Protein AF-A0A1L0AWX5-F1 (afdb_monomer)

Structure (mmCIF, N/CA/C/O backbone):
data_AF-A0A1L0AWX5-F1
#
_entry.id   AF-A0A1L0AWX5-F1
#
loop_
_atom_site.group_PDB
_atom_site.id
_atom_site.type_symbol
_atom_site.label_atom_id
_atom_site.label_alt_id
_atom_site.label_comp_id
_atom_site.label_asym_id
_atom_site.label_entity_id
_atom_site.label_seq_id
_atom_site.pdbx_PDB_ins_code
_atom_site.Cartn_x
_atom_site.Cartn_y
_atom_site.Cartn_z
_atom_site.occupancy
_atom_site.B_iso_or_equiv
_atom_site.auth_seq_id
_atom_site.auth_comp_id
_atom_site.auth_asym_id
_atom_site.auth_atom_id
_atom_site.pdbx_PDB_model_num
ATOM 1 N N . MET A 1 1 ? -12.679 -21.059 -11.452 1.00 43.88 1 MET A N 1
ATOM 2 C CA . MET A 1 1 ? -12.043 -19.770 -11.112 1.00 43.88 1 MET A CA 1
ATOM 3 C C . MET A 1 1 ? -13.124 -18.842 -10.599 1.00 43.88 1 MET A C 1
ATOM 5 O O . MET A 1 1 ? -13.963 -18.429 -11.390 1.00 43.88 1 MET A O 1
ATOM 9 N N . ASN A 1 2 ? -13.139 -18.564 -9.296 1.00 42.00 2 ASN A N 1
ATOM 10 C CA . ASN A 1 2 ? -13.973 -17.489 -8.761 1.00 42.00 2 ASN A CA 1
ATOM 11 C C . ASN A 1 2 ? -13.274 -16.169 -9.102 1.00 42.00 2 ASN A C 1
ATOM 13 O O . ASN A 1 2 ? -12.109 -15.984 -8.757 1.00 42.00 2 ASN A O 1
ATOM 17 N N . THR A 1 3 ? -13.960 -15.293 -9.829 1.00 47.78 3 THR A N 1
ATOM 18 C CA . THR A 1 3 ? -13.429 -14.011 -10.313 1.00 47.78 3 THR A CA 1
ATOM 19 C C . THR A 1 3 ? -14.408 -12.910 -9.949 1.00 47.78 3 THR A C 1
ATOM 21 O O . THR A 1 3 ? -15.608 -13.098 -10.163 1.00 47.78 3 THR A O 1
ATOM 24 N N . TYR A 1 4 ? -13.918 -11.758 -9.502 1.00 46.75 4 TYR A N 1
ATOM 25 C CA . TYR A 1 4 ? -14.745 -10.558 -9.346 1.00 46.75 4 TYR A CA 1
ATOM 26 C C . TYR A 1 4 ? -14.343 -9.531 -10.391 1.00 46.75 4 TYR A C 1
ATOM 28 O O . TYR A 1 4 ? -13.156 -9.304 -10.615 1.00 46.75 4 TYR A O 1
ATOM 36 N N . SER A 1 5 ? -15.332 -8.915 -11.036 1.00 44.66 5 SER A N 1
ATOM 37 C CA . SER A 1 5 ? -15.089 -7.841 -11.999 1.00 44.66 5 SER A CA 1
ATOM 38 C C . SER A 1 5 ? -15.959 -6.650 -11.692 1.00 44.66 5 SER A C 1
ATOM 40 O O . SER A 1 5 ? -17.133 -6.801 -11.361 1.00 44.66 5 SER A O 1
ATOM 42 N N . ILE A 1 6 ? -15.382 -5.479 -11.899 1.00 50.72 6 ILE A N 1
ATOM 43 C CA . ILE A 1 6 ? -16.038 -4.194 -11.751 1.00 50.72 6 ILE A CA 1
ATOM 44 C C . ILE A 1 6 ? -15.953 -3.531 -13.110 1.00 50.72 6 ILE A C 1
ATOM 46 O O . ILE A 1 6 ? -14.864 -3.407 -13.675 1.00 50.72 6 ILE A O 1
ATOM 50 N N . CYS A 1 7 ? -17.100 -3.128 -13.640 1.00 44.22 7 CYS A N 1
ATOM 51 C CA . CYS A 1 7 ? -17.126 -2.206 -14.760 1.00 44.22 7 CYS A CA 1
ATOM 52 C C . CYS A 1 7 ? -17.173 -0.798 -14.176 1.00 44.22 7 CYS A C 1
ATOM 54 O O . CYS A 1 7 ? -18.130 -0.444 -13.484 1.00 44.22 7 CYS A O 1
ATOM 56 N N . LEU A 1 8 ? -16.126 -0.012 -14.407 1.00 43.31 8 LEU A N 1
ATOM 57 C CA . LEU A 1 8 ? -16.153 1.403 -14.083 1.00 43.31 8 LEU A CA 1
ATOM 58 C C . LEU A 1 8 ? -16.848 2.120 -15.236 1.00 43.31 8 LEU A C 1
ATOM 60 O O . LEU A 1 8 ? -16.263 2.341 -16.296 1.00 43.31 8 LEU A O 1
ATOM 64 N N . GLN A 1 9 ? -18.115 2.483 -15.028 1.00 35.03 9 GLN A N 1
ATOM 65 C CA . GLN A 1 9 ? -18.815 3.414 -15.908 1.00 35.03 9 GLN A CA 1
ATOM 66 C C . GLN A 1 9 ? -18.307 4.830 -15.633 1.00 35.03 9 GLN A C 1
ATOM 68 O O . GLN A 1 9 ? -18.915 5.572 -14.866 1.00 35.03 9 GLN A O 1
ATOM 73 N N . ARG A 1 10 ? -17.177 5.212 -16.234 1.00 38.53 10 ARG A N 1
ATOM 74 C CA . ARG A 1 10 ? -16.740 6.613 -16.289 1.00 38.53 10 ARG A CA 1
ATOM 75 C C . ARG A 1 10 ? -16.010 6.948 -17.582 1.00 38.53 10 ARG A C 1
ATOM 77 O O . ARG A 1 10 ? -15.536 6.080 -18.300 1.00 38.53 10 ARG A O 1
ATOM 84 N N . GLN A 1 11 ? -16.013 8.247 -17.864 1.00 36.38 11 GLN A N 1
ATOM 85 C CA . GLN A 1 11 ? -15.977 8.843 -19.192 1.00 36.38 11 GLN A CA 1
ATOM 86 C C . GLN A 1 11 ? -14.630 8.805 -19.921 1.00 36.38 11 GLN A C 1
ATOM 88 O O . GLN A 1 11 ? -14.614 9.247 -21.056 1.00 36.38 11 GLN A O 1
ATOM 93 N N . PHE A 1 12 ? -13.514 8.316 -19.378 1.00 38.81 12 PHE A N 1
ATOM 94 C CA . PHE A 1 12 ? -12.236 8.472 -20.086 1.00 38.81 12 PHE A CA 1
ATOM 95 C C . PHE A 1 12 ? -11.232 7.353 -19.787 1.00 38.81 12 PHE A C 1
ATOM 97 O O . PHE A 1 12 ? -10.841 7.121 -18.648 1.00 38.81 12 PHE A O 1
ATOM 104 N N . VAL A 1 13 ? -10.766 6.701 -20.856 1.00 39.00 13 VAL A N 1
ATOM 105 C CA . VAL A 1 13 ? -9.489 5.976 -20.918 1.00 39.00 13 VAL A CA 1
ATOM 106 C C . VAL A 1 13 ? -8.803 6.484 -22.186 1.00 39.00 13 VAL A C 1
ATOM 108 O O . VAL A 1 13 ? -9.372 6.292 -23.271 1.00 39.00 13 VAL A O 1
ATOM 111 N N . PRO A 1 14 ? -7.656 7.179 -22.102 1.00 40.09 14 PRO A N 1
ATOM 112 C CA . PRO A 1 14 ? -7.007 7.720 -23.287 1.00 40.09 14 PRO A CA 1
ATOM 113 C C . PRO A 1 14 ? -6.691 6.597 -24.279 1.00 40.09 14 PRO A C 1
ATOM 115 O O . PRO A 1 14 ? -6.246 5.513 -23.915 1.00 40.09 14 PRO A O 1
ATOM 118 N N . VAL A 1 15 ? -6.985 6.856 -25.552 1.00 36.53 15 VAL A N 1
ATOM 119 C CA . VAL A 1 15 ? -6.613 5.978 -26.674 1.00 36.53 15 VAL A CA 1
ATOM 120 C C . VAL A 1 15 ? -5.131 6.151 -27.024 1.00 36.53 15 VAL A C 1
ATOM 122 O O . VAL A 1 15 ? -4.561 5.272 -27.655 1.00 36.53 15 VAL A O 1
ATOM 125 N N . ASP A 1 16 ? -4.532 7.255 -26.566 1.00 36.91 16 ASP A N 1
ATOM 126 C CA . ASP A 1 16 ? -3.221 7.745 -27.000 1.00 36.91 16 ASP A CA 1
ATOM 127 C C . ASP A 1 16 ? -2.126 7.586 -25.933 1.00 36.91 16 ASP A C 1
ATOM 129 O O . ASP A 1 16 ? -1.028 8.109 -26.098 1.00 36.91 16 ASP A O 1
ATOM 133 N N . GLN A 1 17 ? -2.398 6.886 -24.824 1.00 40.56 17 GLN A N 1
ATOM 134 C CA . GLN A 1 17 ? -1.305 6.438 -23.965 1.00 40.56 17 GLN A CA 1
ATOM 135 C C . GLN A 1 17 ? -0.722 5.161 -24.556 1.00 40.56 17 GLN A C 1
ATOM 137 O O . GLN A 1 17 ? -1.269 4.070 -24.392 1.00 40.56 17 GLN A O 1
ATOM 142 N N . ASP A 1 18 ? 0.414 5.315 -25.229 1.00 40.25 18 ASP A N 1
ATOM 143 C CA . ASP A 1 18 ? 1.378 4.234 -25.371 1.00 40.25 18 ASP A CA 1
ATOM 144 C C . ASP A 1 18 ? 1.584 3.568 -23.994 1.00 40.25 18 ASP A C 1
ATOM 146 O O . ASP A 1 18 ? 1.668 4.248 -22.969 1.00 40.25 18 ASP A O 1
ATOM 150 N N . ILE A 1 19 ? 1.686 2.234 -23.963 1.00 46.09 19 ILE A N 1
ATOM 151 C CA . ILE A 1 19 ? 1.802 1.326 -22.787 1.00 46.09 19 ILE A CA 1
ATOM 152 C C . ILE A 1 19 ? 3.054 1.586 -21.924 1.00 46.09 19 ILE A C 1
ATOM 154 O O . ILE A 1 19 ? 3.481 0.777 -21.091 1.00 46.09 19 ILE A O 1
ATOM 158 N N . HIS A 1 20 ? 3.707 2.724 -22.111 1.00 49.34 20 HIS A N 1
ATOM 159 C CA . HIS A 1 20 ? 4.899 3.098 -21.385 1.00 49.34 20 HIS A CA 1
ATOM 160 C C . HIS A 1 20 ? 4.671 3.170 -19.872 1.00 49.34 20 HIS A C 1
ATOM 162 O O . HIS A 1 20 ? 5.665 3.140 -19.155 1.00 49.34 20 HIS A O 1
ATOM 168 N N . THR A 1 21 ? 3.431 3.145 -19.354 1.00 63.75 21 THR A N 1
ATOM 169 C CA . THR A 1 21 ? 3.099 3.244 -17.917 1.00 63.75 21 THR A CA 1
ATOM 170 C C . THR A 1 21 ? 2.115 2.140 -17.467 1.00 63.75 21 THR A C 1
ATOM 172 O O . THR A 1 21 ? 1.176 1.806 -18.181 1.00 63.75 21 THR A O 1
ATOM 175 N N . ASN A 1 22 ? 2.339 1.507 -16.301 1.00 77.06 22 ASN A N 1
ATOM 176 C CA . ASN A 1 22 ? 1.359 0.590 -15.691 1.00 77.06 22 ASN A CA 1
ATOM 177 C C . ASN A 1 22 ? 0.318 1.452 -14.987 1.00 77.06 22 ASN A C 1
ATOM 179 O O . ASN A 1 22 ? 0.643 2.090 -13.987 1.00 77.06 22 ASN A O 1
ATOM 183 N N . ASN A 1 23 ? -0.910 1.470 -15.498 1.00 76.75 23 ASN A N 1
ATOM 184 C CA . ASN A 1 23 ? -1.937 2.399 -15.025 1.00 76.75 23 ASN A CA 1
ATOM 185 C C . ASN A 1 23 ? -2.748 1.860 -13.837 1.00 76.75 23 ASN A C 1
ATOM 187 O O . ASN A 1 23 ? -3.760 2.455 -13.476 1.00 76.75 23 ASN A O 1
ATOM 191 N N . LEU A 1 24 ? -2.329 0.743 -13.235 1.00 85.06 24 LEU A N 1
ATOM 192 C CA . LEU A 1 24 ? -3.006 0.098 -12.115 1.00 85.06 24 LEU A CA 1
ATOM 193 C C . LEU A 1 24 ? -2.039 -0.112 -10.947 1.00 85.06 24 LEU A C 1
ATOM 195 O O . LEU A 1 24 ? -0.987 -0.724 -11.121 1.00 85.06 24 LEU A O 1
ATOM 199 N N . VAL A 1 25 ? -2.428 0.339 -9.754 1.00 85.56 25 VAL A N 1
ATOM 200 C CA . VAL A 1 25 ? -1.695 0.094 -8.505 1.00 85.56 25 VAL A CA 1
ATOM 201 C C . VAL A 1 25 ? -2.674 -0.321 -7.410 1.00 85.56 25 VAL A C 1
ATOM 203 O O . VAL A 1 25 ? -3.664 0.357 -7.160 1.00 85.56 25 VAL A O 1
ATOM 206 N N . LEU A 1 26 ? -2.396 -1.430 -6.735 1.00 84.69 26 LEU A N 1
ATOM 207 C CA . LEU A 1 26 ? -3.154 -1.949 -5.600 1.00 84.69 26 LEU A CA 1
ATOM 208 C C . LEU A 1 26 ? -2.426 -1.617 -4.293 1.00 84.69 26 LEU A C 1
ATOM 210 O O . LEU A 1 26 ? -1.386 -2.196 -4.006 1.00 84.69 26 LEU A O 1
ATOM 214 N N . LEU A 1 27 ? -2.958 -0.716 -3.480 1.00 83.31 27 LEU A N 1
ATOM 215 C CA . LEU A 1 27 ? -2.366 -0.333 -2.197 1.00 83.31 27 LEU A CA 1
ATOM 216 C C . LEU A 1 27 ? -2.553 -1.407 -1.118 1.00 83.31 27 LEU A C 1
ATOM 218 O O . LEU A 1 27 ? -3.411 -2.287 -1.223 1.00 83.31 27 LEU A O 1
ATOM 222 N N . ASN A 1 28 ? -1.758 -1.306 -0.050 1.00 78.75 28 ASN A N 1
ATOM 223 C CA . ASN A 1 28 ? -1.741 -2.294 1.035 1.00 78.75 28 ASN A CA 1
ATOM 224 C C . ASN A 1 28 ? -3.054 -2.297 1.837 1.00 78.75 28 ASN A C 1
ATOM 226 O O . ASN A 1 28 ? -3.432 -3.319 2.395 1.00 78.75 28 ASN A O 1
ATOM 230 N N . ASP A 1 29 ? -3.799 -1.189 1.835 1.00 73.00 29 ASP A N 1
ATOM 231 C CA . ASP A 1 29 ? -5.123 -1.086 2.462 1.00 73.00 29 ASP A CA 1
ATOM 232 C C . ASP A 1 29 ? -6.267 -1.637 1.588 1.00 73.00 29 ASP A C 1
ATOM 234 O O . ASP A 1 29 ? -7.442 -1.540 1.950 1.00 73.00 29 ASP A O 1
ATOM 238 N N . GLY A 1 30 ? -5.936 -2.204 0.425 1.00 74.44 30 GLY A N 1
ATOM 239 C CA . GLY A 1 30 ? -6.892 -2.727 -0.543 1.00 74.44 30 GLY A CA 1
ATOM 240 C C . GLY A 1 30 ? -7.504 -1.665 -1.460 1.00 74.44 30 GLY A C 1
ATOM 241 O O . GLY A 1 30 ? -8.445 -1.957 -2.202 1.00 74.44 30 GLY A O 1
ATOM 242 N N . THR A 1 31 ? -6.994 -0.436 -1.441 1.00 76.56 31 THR A N 1
ATOM 243 C CA . THR A 1 31 ? -7.394 0.605 -2.387 1.00 76.56 31 THR A CA 1
ATOM 244 C C . THR A 1 31 ? -6.761 0.354 -3.757 1.00 76.56 31 THR A C 1
ATOM 246 O O . THR A 1 31 ? -5.550 0.199 -3.871 1.00 76.56 31 THR A O 1
ATOM 249 N N . ILE A 1 32 ? -7.564 0.342 -4.821 1.00 76.56 32 ILE A N 1
ATOM 250 C CA . ILE A 1 32 ? -7.085 0.271 -6.204 1.00 76.56 32 ILE A CA 1
ATOM 251 C C . ILE A 1 32 ? -7.020 1.685 -6.775 1.00 76.56 32 ILE A C 1
ATOM 253 O O . ILE A 1 32 ? -8.036 2.375 -6.865 1.00 76.56 32 ILE A O 1
ATOM 257 N N . LEU A 1 33 ? -5.824 2.090 -7.186 1.00 76.69 33 LEU A N 1
ATOM 258 C CA . LEU A 1 33 ? -5.559 3.301 -7.945 1.00 76.69 33 LEU A CA 1
ATOM 259 C C . LEU A 1 33 ? -5.526 2.963 -9.432 1.00 76.69 33 LEU A C 1
ATOM 261 O O . LEU A 1 33 ? -4.736 2.122 -9.868 1.00 76.69 33 LEU A O 1
ATOM 265 N N . VAL A 1 34 ? -6.352 3.653 -10.210 1.00 72.75 34 VAL A N 1
ATOM 266 C CA . VAL A 1 34 ? -6.283 3.638 -11.666 1.00 72.75 34 VAL A CA 1
ATOM 267 C C . VAL A 1 34 ? -5.918 5.020 -12.162 1.00 72.75 34 VAL A C 1
ATOM 269 O O . VAL A 1 34 ? -6.635 5.994 -11.923 1.00 72.75 34 VAL A O 1
ATOM 272 N N . TYR A 1 35 ? -4.815 5.094 -12.893 1.00 68.31 35 TYR A N 1
ATOM 273 C CA . TYR A 1 35 ? -4.440 6.312 -13.581 1.00 68.31 35 TYR A CA 1
ATOM 274 C C . TYR A 1 35 ? -5.353 6.532 -14.797 1.00 68.31 35 TYR A C 1
ATOM 276 O O . TYR A 1 35 ? -5.394 5.710 -15.715 1.00 68.31 35 TYR A O 1
ATOM 284 N N . THR A 1 36 ? -6.104 7.634 -14.777 1.00 61.38 36 THR A N 1
ATOM 285 C CA . THR A 1 36 ? -6.983 8.080 -15.865 1.00 61.38 36 THR A CA 1
ATOM 286 C C . THR A 1 36 ? -6.625 9.517 -16.253 1.00 61.38 36 THR A C 1
ATOM 288 O O . THR A 1 36 ? -6.210 10.301 -15.406 1.00 61.38 36 THR A O 1
ATOM 291 N N . GLU A 1 37 ? -6.743 9.878 -17.532 1.00 54.50 37 GLU A N 1
ATOM 292 C CA . GLU A 1 37 ? -6.607 11.276 -17.965 1.00 54.50 37 GLU A CA 1
ATOM 293 C C . GLU A 1 37 ? -7.991 11.890 -18.176 1.00 54.50 37 GLU A C 1
ATOM 295 O O . GLU A 1 37 ? -8.790 11.333 -18.929 1.00 54.50 37 GLU A O 1
ATOM 300 N N . ASP A 1 38 ? -8.245 13.045 -17.555 1.00 45.56 38 ASP A N 1
ATOM 301 C CA . ASP A 1 38 ? -9.380 13.912 -17.881 1.00 45.56 38 ASP A CA 1
ATOM 302 C C . ASP A 1 38 ? -8.883 15.176 -18.611 1.00 45.56 38 ASP A C 1
ATOM 304 O O . ASP A 1 38 ? -7.901 15.821 -18.205 1.00 45.56 38 ASP A O 1
ATOM 308 N N . ASP A 1 39 ? -9.571 15.521 -19.699 1.00 38.41 39 ASP A N 1
ATOM 309 C CA . ASP A 1 39 ? -9.318 16.702 -20.533 1.00 38.41 39 ASP A CA 1
ATOM 310 C C . ASP A 1 39 ? -9.919 17.982 -19.917 1.00 38.41 39 ASP A C 1
ATOM 312 O O . ASP A 1 39 ? -9.724 19.073 -20.459 1.00 38.41 39 ASP A O 1
ATOM 316 N N . SER A 1 40 ? -10.640 17.891 -18.790 1.00 39.16 40 SER A N 1
ATOM 317 C CA . SER A 1 40 ? -11.190 19.075 -18.128 1.00 39.16 40 SER A CA 1
ATOM 318 C C . SER A 1 40 ? -10.081 20.071 -17.739 1.00 39.16 40 SER A C 1
ATOM 320 O O . SER A 1 40 ? -9.051 19.742 -17.136 1.00 39.16 40 SER A O 1
ATOM 322 N N . THR A 1 41 ? -10.276 21.329 -18.143 1.00 35.53 41 THR A N 1
ATOM 323 C CA . THR A 1 41 ? -9.294 22.425 -18.056 1.00 35.53 41 THR A CA 1
ATOM 324 C C . THR A 1 41 ? -9.138 22.994 -16.643 1.00 35.53 41 THR A C 1
ATOM 326 O O . THR A 1 41 ? -8.416 23.969 -16.453 1.00 35.53 41 THR A O 1
ATOM 329 N N . THR A 1 42 ? -9.835 22.432 -15.654 1.00 33.12 42 THR A N 1
ATOM 330 C CA . THR A 1 42 ? -10.004 23.036 -14.324 1.00 33.12 42 THR A CA 1
ATOM 331 C C . THR A 1 42 ? -9.604 22.137 -13.157 1.00 33.12 42 THR A C 1
ATOM 333 O O . THR A 1 42 ? -9.486 22.652 -12.047 1.00 33.12 42 THR A O 1
ATOM 336 N N . LEU A 1 43 ? -9.349 20.839 -13.368 1.00 33.94 43 LEU A N 1
ATOM 337 C CA . LEU A 1 43 ? -8.944 19.920 -12.299 1.00 33.94 43 LEU A CA 1
ATOM 338 C C . LEU A 1 43 ? -7.560 19.293 -12.575 1.00 33.94 43 LEU A C 1
ATOM 340 O O . LEU A 1 43 ? -7.321 18.749 -13.663 1.00 33.94 43 LEU A O 1
ATOM 344 N N . PRO A 1 44 ? -6.612 19.383 -11.621 1.00 34.75 44 PRO A N 1
ATOM 345 C CA . PRO A 1 44 ? -5.339 18.686 -11.704 1.00 34.75 44 PRO A CA 1
ATOM 346 C C . PRO A 1 44 ? -5.538 17.210 -11.320 1.00 34.75 44 PRO A C 1
ATOM 348 O O . PRO A 1 44 ? -5.819 16.910 -10.168 1.00 34.75 44 PRO A O 1
ATOM 351 N N . ASN A 1 45 ? -5.325 16.309 -12.283 1.00 45.31 45 ASN A N 1
ATOM 352 C CA . ASN A 1 45 ? -5.196 14.851 -12.126 1.00 45.31 45 ASN A CA 1
ATOM 353 C C . ASN A 1 45 ? -6.396 14.089 -11.543 1.00 45.31 45 ASN A C 1
ATOM 355 O O . ASN A 1 45 ? -6.554 13.992 -10.330 1.00 45.31 45 ASN A O 1
ATOM 359 N N . ASP A 1 46 ? -7.136 13.397 -12.410 1.00 48.59 46 ASP A N 1
ATOM 360 C CA . ASP A 1 46 ? -8.185 12.468 -11.993 1.00 48.59 46 ASP A CA 1
ATOM 361 C C . ASP A 1 46 ? -7.630 11.044 -11.872 1.00 48.59 46 ASP A C 1
ATOM 363 O O . ASP A 1 46 ? -7.567 10.279 -12.833 1.00 48.59 46 ASP A O 1
ATOM 367 N N . LEU A 1 47 ? -7.205 10.670 -10.664 1.00 48.09 47 LEU A N 1
ATOM 368 C CA . LEU A 1 47 ? -6.994 9.269 -10.302 1.00 48.09 47 LEU A CA 1
ATOM 369 C C . LEU A 1 47 ? -8.346 8.647 -9.953 1.00 48.09 47 LEU A C 1
ATOM 371 O O . LEU A 1 47 ? -8.985 9.016 -8.964 1.00 48.09 47 LEU A O 1
ATOM 375 N N . THR A 1 48 ? -8.781 7.675 -10.755 1.00 49.28 48 THR A N 1
ATOM 376 C CA . THR A 1 48 ? -9.990 6.917 -10.441 1.00 49.28 48 THR A CA 1
ATOM 377 C C . THR A 1 48 ? -9.649 5.865 -9.402 1.00 49.28 48 THR A C 1
ATOM 379 O O . THR A 1 48 ? -8.778 5.021 -9.605 1.00 49.28 48 THR A O 1
ATOM 382 N N . ILE A 1 49 ? -10.348 5.916 -8.273 1.00 51.34 49 ILE A N 1
ATOM 383 C CA . ILE A 1 49 ? -10.072 5.042 -7.141 1.00 51.34 49 ILE A CA 1
ATOM 384 C C . ILE A 1 49 ? -11.271 4.166 -6.859 1.00 51.34 49 ILE A C 1
ATOM 386 O O . ILE A 1 49 ? -12.419 4.621 -6.822 1.00 51.34 49 ILE A O 1
ATOM 390 N N . VAL A 1 50 ? -10.964 2.894 -6.646 1.00 50.31 50 VAL A N 1
ATOM 391 C CA . VAL A 1 50 ? -11.924 1.858 -6.311 1.00 50.31 50 VAL A CA 1
ATOM 392 C C . VAL A 1 50 ? -11.407 1.163 -5.065 1.00 50.31 50 VAL A C 1
ATOM 394 O O . VAL A 1 50 ? -10.364 0.518 -5.098 1.00 50.31 50 VAL A O 1
ATOM 397 N N . ASN A 1 51 ? -12.102 1.302 -3.940 1.00 47.94 51 ASN A N 1
ATOM 398 C CA . ASN A 1 51 ? -11.738 0.539 -2.752 1.00 47.94 51 ASN A CA 1
ATOM 399 C C . ASN A 1 51 ? -12.245 -0.897 -2.908 1.00 47.94 51 ASN A C 1
ATOM 401 O O . ASN A 1 51 ? -13.427 -1.078 -3.181 1.00 47.94 51 ASN A O 1
ATOM 405 N N . MET A 1 52 ? -11.411 -1.920 -2.701 1.00 51.59 52 MET A N 1
ATOM 406 C CA . MET A 1 52 ? -11.891 -3.299 -2.807 1.00 51.59 52 MET A CA 1
ATOM 407 C C . MET A 1 52 ? -12.986 -3.649 -1.796 1.00 51.59 52 MET A C 1
ATOM 409 O O . MET A 1 52 ? -13.805 -4.512 -2.084 1.00 51.59 52 MET A O 1
ATOM 413 N N . THR A 1 53 ? -13.071 -2.959 -0.655 1.00 43.38 53 THR A N 1
ATOM 414 C CA . THR A 1 53 ? -14.156 -3.175 0.317 1.00 43.38 53 THR A CA 1
ATOM 415 C C . THR A 1 53 ? -15.469 -2.497 -0.072 1.00 43.38 53 THR A C 1
ATOM 417 O O . THR A 1 53 ? -16.518 -2.885 0.432 1.00 43.38 53 THR A O 1
ATOM 420 N N . SER A 1 54 ? -15.454 -1.512 -0.981 1.00 42.84 54 SER A N 1
ATOM 421 C CA . SER A 1 54 ? -16.688 -0.947 -1.551 1.00 42.84 54 SER A CA 1
ATOM 422 C C . SER A 1 54 ? -17.283 -1.839 -2.644 1.00 42.84 54 SER A C 1
ATOM 424 O O . SER A 1 54 ? -18.446 -1.686 -3.029 1.00 42.84 54 SER A O 1
ATOM 426 N N . LEU A 1 55 ? -16.496 -2.810 -3.109 1.00 46.62 55 LEU A N 1
ATOM 427 C CA . LEU A 1 55 ? -16.924 -3.883 -3.987 1.00 46.62 55 LEU A CA 1
ATOM 428 C C . LEU A 1 55 ? -17.597 -4.943 -3.129 1.00 46.62 55 LEU A C 1
ATOM 430 O O . LEU A 1 55 ? -16.945 -5.818 -2.568 1.00 46.62 55 LEU A O 1
ATOM 434 N N . SER A 1 56 ? -18.913 -4.845 -2.981 1.00 43.69 56 SER A N 1
ATOM 435 C CA . SER A 1 56 ? -19.654 -5.864 -2.243 1.00 43.69 56 SER A CA 1
ATOM 436 C C . SER A 1 56 ? -19.440 -7.230 -2.918 1.00 43.69 56 SER A C 1
ATOM 438 O O . SER A 1 56 ? -19.772 -7.432 -4.089 1.00 43.69 56 SER A O 1
ATOM 440 N N . ILE A 1 57 ? -18.804 -8.142 -2.179 1.00 46.00 57 ILE A N 1
ATOM 441 C CA . ILE A 1 57 ? -18.584 -9.542 -2.570 1.00 46.00 57 ILE A CA 1
ATOM 442 C C . ILE A 1 57 ? -19.911 -10.309 -2.436 1.00 46.00 57 ILE A C 1
ATOM 444 O O . ILE A 1 57 ? -20.193 -11.192 -3.243 1.00 46.00 57 ILE A O 1
ATOM 448 N N . ASP A 1 58 ? -20.770 -9.895 -1.497 1.00 42.75 58 ASP A N 1
ATOM 449 C CA . ASP A 1 58 ? -22.161 -10.331 -1.379 1.00 42.75 58 ASP A CA 1
ATOM 450 C C . ASP A 1 58 ? -23.112 -9.166 -1.714 1.00 42.75 58 ASP A C 1
ATOM 452 O O . ASP A 1 58 ? -23.090 -8.138 -1.024 1.00 42.75 58 ASP A O 1
ATOM 456 N N . PRO A 1 59 ? -23.957 -9.267 -2.758 1.00 35.38 59 PRO A N 1
ATOM 457 C CA . PRO A 1 59 ? -24.927 -8.231 -3.092 1.00 35.38 59 PRO A CA 1
ATOM 458 C C . PRO A 1 59 ? -25.944 -7.928 -1.976 1.00 35.38 59 PRO A C 1
ATOM 460 O O . PRO A 1 59 ? -26.564 -6.863 -2.059 1.00 35.38 59 PRO A O 1
ATOM 463 N N . ASN A 1 60 ? -26.083 -8.795 -0.966 1.00 39.56 60 ASN A N 1
ATOM 464 C CA . ASN A 1 60 ? -26.970 -8.627 0.188 1.00 39.56 60 ASN A CA 1
ATOM 465 C C . ASN A 1 60 ? -26.332 -7.868 1.368 1.00 39.56 60 ASN A C 1
ATOM 467 O O . ASN A 1 60 ? -27.062 -7.390 2.238 1.00 39.56 60 ASN A O 1
ATOM 471 N N . GLU A 1 61 ? -25.006 -7.685 1.397 1.00 50.78 61 GLU A N 1
ATOM 472 C CA . GLU A 1 61 ? -24.338 -6.841 2.398 1.00 50.78 61 GLU A CA 1
ATOM 473 C C . GLU A 1 61 ? -24.554 -5.351 2.061 1.00 50.78 61 GLU A C 1
ATOM 475 O O . GLU A 1 61 ? -23.728 -4.671 1.442 1.00 50.78 61 GLU A O 1
ATOM 480 N N . ASN A 1 62 ? -25.718 -4.826 2.453 1.00 42.03 62 ASN A N 1
ATOM 481 C CA . ASN A 1 62 ? -26.109 -3.430 2.225 1.00 42.03 62 ASN A CA 1
ATOM 482 C C . ASN A 1 62 ? -25.205 -2.411 2.947 1.00 42.03 62 ASN A C 1
ATOM 484 O O . ASN A 1 62 ? -25.122 -1.256 2.518 1.00 42.03 62 ASN A O 1
ATOM 488 N N . GLU A 1 63 ? -24.513 -2.819 4.014 1.00 46.31 63 GLU A N 1
ATOM 489 C CA . GLU A 1 63 ? -23.697 -1.925 4.844 1.00 46.31 63 GLU A CA 1
ATOM 490 C C . GLU A 1 63 ? -22.392 -1.497 4.151 1.00 46.31 63 GLU A C 1
ATOM 492 O O . GLU A 1 63 ? -22.024 -0.322 4.216 1.00 46.31 63 GLU A O 1
ATOM 497 N N . PHE A 1 64 ? -21.751 -2.373 3.367 1.00 41.06 64 PHE A N 1
ATOM 498 C CA . PHE A 1 64 ? -20.512 -2.038 2.648 1.00 41.06 64 PHE A CA 1
ATOM 499 C C . PHE A 1 64 ? -20.745 -1.207 1.373 1.00 41.06 64 PHE A C 1
ATOM 501 O O . PHE A 1 64 ? -19.950 -0.318 1.057 1.00 41.06 64 PHE A O 1
ATOM 508 N N . LYS A 1 65 ? -21.879 -1.405 0.680 1.00 35.34 65 LYS A N 1
ATOM 509 C CA . LYS A 1 65 ? -22.234 -0.673 -0.558 1.00 35.34 65 LYS A CA 1
ATOM 510 C C . LYS A 1 65 ? -22.445 0.831 -0.367 1.00 35.34 65 LYS A C 1
ATOM 512 O O . LYS A 1 65 ? -22.321 1.583 -1.332 1.00 35.34 65 LYS A O 1
ATOM 517 N N . ASN A 1 66 ? -22.822 1.277 0.832 1.00 36.66 66 ASN A N 1
ATOM 518 C CA . ASN A 1 66 ? -23.192 2.675 1.086 1.00 36.66 66 ASN A CA 1
ATOM 519 C C . ASN A 1 66 ? -22.088 3.492 1.775 1.00 36.66 66 ASN A C 1
ATOM 521 O O . ASN A 1 66 ? -22.147 4.719 1.755 1.00 36.66 66 ASN A O 1
ATOM 525 N N . LEU A 1 67 ? -21.067 2.843 2.341 1.00 39.62 67 LEU A N 1
ATOM 526 C CA . LEU A 1 67 ? -20.004 3.509 3.102 1.00 39.62 67 LEU A CA 1
ATOM 527 C C . LEU A 1 67 ? -18.921 4.178 2.238 1.00 39.62 67 LEU A C 1
ATOM 529 O O . LEU A 1 67 ? -18.205 5.042 2.739 1.00 39.62 67 LEU A O 1
ATOM 533 N N . TYR A 1 68 ? -18.825 3.826 0.952 1.00 41.00 68 TYR A N 1
ATOM 534 C CA . TYR A 1 68 ? -17.695 4.206 0.091 1.00 41.00 68 TYR A CA 1
ATOM 535 C C . TYR A 1 68 ? -18.102 4.573 -1.350 1.00 41.00 68 TYR A C 1
ATOM 537 O O . TYR A 1 68 ? -17.329 4.384 -2.287 1.00 41.00 68 TYR A O 1
ATOM 545 N N . LYS A 1 69 ? -19.319 5.103 -1.543 1.00 34.84 69 LYS A N 1
ATOM 546 C CA . LYS A 1 69 ? -19.814 5.567 -2.859 1.00 34.84 69 LYS A CA 1
ATOM 547 C C . LYS A 1 69 ? -19.138 6.838 -3.385 1.00 34.84 69 LYS A C 1
ATOM 549 O O . LYS A 1 69 ? -19.329 7.182 -4.549 1.00 34.84 69 LYS A O 1
ATOM 554 N N . ASP A 1 70 ? -18.307 7.489 -2.583 1.00 38.34 70 ASP A N 1
ATOM 555 C CA . ASP A 1 70 ? -17.594 8.698 -2.985 1.00 38.34 70 ASP A CA 1
ATOM 556 C C . ASP A 1 70 ? -16.288 8.312 -3.702 1.00 38.34 70 ASP A C 1
ATOM 558 O O . ASP A 1 70 ? -15.200 8.298 -3.136 1.00 38.34 70 ASP A O 1
ATOM 562 N N . SER A 1 71 ? -16.422 7.909 -4.966 1.00 43.50 71 SER A N 1
ATOM 563 C CA . SER A 1 71 ? -15.310 7.584 -5.862 1.00 43.50 71 SER A CA 1
ATOM 564 C C . SER A 1 71 ? -14.764 8.862 -6.492 1.00 43.50 71 SER A C 1
ATOM 566 O O . SER A 1 71 ? -15.301 9.316 -7.503 1.00 43.50 71 SER A O 1
ATOM 568 N N . LEU A 1 72 ? -13.739 9.437 -5.861 1.00 42.25 72 LEU A N 1
ATOM 569 C CA . LEU A 1 72 ? -12.662 10.284 -6.407 1.00 42.25 72 LEU A CA 1
ATOM 570 C C . LEU A 1 72 ? -11.778 10.650 -5.211 1.00 42.25 72 LEU A C 1
ATOM 572 O O . LEU A 1 72 ? -12.315 11.210 -4.253 1.00 42.25 72 LEU A O 1
ATOM 576 N N . MET A 1 73 ? -10.471 10.325 -5.231 1.00 42.47 73 MET A N 1
ATOM 577 C CA . MET A 1 73 ? -9.584 11.037 -4.310 1.00 42.47 73 MET A CA 1
ATOM 578 C C . MET A 1 73 ? -9.180 12.368 -4.904 1.00 42.47 73 MET A C 1
ATOM 580 O O . MET A 1 73 ? -8.686 12.393 -6.027 1.00 42.47 73 MET A O 1
ATOM 584 N N . ASN A 1 74 ? -9.288 13.438 -4.120 1.00 46.22 74 ASN A N 1
ATOM 585 C CA . ASN A 1 74 ? -8.603 14.670 -4.464 1.00 46.22 74 ASN A CA 1
ATOM 586 C C . ASN A 1 74 ? -7.224 14.641 -3.798 1.00 46.22 74 ASN A C 1
ATOM 588 O O . ASN A 1 74 ? -7.073 14.498 -2.581 1.00 46.22 74 ASN A O 1
ATOM 592 N N . PHE A 1 75 ? -6.172 14.824 -4.587 1.00 50.47 75 PHE A N 1
ATOM 593 C CA . PHE A 1 75 ? -4.974 15.422 -4.013 1.00 50.47 75 PHE A CA 1
ATOM 594 C C . PHE A 1 75 ? -5.417 16.785 -3.493 1.00 50.47 75 PHE A C 1
ATOM 596 O O . PHE A 1 75 ? -6.092 17.513 -4.225 1.00 50.47 75 PHE A O 1
ATOM 603 N N . LYS A 1 76 ? -5.121 17.127 -2.228 1.00 49.94 76 LYS A N 1
ATOM 604 C CA . LYS A 1 76 ? -5.355 18.502 -1.751 1.00 49.94 76 LYS A CA 1
ATOM 605 C C . LYS A 1 76 ? -4.848 19.446 -2.840 1.00 49.94 76 LYS A C 1
ATOM 607 O O . LYS A 1 76 ? -3.761 19.201 -3.354 1.00 49.94 76 LYS A O 1
ATOM 612 N N . SER A 1 77 ? -5.645 20.445 -3.221 1.00 45.50 77 SER A N 1
ATOM 613 C CA . SER A 1 77 ? -5.282 21.420 -4.248 1.00 45.50 77 SER A CA 1
ATOM 614 C C . SER A 1 77 ? -4.007 22.132 -3.805 1.00 45.50 77 SER A C 1
ATOM 616 O O . SER A 1 77 ? -4.046 23.096 -3.042 1.00 45.50 77 SER A O 1
ATOM 618 N N . GLN A 1 78 ? -2.871 21.577 -4.199 1.00 55.59 78 GLN A N 1
ATOM 619 C CA . GLN A 1 78 ? -1.575 22.166 -3.960 1.00 55.59 78 GLN A CA 1
ATOM 620 C C . GLN A 1 78 ? -1.409 23.334 -4.911 1.00 55.59 78 GLN A C 1
ATOM 622 O O . GLN A 1 78 ? -2.023 23.386 -5.983 1.00 55.59 78 GLN A O 1
ATOM 627 N N . THR A 1 79 ? -0.551 24.268 -4.533 1.00 54.53 79 THR A N 1
ATOM 628 C CA . THR A 1 79 ? -0.116 25.274 -5.493 1.00 54.53 79 THR A CA 1
ATOM 629 C C . THR A 1 79 ? 0.648 24.567 -6.618 1.00 54.53 79 THR A C 1
ATOM 631 O O . THR A 1 79 ? 1.389 23.612 -6.380 1.00 54.53 79 THR A O 1
ATOM 634 N N . TYR A 1 80 ? 0.482 25.015 -7.865 1.00 58.91 80 TYR A N 1
ATOM 635 C CA . TYR A 1 80 ? 1.191 24.446 -9.024 1.00 58.91 80 TYR A CA 1
ATOM 636 C C . TYR A 1 80 ? 2.718 24.367 -8.800 1.00 58.91 80 TYR A C 1
ATOM 638 O O . TYR A 1 80 ? 3.369 23.420 -9.234 1.00 58.91 80 TYR A O 1
ATOM 646 N N . LEU A 1 81 ? 3.268 25.316 -8.035 1.00 58.44 81 LEU A N 1
ATOM 647 C CA . LEU A 1 81 ? 4.675 25.381 -7.632 1.00 58.44 81 LEU A CA 1
ATOM 648 C C . LEU A 1 81 ? 5.120 24.229 -6.718 1.00 58.44 81 LEU A C 1
ATOM 650 O O . LEU A 1 81 ? 6.250 23.765 -6.838 1.00 58.44 81 LEU A O 1
ATOM 654 N N . GLU A 1 82 ? 4.253 23.738 -5.830 1.00 66.62 82 GLU A N 1
ATOM 655 C CA . GLU A 1 82 ? 4.570 22.589 -4.968 1.00 66.62 82 GLU A CA 1
ATOM 656 C C . GLU A 1 82 ? 4.666 21.288 -5.779 1.00 66.62 82 GLU A C 1
ATOM 658 O O . GLU A 1 82 ? 5.481 20.417 -5.473 1.00 66.62 82 GLU A O 1
ATOM 663 N N . GLN A 1 83 ? 3.870 21.167 -6.844 1.00 71.38 83 GLN A N 1
ATOM 664 C CA . GLN A 1 83 ? 3.842 19.987 -7.716 1.00 71.38 83 GLN A CA 1
ATOM 665 C C . GLN A 1 83 ? 4.905 20.031 -8.815 1.00 71.38 83 GLN A C 1
ATOM 667 O O . GLN A 1 83 ? 5.425 18.991 -9.220 1.00 71.38 83 GLN A O 1
ATOM 672 N N . ASN A 1 84 ? 5.231 21.228 -9.296 1.00 77.12 84 ASN A N 1
ATOM 673 C CA . ASN A 1 84 ? 6.257 21.450 -10.296 1.00 77.12 84 ASN A CA 1
ATOM 674 C C . ASN A 1 84 ? 7.276 22.469 -9.782 1.00 77.12 84 ASN A C 1
ATOM 676 O O . ASN A 1 84 ? 7.167 23.671 -10.042 1.00 77.12 84 ASN A O 1
ATOM 680 N N . LYS A 1 85 ? 8.327 21.968 -9.119 1.00 79.25 85 LYS A N 1
ATOM 681 C CA . LYS A 1 85 ? 9.422 22.801 -8.591 1.00 79.25 85 LYS A CA 1
ATOM 682 C C . LYS A 1 85 ? 10.197 23.545 -9.684 1.00 79.25 85 LYS A C 1
ATOM 684 O O . LYS A 1 85 ? 10.972 24.448 -9.387 1.00 79.25 85 LYS A O 1
ATOM 689 N N . PHE A 1 86 ? 9.983 23.178 -10.948 1.00 76.88 86 PHE A N 1
ATOM 690 C CA . PHE A 1 86 ? 10.629 23.785 -12.104 1.00 76.88 86 PHE A CA 1
ATOM 691 C C . PHE A 1 86 ? 9.749 24.782 -12.858 1.00 76.88 86 PHE A C 1
ATOM 693 O O . PHE A 1 86 ? 10.181 25.320 -13.875 1.00 76.88 86 PHE A O 1
ATOM 700 N N . ALA A 1 87 ? 8.528 25.046 -12.385 1.00 74.56 87 ALA A N 1
ATOM 701 C CA . ALA A 1 87 ? 7.641 26.038 -12.987 1.00 74.56 87 ALA A CA 1
ATOM 702 C C . ALA A 1 87 ? 8.285 27.435 -13.068 1.00 74.56 87 ALA A C 1
ATOM 704 O O . ALA A 1 87 ? 8.028 28.170 -14.011 1.00 74.56 87 ALA A O 1
ATOM 705 N N . ILE A 1 88 ? 9.162 27.775 -12.118 1.00 70.38 88 ILE A N 1
ATOM 706 C CA . ILE A 1 88 ? 9.903 29.046 -12.081 1.00 70.38 88 ILE A CA 1
ATOM 707 C C . ILE A 1 88 ? 11.037 29.145 -13.116 1.00 70.38 88 ILE A C 1
ATOM 709 O O . ILE A 1 88 ? 11.612 30.215 -13.279 1.00 70.38 88 ILE A O 1
ATOM 713 N N . TYR A 1 89 ? 11.370 28.049 -13.807 1.00 67.94 89 TYR A N 1
ATOM 714 C CA . TYR A 1 89 ? 12.513 27.961 -14.726 1.00 67.94 89 TYR A CA 1
ATOM 715 C C . TYR A 1 89 ? 12.104 27.717 -16.187 1.00 67.94 89 TYR A C 1
ATOM 717 O O . TYR A 1 89 ? 12.957 27.392 -17.016 1.00 67.94 89 TYR A O 1
ATOM 725 N N . THR A 1 90 ? 10.813 27.843 -16.517 1.00 63.69 90 THR A N 1
ATOM 726 C CA . THR A 1 90 ? 10.263 27.524 -17.848 1.00 63.69 90 THR A CA 1
ATOM 727 C C . THR A 1 90 ? 10.982 28.235 -18.991 1.00 63.69 90 THR A C 1
ATOM 729 O O . THR A 1 90 ? 11.318 27.587 -19.980 1.00 63.69 90 THR A O 1
ATOM 732 N N . ASP A 1 91 ? 11.286 29.522 -18.836 1.00 56.84 91 ASP A N 1
ATOM 733 C CA . ASP A 1 91 ? 11.875 30.333 -19.911 1.00 56.84 91 ASP A CA 1
ATOM 734 C C . ASP A 1 91 ? 13.365 30.023 -20.128 1.00 56.84 91 ASP A C 1
ATOM 736 O O . ASP A 1 91 ? 13.885 30.137 -21.237 1.00 56.84 91 ASP A O 1
ATOM 740 N N . ILE A 1 92 ? 14.055 29.575 -19.076 1.00 57.03 92 ILE A N 1
ATOM 741 C CA . ILE A 1 92 ? 15.500 29.308 -19.088 1.00 57.03 92 ILE A CA 1
ATOM 742 C C . ILE A 1 92 ? 15.784 27.898 -19.627 1.00 57.03 92 ILE A C 1
ATOM 744 O O . ILE A 1 92 ? 16.755 27.685 -20.352 1.00 57.03 92 ILE A O 1
ATOM 748 N N . LEU A 1 93 ? 14.909 26.930 -19.344 1.00 53.66 93 LEU A N 1
ATOM 749 C CA . LEU A 1 93 ? 15.090 25.534 -19.758 1.00 53.66 93 LEU A CA 1
ATOM 750 C C . LEU A 1 93 ? 14.717 25.271 -21.226 1.00 53.66 93 LEU A C 1
ATOM 752 O O . LEU A 1 93 ? 15.313 24.384 -21.841 1.00 53.66 93 LEU A O 1
ATOM 756 N N . GLN A 1 94 ? 13.824 26.071 -21.827 1.00 51.38 94 GLN A N 1
ATOM 757 C CA . GLN A 1 94 ? 13.524 25.987 -23.267 1.00 51.38 94 GLN A CA 1
ATOM 758 C C . GLN A 1 94 ? 14.768 26.206 -24.151 1.00 51.38 94 GLN A C 1
ATOM 760 O O . GLN A 1 94 ? 14.852 25.636 -25.240 1.00 51.38 94 GLN A O 1
ATOM 765 N N . PHE A 1 95 ? 15.755 26.977 -23.681 1.00 46.47 95 PHE A N 1
ATOM 766 C CA . PHE A 1 95 ? 16.965 27.314 -24.439 1.00 46.47 95 PHE A CA 1
ATOM 767 C C . PHE A 1 95 ? 18.083 26.254 -24.373 1.00 46.47 95 PHE A C 1
ATOM 769 O O . PHE A 1 95 ? 18.951 26.234 -25.247 1.00 46.47 95 PHE A O 1
ATOM 776 N N . HIS A 1 96 ? 18.071 25.338 -23.396 1.00 52.38 96 HIS A N 1
ATOM 777 C CA . HIS A 1 96 ? 19.212 24.456 -23.100 1.00 52.38 96 HIS A CA 1
ATOM 778 C C . HIS A 1 96 ? 18.939 22.953 -23.325 1.00 52.38 96 HIS A C 1
ATOM 780 O O . HIS A 1 96 ? 19.084 22.129 -22.429 1.00 52.38 96 HIS A O 1
ATOM 786 N N . LYS A 1 97 ? 18.643 22.577 -24.580 1.00 51.91 97 LYS A N 1
ATOM 787 C CA . LYS A 1 97 ? 18.591 21.188 -25.111 1.00 51.91 97 LYS A CA 1
ATOM 788 C C . LYS A 1 97 ? 17.416 20.280 -24.687 1.00 51.91 97 LYS A C 1
ATOM 790 O O . LYS A 1 97 ? 17.400 19.124 -25.108 1.00 51.91 97 LYS A O 1
ATOM 795 N N . GLN A 1 98 ? 16.400 20.754 -23.957 1.00 58.34 98 GLN A N 1
ATOM 796 C CA . GLN A 1 98 ? 15.164 19.981 -23.715 1.00 58.34 98 GLN A CA 1
ATOM 797 C C . GLN A 1 98 ? 13.901 20.724 -24.181 1.00 58.34 98 GLN A C 1
ATOM 799 O O . GLN A 1 98 ? 13.198 21.318 -23.366 1.00 58.34 98 GLN A O 1
ATOM 804 N N . PRO A 1 99 ? 13.546 20.649 -25.478 1.00 53.06 99 PRO A N 1
ATOM 805 C CA . PRO A 1 99 ? 12.419 21.406 -26.035 1.00 53.06 99 PRO A CA 1
ATOM 806 C C . PRO A 1 99 ? 11.048 20.994 -25.470 1.00 53.06 99 PRO A C 1
ATOM 808 O O . PRO A 1 99 ? 10.080 21.731 -25.621 1.00 53.06 99 PRO A O 1
ATOM 811 N N . MET A 1 100 ? 10.955 19.832 -24.810 1.00 59.53 100 MET A N 1
ATOM 812 C CA . MET A 1 100 ? 9.707 19.300 -24.244 1.00 59.53 100 MET A CA 1
ATOM 813 C C . MET A 1 100 ? 9.582 19.491 -22.724 1.00 59.53 100 MET A C 1
ATOM 815 O O . MET A 1 100 ? 8.558 19.111 -22.147 1.00 59.53 100 MET A O 1
ATOM 819 N N . PHE A 1 101 ? 10.588 20.069 -22.060 1.00 63.56 101 PHE A N 1
ATOM 820 C CA . PHE A 1 101 ? 10.545 20.313 -20.621 1.00 63.56 101 PHE A CA 1
ATOM 821 C C . PHE A 1 101 ? 9.467 21.353 -20.281 1.00 63.56 101 PHE A C 1
ATOM 823 O O . PHE A 1 101 ? 9.448 22.431 -20.867 1.00 63.56 101 PHE A O 1
ATOM 830 N N . ASN A 1 102 ? 8.541 21.024 -19.371 1.00 66.06 102 ASN A N 1
ATOM 831 C CA . ASN A 1 102 ? 7.354 21.848 -19.085 1.00 66.06 102 ASN A CA 1
ATOM 832 C C . ASN A 1 102 ? 6.521 22.223 -20.332 1.00 66.06 102 ASN A C 1
ATOM 834 O O . ASN A 1 102 ? 5.769 23.192 -20.304 1.00 66.06 102 ASN A O 1
ATOM 838 N N . SER A 1 103 ? 6.591 21.428 -21.409 1.00 62.19 103 SER A N 1
ATOM 839 C CA . SER A 1 103 ? 5.747 21.602 -22.608 1.00 62.19 103 SER A CA 1
ATOM 840 C C . SER A 1 103 ? 4.249 21.524 -22.305 1.00 62.19 103 SER A C 1
ATOM 842 O O . SER A 1 103 ? 3.425 22.056 -23.045 1.00 62.19 103 SER A O 1
ATOM 844 N N . THR A 1 104 ? 3.895 20.877 -21.194 1.00 63.34 104 THR A N 1
ATOM 845 C CA . THR A 1 104 ? 2.544 20.856 -20.645 1.00 63.34 104 THR A CA 1
ATOM 846 C C . THR A 1 104 ? 2.562 21.458 -19.244 1.00 63.34 104 THR A C 1
ATOM 848 O O . THR A 1 104 ? 3.301 21.011 -18.366 1.00 63.34 104 THR A O 1
ATOM 851 N N . PHE A 1 105 ? 1.725 22.478 -19.035 1.00 59.44 105 PHE A N 1
ATOM 852 C CA . PHE A 1 105 ? 1.528 23.106 -17.724 1.00 59.44 105 PHE A CA 1
ATOM 853 C C . PHE A 1 105 ? 0.694 22.235 -16.773 1.00 59.44 105 PHE A C 1
ATOM 855 O O . PHE A 1 105 ? 0.641 22.503 -15.580 1.00 59.44 105 PHE A O 1
ATOM 862 N N . LYS A 1 106 ? 0.021 21.189 -17.273 1.00 67.62 106 LYS A N 1
ATOM 863 C CA . LYS A 1 106 ? -0.704 20.229 -16.432 1.00 67.62 106 LYS A CA 1
ATOM 864 C C . LYS A 1 106 ? 0.273 19.139 -15.987 1.00 67.62 106 LYS A C 1
ATOM 866 O O . LYS A 1 106 ? 0.710 18.334 -16.812 1.00 67.62 106 LYS A O 1
ATOM 871 N N . THR A 1 107 ? 0.598 19.116 -14.695 1.00 68.38 107 THR A N 1
ATOM 872 C CA . THR A 1 107 ? 1.337 18.011 -14.071 1.00 68.38 107 THR A CA 1
ATOM 873 C C . THR A 1 107 ? 0.520 16.738 -14.220 1.00 68.38 107 THR A C 1
ATOM 875 O O . THR A 1 107 ? -0.613 16.720 -13.763 1.00 68.38 107 THR A O 1
ATOM 878 N N . LYS A 1 108 ? 1.083 15.695 -14.827 1.00 73.75 108 LYS A N 1
ATOM 879 C CA . LYS A 1 108 ? 0.502 14.361 -15.050 1.00 73.75 108 LYS A CA 1
ATOM 880 C C . LYS A 1 108 ? 1.389 13.300 -14.409 1.00 73.75 108 LYS A C 1
ATOM 882 O O . LYS A 1 108 ? 2.602 13.491 -14.363 1.00 73.75 108 LYS A O 1
ATOM 887 N N . PHE A 1 109 ? 0.826 12.176 -13.967 1.00 78.44 109 PHE A N 1
ATOM 888 C CA . PHE A 1 109 ? 1.615 11.070 -13.414 1.00 78.44 109 PHE A CA 1
ATOM 889 C C . PHE A 1 109 ? 2.071 10.100 -14.504 1.00 78.44 109 PHE A C 1
ATOM 891 O O . PHE A 1 109 ? 1.292 9.687 -15.352 1.00 78.44 109 PHE A O 1
ATOM 898 N N . THR A 1 110 ? 3.348 9.736 -14.479 1.00 77.81 110 THR A N 1
ATOM 899 C CA . THR A 1 110 ? 3.975 8.806 -15.429 1.00 77.81 110 THR A CA 1
ATOM 900 C C . THR A 1 110 ? 4.342 7.480 -14.767 1.00 77.81 110 THR A C 1
ATOM 902 O O . THR A 1 110 ? 4.332 6.437 -15.409 1.00 77.81 110 THR A O 1
ATOM 905 N N . LYS A 1 111 ? 4.618 7.465 -13.462 1.00 85.31 111 LYS A N 1
ATOM 906 C CA . LYS A 1 111 ? 4.813 6.225 -12.699 1.00 85.31 111 LYS A CA 1
ATOM 907 C C . LYS A 1 111 ? 4.278 6.413 -11.292 1.00 85.31 111 LYS A C 1
ATOM 909 O O . LYS A 1 111 ? 4.560 7.424 -10.656 1.00 85.31 111 LYS A O 1
ATOM 914 N N . ILE A 1 112 ? 3.535 5.429 -10.802 1.00 86.19 112 ILE A N 1
ATOM 915 C CA . ILE A 1 112 ? 3.075 5.375 -9.416 1.00 86.19 112 ILE A CA 1
ATOM 916 C C . ILE A 1 112 ? 3.715 4.150 -8.776 1.00 86.19 112 ILE A C 1
ATOM 918 O O . ILE A 1 112 ? 3.620 3.042 -9.302 1.00 86.19 112 ILE A O 1
ATOM 922 N N . LEU A 1 113 ? 4.385 4.361 -7.651 1.00 88.00 113 LEU A N 1
ATOM 923 C CA . LEU A 1 113 ? 5.102 3.334 -6.915 1.00 88.00 113 LEU A CA 1
ATOM 924 C C . LEU A 1 113 ? 4.582 3.307 -5.475 1.00 88.00 113 LEU A C 1
ATOM 926 O O . LEU A 1 113 ? 4.653 4.308 -4.763 1.00 88.00 113 LEU A O 1
ATOM 930 N N . LYS A 1 114 ? 4.050 2.160 -5.048 1.00 86.31 114 LYS A N 1
ATOM 931 C CA . LYS A 1 114 ? 3.636 1.927 -3.658 1.00 86.31 114 LYS A CA 1
ATOM 932 C C . LYS A 1 114 ? 4.805 1.368 -2.850 1.00 86.31 114 LYS A C 1
ATOM 934 O O . LYS A 1 114 ? 5.547 0.527 -3.359 1.00 86.31 114 LYS A O 1
ATOM 939 N N . ASN A 1 115 ? 4.931 1.775 -1.592 1.00 83.62 115 ASN A N 1
ATOM 940 C CA . ASN A 1 115 ? 5.805 1.080 -0.651 1.00 83.62 115 ASN A CA 1
ATOM 941 C C . ASN A 1 115 ? 5.113 -0.215 -0.195 1.00 83.62 115 ASN A C 1
ATOM 943 O O . ASN A 1 115 ? 4.024 -0.183 0.380 1.00 83.62 115 ASN A O 1
ATOM 947 N N . LYS A 1 116 ? 5.709 -1.372 -0.496 1.00 74.69 116 LYS A N 1
ATOM 948 C CA . LYS A 1 116 ? 5.042 -2.669 -0.290 1.00 74.69 116 LYS A CA 1
ATOM 949 C C . LYS A 1 116 ? 5.091 -3.169 1.154 1.00 74.69 116 LYS A C 1
ATOM 951 O O . LYS A 1 116 ? 4.214 -3.933 1.549 1.00 74.69 116 LYS A O 1
ATOM 956 N N . ASN A 1 117 ? 6.091 -2.770 1.941 1.00 67.69 117 ASN A N 1
ATOM 957 C CA . ASN A 1 117 ? 6.428 -3.513 3.162 1.00 67.69 117 ASN A CA 1
ATOM 958 C C . ASN A 1 117 ? 6.327 -2.712 4.457 1.00 67.69 117 ASN A C 1
ATOM 960 O O . ASN A 1 117 ? 6.100 -3.330 5.490 1.00 67.69 117 ASN A O 1
ATOM 964 N N . LYS A 1 118 ? 6.527 -1.386 4.446 1.00 65.69 118 LYS A N 1
ATOM 965 C CA . LYS A 1 118 ? 6.797 -0.663 5.706 1.00 65.69 118 LYS A CA 1
ATOM 966 C C . LYS A 1 118 ? 5.968 0.577 5.949 1.00 65.69 118 LYS A C 1
ATOM 968 O O . LYS A 1 118 ? 5.742 0.921 7.102 1.00 65.69 118 LYS A O 1
ATOM 973 N N . GLN A 1 119 ? 5.593 1.292 4.897 1.00 74.75 119 GLN A N 1
ATOM 974 C CA . GLN A 1 119 ? 5.033 2.632 5.036 1.00 74.75 119 GLN A CA 1
ATOM 975 C C . GLN A 1 119 ? 3.827 2.794 4.130 1.00 74.75 119 GLN A C 1
ATOM 977 O O . GLN A 1 119 ? 3.844 2.354 2.983 1.00 74.75 119 GLN A O 1
ATOM 982 N N . SER A 1 120 ? 2.804 3.488 4.616 1.00 78.81 120 SER A N 1
ATOM 983 C CA . SER A 1 120 ? 1.625 3.798 3.813 1.00 78.81 120 SER A CA 1
ATOM 984 C C . SER A 1 120 ? 1.825 5.035 2.946 1.00 78.81 120 SER A C 1
ATOM 986 O O . SER A 1 120 ? 1.108 6.035 3.045 1.00 78.81 120 SER A O 1
ATOM 988 N N . ILE A 1 121 ? 2.843 4.940 2.093 1.00 84.50 121 ILE A N 1
ATOM 989 C CA . ILE A 1 121 ? 3.276 5.989 1.182 1.00 84.50 121 ILE A CA 1
ATOM 990 C C . ILE A 1 121 ? 3.206 5.530 -0.271 1.00 84.50 121 ILE A C 1
ATOM 992 O O . ILE A 1 121 ? 3.434 4.362 -0.605 1.00 84.50 121 ILE A O 1
ATOM 996 N N . VAL A 1 122 ? 2.918 6.490 -1.140 1.00 86.94 122 VAL A N 1
ATOM 997 C CA . VAL A 1 122 ? 2.950 6.346 -2.591 1.00 86.94 122 VAL A CA 1
ATOM 998 C C . VAL A 1 122 ? 3.820 7.458 -3.159 1.00 86.94 122 VAL A C 1
ATOM 1000 O O . VAL A 1 122 ? 3.670 8.627 -2.798 1.00 86.94 122 VAL A O 1
ATOM 1003 N N . CYS A 1 123 ? 4.729 7.085 -4.050 1.00 90.31 123 CYS A N 1
ATOM 1004 C CA . CYS A 1 123 ? 5.542 8.010 -4.822 1.00 90.31 123 CYS A CA 1
ATOM 1005 C C . CYS A 1 123 ? 4.967 8.106 -6.238 1.00 90.31 123 CYS A C 1
ATOM 1007 O O . CYS A 1 123 ? 4.695 7.084 -6.872 1.00 90.31 123 CYS A O 1
ATOM 1009 N N . CYS A 1 124 ? 4.805 9.326 -6.743 1.00 88.19 124 CYS A N 1
ATOM 1010 C CA . CYS A 1 124 ? 4.282 9.621 -8.072 1.00 88.19 124 CYS A CA 1
ATOM 1011 C C . CYS A 1 124 ? 5.329 10.399 -8.875 1.00 88.19 124 CYS A C 1
ATOM 1013 O O . CYS A 1 124 ? 5.624 11.550 -8.554 1.00 88.19 124 CYS A O 1
ATOM 1015 N N . LEU A 1 125 ? 5.870 9.788 -9.926 1.00 88.62 125 LEU A N 1
ATOM 1016 C CA . LEU A 1 125 ? 6.704 10.458 -10.916 1.00 88.62 125 LEU A CA 1
ATOM 1017 C C . LEU A 1 125 ? 5.801 11.248 -11.859 1.00 88.62 125 LEU A C 1
ATOM 1019 O O . LEU A 1 125 ? 4.757 10.740 -12.276 1.00 88.62 125 LEU A O 1
ATOM 1023 N N . THR A 1 126 ? 6.197 12.471 -12.199 1.00 85.81 126 THR A N 1
ATOM 1024 C CA . THR A 1 126 ? 5.422 13.349 -13.076 1.00 85.81 126 THR A CA 1
ATOM 1025 C C . THR A 1 126 ? 6.040 13.499 -14.466 1.00 85.81 126 THR A C 1
ATOM 1027 O O . THR A 1 126 ? 7.240 13.310 -14.661 1.00 85.81 126 THR A O 1
ATOM 1030 N N . ASN A 1 127 ? 5.234 13.912 -15.445 1.00 80.12 127 ASN A N 1
ATOM 1031 C CA . ASN A 1 127 ? 5.688 14.349 -16.776 1.00 80.12 127 ASN A CA 1
ATOM 1032 C C . ASN A 1 127 ? 6.632 15.567 -16.733 1.00 80.12 127 ASN A C 1
ATOM 1034 O O . ASN A 1 127 ? 7.325 15.838 -17.709 1.00 80.12 127 ASN A O 1
ATOM 1038 N N . ASN A 1 128 ? 6.665 16.296 -15.614 1.00 81.06 128 ASN A N 1
ATOM 1039 C CA . ASN A 1 128 ? 7.602 17.389 -15.360 1.00 81.06 128 ASN A CA 1
ATOM 1040 C C . ASN A 1 128 ? 8.846 16.923 -14.578 1.00 81.06 128 ASN A C 1
ATOM 1042 O O . ASN A 1 128 ? 9.544 17.761 -14.012 1.00 81.06 128 ASN A O 1
ATOM 1046 N N . TYR A 1 129 ? 9.120 15.615 -14.497 1.00 86.69 129 TYR A N 1
ATOM 1047 C CA . TYR A 1 129 ? 10.310 15.041 -13.846 1.00 86.69 129 TYR A CA 1
ATOM 1048 C C . TYR A 1 129 ? 10.410 15.331 -12.336 1.00 86.69 129 TYR A C 1
ATOM 1050 O O . TYR A 1 129 ? 11.502 15.407 -11.769 1.00 86.69 129 TYR A O 1
ATOM 1058 N N . ASN A 1 130 ? 9.261 15.521 -11.679 1.00 87.62 130 ASN A N 1
ATOM 1059 C CA . ASN A 1 130 ? 9.163 15.631 -10.223 1.00 87.62 130 ASN A CA 1
ATOM 1060 C C . ASN A 1 130 ? 8.765 14.270 -9.639 1.00 87.62 130 ASN A C 1
ATOM 1062 O O . ASN A 1 130 ? 8.071 13.497 -10.296 1.00 87.62 130 ASN A O 1
ATOM 1066 N N . ILE A 1 131 ? 9.146 14.005 -8.389 1.00 91.25 131 ILE A N 1
ATOM 1067 C CA . ILE A 1 131 ? 8.637 12.863 -7.620 1.00 91.25 131 ILE A CA 1
ATOM 1068 C C . ILE A 1 131 ? 7.855 13.420 -6.440 1.00 91.25 131 ILE A C 1
ATOM 1070 O O . ILE A 1 131 ? 8.425 14.045 -5.549 1.00 91.25 131 ILE A O 1
ATOM 1074 N N . LEU A 1 132 ? 6.546 13.204 -6.440 1.00 89.56 132 LEU A N 1
ATOM 1075 C CA . LEU A 1 132 ? 5.647 13.646 -5.382 1.00 89.56 132 LEU A CA 1
ATOM 1076 C C . LEU A 1 132 ? 5.370 12.482 -4.433 1.00 89.56 132 LEU A C 1
ATOM 1078 O O . LEU A 1 132 ? 5.064 11.377 -4.873 1.00 89.56 132 LEU A O 1
ATOM 1082 N N . VAL A 1 133 ? 5.485 12.726 -3.134 1.00 89.12 133 VAL A N 1
ATOM 1083 C CA . VAL A 1 133 ? 5.322 11.721 -2.084 1.00 89.12 133 VAL A CA 1
ATOM 1084 C C . VAL A 1 133 ? 4.042 12.010 -1.319 1.00 89.12 133 VAL A C 1
ATOM 1086 O O . VAL A 1 133 ? 3.837 13.121 -0.822 1.00 89.12 133 VAL A O 1
ATOM 1089 N N . TYR A 1 134 ? 3.194 10.995 -1.203 1.00 85.00 134 TYR A N 1
ATOM 1090 C CA . TYR A 1 134 ? 1.898 11.076 -0.545 1.00 85.00 134 TYR A CA 1
ATOM 1091 C C . TYR A 1 134 ? 1.750 9.988 0.517 1.00 85.00 134 TYR A C 1
ATOM 1093 O O . TYR A 1 134 ? 2.189 8.861 0.307 1.00 85.00 134 TYR A O 1
ATOM 1101 N N . SER A 1 135 ? 1.077 10.305 1.622 1.00 82.44 135 SER A N 1
ATOM 1102 C CA . SER A 1 135 ? 0.529 9.332 2.569 1.00 82.44 135 SER A CA 1
ATOM 1103 C C . SER A 1 135 ? -0.936 9.068 2.243 1.00 82.44 135 SER A C 1
ATOM 1105 O O . SER A 1 135 ? -1.738 10.003 2.165 1.00 82.44 135 SER A O 1
ATOM 1107 N N . TYR A 1 136 ? -1.306 7.797 2.088 1.00 74.31 136 TYR A N 1
ATOM 1108 C CA . TYR A 1 136 ? -2.695 7.406 1.819 1.00 74.31 136 TYR A CA 1
ATOM 1109 C C . TYR A 1 136 ? -3.504 7.074 3.083 1.00 74.31 136 TYR A C 1
ATOM 1111 O O . TYR A 1 136 ? -4.690 6.772 2.982 1.00 74.31 136 TYR A O 1
ATOM 1119 N N . LEU A 1 137 ? -2.904 7.171 4.277 1.00 69.38 137 LEU A N 1
ATOM 1120 C CA . LEU A 1 137 ? -3.614 7.014 5.558 1.00 69.38 137 LEU A CA 1
ATOM 1121 C C . LEU A 1 137 ? -3.943 8.323 6.254 1.00 69.38 137 LEU A C 1
ATOM 1123 O O . LEU A 1 137 ? -4.935 8.395 6.973 1.00 69.38 137 LEU A O 1
ATOM 1127 N N . GLU A 1 138 ? -3.063 9.314 6.122 1.00 58.44 138 GLU A N 1
ATOM 1128 C CA . GLU A 1 138 ? -3.163 10.580 6.859 1.00 58.44 138 GLU A CA 1
ATOM 1129 C C . GLU A 1 138 ? -4.104 11.576 6.178 1.00 58.44 138 GLU A C 1
ATOM 1131 O O . GLU A 1 138 ? -4.328 12.684 6.664 1.00 58.44 138 GLU A O 1
ATOM 1136 N N . GLY A 1 139 ? -4.670 11.192 5.037 1.00 49.19 139 GLY A N 1
ATOM 1137 C CA . GLY A 1 139 ? -5.689 11.978 4.377 1.00 49.19 139 GLY A CA 1
ATOM 1138 C C . GLY A 1 139 ? -7.081 11.759 4.971 1.00 49.19 139 GLY A C 1
ATOM 1139 O O . GLY A 1 139 ? -7.474 10.659 5.356 1.00 49.19 139 GLY A O 1
ATOM 1140 N N . ASN A 1 140 ? -7.860 12.838 5.019 1.00 48.88 140 ASN A N 1
ATOM 1141 C CA . ASN A 1 140 ? -9.289 12.772 5.324 1.00 48.88 140 ASN A CA 1
ATOM 1142 C C . ASN A 1 140 ? -10.037 12.103 4.164 1.00 48.88 140 ASN A C 1
ATOM 1144 O O . ASN A 1 140 ? -9.581 12.226 3.033 1.00 48.88 140 ASN A O 1
ATOM 1148 N N . LYS A 1 141 ? -11.180 11.452 4.444 1.00 50.50 141 LYS A N 1
ATOM 1149 C CA . LYS A 1 141 ? -12.120 10.826 3.482 1.00 50.50 141 LYS A CA 1
ATOM 1150 C C . LYS A 1 141 ? -11.795 11.103 2.008 1.00 50.50 141 LYS A C 1
ATOM 1152 O O . LYS A 1 141 ? -12.048 12.201 1.519 1.00 50.50 141 LYS A O 1
ATOM 1157 N N . ASN A 1 142 ? -11.292 10.077 1.327 1.00 52.34 142 ASN A N 1
ATOM 1158 C CA . ASN A 1 142 ? -10.932 10.125 -0.084 1.00 52.34 142 ASN A CA 1
ATOM 1159 C C . ASN A 1 142 ? -9.919 11.225 -0.428 1.00 52.34 142 ASN A C 1
ATOM 1161 O O . ASN A 1 142 ? -10.059 11.855 -1.452 1.00 52.34 142 ASN A O 1
ATOM 1165 N N . ASN A 1 143 ? -8.880 11.467 0.358 1.00 58.34 143 ASN A N 1
ATOM 1166 C CA . ASN A 1 143 ? -7.755 12.297 -0.073 1.00 58.34 143 ASN A CA 1
ATOM 1167 C C . ASN A 1 143 ? -6.458 11.618 0.366 1.00 58.34 143 ASN A C 1
ATOM 1169 O O . ASN A 1 143 ? -6.449 10.928 1.382 1.00 58.34 143 ASN A O 1
ATOM 1173 N N . MET A 1 144 ? -5.363 11.837 -0.360 1.00 71.44 144 MET A N 1
ATOM 1174 C CA . MET A 1 144 ? -4.020 11.536 0.146 1.00 71.44 144 MET A CA 1
ATOM 1175 C C . MET A 1 144 ? -3.393 12.809 0.706 1.00 71.44 144 MET A C 1
ATOM 1177 O O . MET A 1 144 ? -3.577 13.903 0.163 1.00 71.44 144 MET A O 1
ATOM 1181 N N . MET A 1 145 ? -2.642 12.681 1.795 1.00 78.31 145 MET A N 1
ATOM 1182 C CA . MET A 1 145 ? -1.871 13.790 2.338 1.00 78.31 145 MET A CA 1
ATOM 1183 C C . MET A 1 145 ? -0.555 13.899 1.576 1.00 78.31 145 MET A C 1
ATOM 1185 O O . MET A 1 145 ? 0.239 12.964 1.567 1.00 78.31 145 MET A O 1
ATOM 1189 N N . PHE A 1 146 ? -0.312 15.042 0.943 1.00 82.38 146 PHE A N 1
ATOM 1190 C CA . PHE A 1 146 ? 1.009 15.341 0.404 1.00 82.38 146 PHE A CA 1
ATOM 1191 C C . PHE A 1 146 ? 2.025 15.470 1.534 1.00 82.38 146 PHE A C 1
ATOM 1193 O O . PHE A 1 146 ? 1.763 16.158 2.522 1.00 82.38 146 PHE A O 1
ATOM 1200 N N . LEU A 1 147 ? 3.174 14.829 1.354 1.00 84.12 147 LEU A N 1
ATOM 1201 C CA . LEU A 1 147 ? 4.289 14.880 2.288 1.00 84.12 147 LEU A CA 1
ATOM 1202 C C . LEU A 1 147 ? 5.427 15.743 1.741 1.00 84.12 147 LEU A C 1
ATOM 1204 O O . LEU A 1 147 ? 5.931 16.615 2.442 1.00 84.12 147 LEU A O 1
ATOM 1208 N N . GLN A 1 148 ? 5.841 15.502 0.494 1.00 89.38 148 GLN A N 1
ATOM 1209 C CA . GLN A 1 148 ? 7.055 16.105 -0.058 1.00 89.38 148 GLN A CA 1
ATOM 1210 C C . GLN A 1 148 ? 7.065 16.072 -1.591 1.00 89.38 148 GLN A C 1
ATOM 1212 O O . GLN A 1 148 ? 6.604 15.110 -2.201 1.00 89.38 148 GLN A O 1
ATOM 1217 N N . ASN A 1 149 ? 7.662 17.087 -2.218 1.00 89.38 149 ASN A N 1
ATOM 1218 C CA . ASN A 1 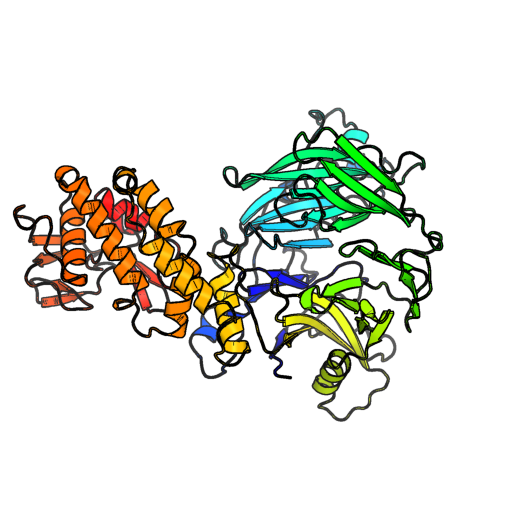149 ? 8.194 16.986 -3.577 1.00 89.38 149 ASN A CA 1
ATOM 1219 C C . ASN A 1 149 ? 9.686 16.697 -3.435 1.00 89.38 149 ASN A C 1
ATOM 1221 O O . ASN A 1 149 ? 10.419 17.516 -2.878 1.00 89.38 149 ASN A O 1
ATOM 1225 N N . LEU A 1 150 ? 10.109 15.502 -3.842 1.00 89.50 150 LEU A N 1
ATOM 1226 C CA . LEU A 1 150 ? 11.457 15.018 -3.606 1.00 89.50 150 LEU A CA 1
ATOM 1227 C C . LEU A 1 150 ? 12.463 16.008 -4.196 1.00 89.50 150 LEU A C 1
ATOM 1229 O O . LEU A 1 150 ? 12.418 16.372 -5.378 1.00 89.50 150 LEU A O 1
ATOM 1233 N N . SER A 1 151 ? 13.376 16.468 -3.353 1.00 81.81 151 SER A N 1
ATOM 1234 C CA . SER A 1 151 ? 14.377 17.441 -3.751 1.00 81.81 151 SER A CA 1
ATOM 1235 C C . SER A 1 151 ? 15.660 17.206 -2.987 1.00 81.81 151 SER A C 1
ATOM 1237 O O . SER A 1 151 ? 15.660 17.151 -1.759 1.00 81.81 151 SER A O 1
ATOM 1239 N N . TYR A 1 152 ? 16.754 17.159 -3.727 1.00 79.88 152 TYR A N 1
ATOM 1240 C CA . TYR A 1 152 ? 18.090 17.290 -3.188 1.00 79.88 152 TYR A CA 1
ATOM 1241 C C . TYR A 1 152 ? 18.870 18.240 -4.092 1.00 79.88 152 TYR A C 1
ATOM 1243 O O . TYR A 1 152 ? 18.759 18.163 -5.316 1.00 79.88 152 TYR A O 1
ATOM 1251 N N . GLN A 1 153 ? 19.618 19.153 -3.479 1.00 68.81 153 GLN A N 1
ATOM 1252 C CA . GLN A 1 153 ? 20.469 20.118 -4.164 1.00 68.81 153 GLN A CA 1
ATOM 1253 C C . GLN A 1 153 ? 21.894 19.939 -3.644 1.00 68.81 153 GLN A C 1
ATOM 1255 O O . GLN A 1 153 ? 22.103 19.988 -2.431 1.00 68.81 153 GLN A O 1
ATOM 1260 N N . ARG A 1 154 ? 22.873 19.752 -4.540 1.00 66.94 154 ARG A N 1
ATOM 1261 C CA . ARG A 1 154 ? 24.291 19.689 -4.145 1.00 66.94 154 ARG A CA 1
ATOM 1262 C C . ARG A 1 154 ? 24.792 21.059 -3.682 1.00 66.94 154 ARG A C 1
ATOM 1264 O O . ARG A 1 154 ? 25.647 21.133 -2.801 1.00 66.94 154 ARG A O 1
ATOM 1271 N N . LYS A 1 155 ? 24.227 22.142 -4.233 1.00 64.50 155 LYS A N 1
ATOM 1272 C CA . LYS A 1 155 ? 24.501 23.540 -3.863 1.00 64.50 155 LYS A CA 1
ATOM 1273 C C . LYS A 1 155 ? 23.222 24.380 -3.853 1.00 64.50 155 LYS A C 1
ATOM 1275 O O . LYS A 1 155 ? 22.288 24.109 -4.600 1.00 64.50 155 LYS A O 1
ATOM 1280 N N . LYS A 1 156 ? 23.190 25.439 -3.033 1.00 57.09 156 LYS A N 1
ATOM 1281 C CA . LYS A 1 156 ? 22.102 26.432 -3.070 1.00 57.09 156 LYS A CA 1
ATOM 1282 C C . LYS A 1 156 ? 22.146 27.190 -4.399 1.00 57.09 156 LYS A C 1
ATOM 1284 O O . LYS A 1 156 ? 23.142 27.846 -4.691 1.00 57.09 156 LYS A O 1
ATOM 1289 N N . ILE A 1 157 ? 21.060 27.125 -5.163 1.00 57.00 157 ILE A N 1
ATOM 1290 C CA . ILE A 1 157 ? 20.893 27.874 -6.414 1.00 57.00 157 ILE A CA 1
ATOM 1291 C C . ILE A 1 157 ? 20.303 29.250 -6.075 1.00 57.00 157 ILE A C 1
ATOM 1293 O O . ILE A 1 157 ? 19.262 29.335 -5.422 1.00 57.00 157 ILE A O 1
ATOM 1297 N N . HIS A 1 158 ? 20.956 30.330 -6.508 1.00 55.41 158 HIS A N 1
ATOM 1298 C CA . HIS A 1 158 ? 20.361 31.668 -6.491 1.00 55.41 158 HIS A CA 1
ATOM 1299 C C . HIS A 1 158 ? 19.578 31.879 -7.791 1.00 55.41 158 HIS A C 1
ATOM 1301 O O . HIS A 1 158 ? 20.092 31.596 -8.869 1.00 55.41 158 HIS A O 1
ATOM 1307 N N . ALA A 1 159 ? 18.348 32.391 -7.695 1.00 55.94 159 ALA A N 1
ATOM 1308 C CA . ALA A 1 159 ? 17.435 32.547 -8.835 1.00 55.94 159 ALA A CA 1
ATOM 1309 C C . ALA A 1 159 ? 17.999 33.409 -9.986 1.00 55.94 159 ALA A C 1
ATOM 1311 O O . ALA A 1 159 ? 17.548 33.289 -11.119 1.00 55.94 159 ALA A O 1
ATOM 1312 N N . GLU A 1 160 ? 18.996 34.248 -9.703 1.00 56.47 160 GLU A N 1
ATOM 1313 C CA . GLU A 1 160 ? 19.624 35.158 -10.666 1.00 56.47 160 GLU A CA 1
ATOM 1314 C C . GLU A 1 160 ? 20.790 34.522 -11.448 1.00 56.47 160 GLU A C 1
ATOM 1316 O O . GLU A 1 160 ? 21.259 35.113 -12.416 1.00 56.47 160 GLU A O 1
ATOM 1321 N N . ASN A 1 161 ? 21.264 33.326 -11.063 1.00 60.81 161 ASN A N 1
ATOM 1322 C CA . ASN A 1 161 ? 22.382 32.645 -11.724 1.00 60.81 161 ASN A CA 1
ATOM 1323 C C . ASN A 1 161 ? 22.169 31.122 -11.699 1.00 60.81 161 ASN A C 1
ATOM 1325 O O . ASN A 1 161 ? 22.601 30.417 -10.783 1.00 60.81 161 ASN A O 1
ATOM 1329 N N . ILE A 1 162 ? 21.421 30.627 -12.685 1.00 63.56 162 ILE A N 1
ATOM 1330 C CA . ILE A 1 162 ? 21.008 29.226 -12.758 1.00 63.56 162 ILE A CA 1
ATOM 1331 C C . ILE A 1 162 ? 22.137 28.366 -13.318 1.00 63.56 162 ILE A C 1
ATOM 1333 O O . ILE A 1 162 ? 22.506 28.489 -14.485 1.00 63.56 162 ILE A O 1
ATOM 1337 N N . ASP A 1 163 ? 22.628 27.442 -12.497 1.00 68.56 163 ASP A N 1
ATOM 1338 C CA . ASP A 1 163 ? 23.500 26.360 -12.940 1.00 68.56 163 ASP A CA 1
ATOM 1339 C C . ASP A 1 163 ? 22.643 25.225 -13.538 1.00 68.56 163 ASP A C 1
ATOM 1341 O O . ASP A 1 163 ? 21.867 24.560 -12.844 1.00 68.56 163 ASP A O 1
ATOM 1345 N N . ILE A 1 164 ? 22.740 25.041 -14.857 1.00 68.38 164 ILE A N 1
ATOM 1346 C CA . ILE A 1 164 ? 21.972 24.041 -15.618 1.00 68.38 164 ILE A CA 1
ATOM 1347 C C . ILE A 1 164 ? 22.382 22.615 -15.235 1.00 68.38 164 ILE A C 1
ATOM 1349 O O . ILE A 1 164 ? 21.540 21.711 -15.259 1.00 68.38 164 ILE A O 1
ATOM 1353 N N . ASP A 1 165 ? 23.641 22.404 -14.851 1.00 69.56 165 ASP A N 1
ATOM 1354 C CA . ASP A 1 165 ? 24.132 21.085 -14.451 1.00 69.56 165 ASP A CA 1
ATOM 1355 C C . ASP A 1 165 ? 23.537 20.683 -13.090 1.00 69.56 165 ASP A C 1
ATOM 1357 O O . ASP A 1 165 ? 23.153 19.526 -12.884 1.00 69.56 165 ASP A O 1
ATOM 1361 N N . GLU A 1 166 ? 23.356 21.655 -12.190 1.00 72.62 166 GLU A N 1
ATOM 1362 C CA . GLU A 1 166 ? 22.653 21.46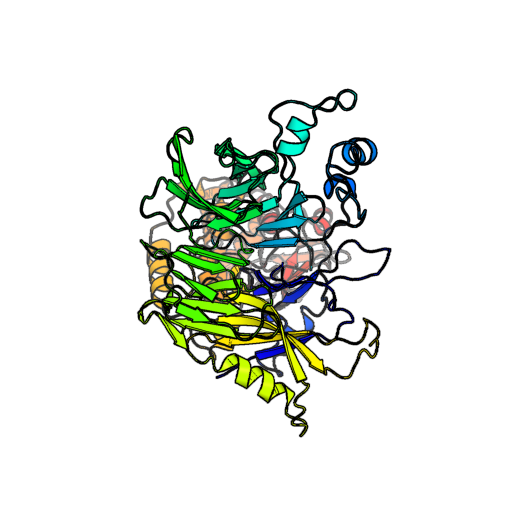9 -10.912 1.00 72.62 166 GLU A CA 1
ATOM 1363 C C . GLU A 1 166 ? 21.145 21.244 -11.108 1.00 72.62 166 GLU A C 1
ATOM 1365 O O . GLU A 1 166 ? 20.553 20.388 -10.447 1.00 72.62 166 GLU A O 1
ATOM 1370 N N . LEU A 1 167 ? 20.504 21.948 -12.051 1.00 74.31 167 LEU A N 1
ATOM 1371 C CA . LEU A 1 167 ? 19.108 21.662 -12.404 1.00 74.31 167 LEU A CA 1
ATOM 1372 C C . LEU A 1 167 ? 18.946 20.251 -12.976 1.00 74.31 167 LEU A C 1
ATOM 1374 O O . LEU A 1 167 ? 18.016 19.544 -12.588 1.00 74.31 167 LEU A O 1
ATOM 1378 N N . SER A 1 168 ? 19.862 19.824 -13.848 1.00 76.19 168 SER A N 1
ATOM 1379 C CA . SER A 1 168 ? 19.858 18.485 -14.449 1.00 76.19 168 SER A CA 1
ATOM 1380 C C . SER A 1 168 ? 19.959 17.385 -13.389 1.00 76.19 168 SER A C 1
ATOM 1382 O O . SER A 1 168 ? 19.280 16.361 -13.485 1.00 76.19 168 SER A O 1
ATOM 1384 N N . PHE A 1 169 ? 20.702 17.632 -12.309 1.00 79.56 169 PHE A N 1
ATOM 1385 C CA . PHE A 1 169 ? 20.787 16.714 -11.174 1.00 79.56 169 PHE A CA 1
ATOM 1386 C C . PHE A 1 169 ? 19.436 16.476 -10.474 1.00 79.56 169 PHE A C 1
ATOM 1388 O O . PHE A 1 169 ? 19.189 15.394 -9.937 1.00 79.56 169 PHE A O 1
ATOM 1395 N N . ALA A 1 170 ? 18.549 17.474 -10.486 1.00 81.38 170 ALA A N 1
ATOM 1396 C CA . ALA A 1 170 ? 17.243 17.424 -9.834 1.00 81.38 170 ALA A CA 1
ATOM 1397 C C . ALA A 1 170 ? 16.112 16.881 -10.731 1.00 81.38 170 ALA A C 1
ATOM 1399 O O . ALA A 1 170 ? 14.993 16.716 -10.228 1.00 81.38 170 ALA A O 1
ATOM 1400 N N . LEU A 1 171 ? 16.385 16.635 -12.021 1.00 85.94 171 LEU A N 1
ATOM 1401 C CA . LEU A 1 171 ? 15.454 16.062 -13.000 1.00 85.94 171 LEU A CA 1
ATOM 1402 C C . LEU A 1 171 ? 15.433 14.540 -12.896 1.00 85.94 171 LEU A C 1
ATOM 1404 O O . LEU A 1 171 ? 16.432 13.891 -13.208 1.00 85.94 171 LEU A O 1
ATOM 1408 N N . TYR A 1 172 ? 14.293 13.971 -12.510 1.00 90.62 172 TYR A N 1
ATOM 1409 C CA . TYR A 1 172 ? 14.163 12.536 -12.256 1.00 90.62 172 TYR A CA 1
ATOM 1410 C C . TYR A 1 172 ? 13.425 11.809 -13.382 1.00 90.62 172 TYR A C 1
ATOM 1412 O O . TYR A 1 172 ? 12.353 12.245 -13.793 1.00 90.62 172 TYR A O 1
ATOM 1420 N N . TYR A 1 173 ? 13.987 10.696 -13.862 1.00 90.00 173 TYR A N 1
ATOM 1421 C CA . TYR A 1 173 ? 13.456 9.918 -14.995 1.00 90.00 173 TYR A CA 1
ATOM 1422 C C . TYR A 1 173 ? 12.810 8.599 -14.593 1.00 90.00 173 TYR A C 1
ATOM 1424 O O . TYR A 1 173 ? 11.873 8.161 -15.253 1.00 90.00 173 TYR A O 1
ATOM 1432 N N . ASP A 1 174 ? 13.295 7.972 -13.525 1.00 93.75 174 ASP A N 1
ATOM 1433 C CA . ASP A 1 174 ? 12.647 6.804 -12.943 1.00 93.75 174 ASP A CA 1
ATOM 1434 C C . ASP A 1 174 ? 12.947 6.705 -11.445 1.00 93.75 174 ASP A C 1
ATOM 1436 O O . ASP A 1 174 ? 13.881 7.327 -10.933 1.00 93.75 174 ASP A O 1
ATOM 1440 N N . MET A 1 175 ? 12.141 5.914 -10.746 1.00 94.94 175 MET A N 1
ATOM 1441 C CA . MET A 1 175 ? 12.269 5.647 -9.319 1.00 94.94 175 MET A CA 1
ATOM 1442 C C . MET A 1 175 ? 11.888 4.205 -8.999 1.00 94.94 175 MET A C 1
ATOM 1444 O O . MET A 1 175 ? 10.951 3.675 -9.591 1.00 94.94 175 MET A O 1
ATOM 1448 N N . GLU A 1 176 ? 12.561 3.579 -8.041 1.00 94.88 176 GLU A N 1
ATOM 1449 C CA . GLU A 1 176 ? 12.265 2.208 -7.623 1.00 94.88 176 GLU A CA 1
ATOM 1450 C C . GLU A 1 176 ? 12.628 2.003 -6.145 1.00 94.88 176 GLU A C 1
ATOM 1452 O O . GLU A 1 176 ? 13.671 2.468 -5.686 1.00 94.88 176 GLU A O 1
ATOM 1457 N N . PHE A 1 177 ? 11.767 1.318 -5.391 1.00 93.25 177 PHE A N 1
ATOM 1458 C CA . PHE A 1 177 ? 12.053 0.944 -4.005 1.00 93.25 177 PHE A CA 1
ATOM 1459 C C . PHE A 1 177 ? 13.039 -0.214 -3.982 1.00 93.25 177 PHE A C 1
ATOM 1461 O O . PHE A 1 177 ? 12.987 -1.084 -4.846 1.00 93.25 177 PHE A O 1
ATOM 1468 N N . ASP A 1 178 ? 13.903 -0.259 -2.976 1.00 91.81 178 ASP A N 1
ATOM 1469 C CA . ASP A 1 178 ? 14.688 -1.453 -2.699 1.00 91.81 178 ASP A CA 1
ATOM 1470 C C . ASP A 1 178 ? 13.792 -2.627 -2.249 1.00 91.81 178 ASP A C 1
ATOM 1472 O O . ASP A 1 178 ? 12.594 -2.479 -1.989 1.00 91.81 178 ASP A O 1
ATOM 1476 N N . TYR A 1 179 ? 14.381 -3.816 -2.113 1.00 86.31 179 TYR A N 1
ATOM 1477 C CA . TYR A 1 179 ? 13.629 -5.036 -1.828 1.00 86.31 179 TYR A CA 1
ATOM 1478 C C . TYR A 1 179 ? 12.962 -4.983 -0.444 1.00 86.31 179 TYR A C 1
ATOM 1480 O O . TYR A 1 179 ? 11.873 -5.526 -0.242 1.00 86.31 179 TYR A O 1
ATOM 1488 N N . THR A 1 180 ? 13.577 -4.274 0.508 1.00 83.81 180 THR A N 1
ATOM 1489 C CA . THR A 1 180 ? 13.022 -4.064 1.851 1.00 83.81 180 THR A CA 1
ATOM 1490 C C . THR A 1 180 ? 11.986 -2.936 1.902 1.00 83.81 180 THR A C 1
ATOM 1492 O O . THR A 1 180 ? 11.226 -2.862 2.870 1.00 83.81 180 THR A O 1
ATOM 1495 N N . ASN A 1 181 ? 11.886 -2.123 0.842 1.00 83.94 181 ASN A N 1
ATOM 1496 C CA . ASN A 1 181 ? 11.110 -0.884 0.751 1.00 83.94 181 ASN A CA 1
ATOM 1497 C C . ASN A 1 181 ? 11.464 0.151 1.843 1.00 83.94 181 ASN A C 1
ATOM 1499 O O . ASN A 1 181 ? 10.611 0.936 2.265 1.00 83.94 181 ASN A O 1
ATOM 1503 N N . GLU A 1 182 ? 12.705 0.158 2.325 1.00 85.81 182 GLU A N 1
ATOM 1504 C CA . GLU A 1 182 ? 13.238 1.216 3.194 1.00 85.81 182 GLU A CA 1
ATOM 1505 C C . GLU A 1 182 ? 13.833 2.381 2.400 1.00 85.81 182 GLU A C 1
ATOM 1507 O O . GLU A 1 182 ? 13.763 3.538 2.832 1.00 85.81 182 GLU A O 1
ATOM 1512 N N . TYR A 1 183 ? 14.421 2.065 1.248 1.00 92.31 183 TYR A N 1
ATOM 1513 C CA . TYR A 1 183 ? 15.195 2.974 0.425 1.00 92.31 183 TYR A CA 1
ATOM 1514 C C . TYR A 1 183 ? 14.527 3.166 -0.934 1.00 92.31 183 TYR A C 1
ATOM 1516 O O . TYR A 1 183 ? 14.016 2.226 -1.540 1.00 92.31 183 TYR A O 1
ATOM 1524 N N . LEU A 1 184 ? 14.556 4.398 -1.431 1.00 95.31 184 LEU A N 1
ATOM 1525 C CA . LEU A 1 184 ? 14.088 4.769 -2.759 1.00 95.31 184 LEU A CA 1
ATOM 1526 C C . LEU A 1 184 ? 15.295 5.143 -3.620 1.00 95.31 184 LEU A C 1
ATOM 1528 O O . LEU A 1 184 ? 16.004 6.101 -3.309 1.00 95.31 184 LEU A O 1
ATOM 1532 N N . ALA A 1 185 ? 15.513 4.399 -4.700 1.00 96.06 185 ALA A N 1
ATOM 1533 C CA . ALA A 1 185 ? 16.474 4.748 -5.734 1.00 96.06 185 ALA A CA 1
ATOM 1534 C C . ALA A 1 185 ? 15.812 5.643 -6.784 1.00 96.06 185 ALA A C 1
ATOM 1536 O O . ALA A 1 185 ? 14.686 5.378 -7.208 1.00 96.06 185 ALA A O 1
ATOM 1537 N N . VAL A 1 186 ? 16.511 6.690 -7.219 1.00 95.88 186 VAL A N 1
ATOM 1538 C CA . VAL A 1 186 ? 16.022 7.671 -8.193 1.00 95.88 186 VAL A CA 1
ATOM 1539 C C . VAL A 1 186 ? 17.081 7.919 -9.256 1.00 95.88 186 VAL A C 1
ATOM 1541 O O . VAL A 1 186 ? 18.207 8.291 -8.939 1.00 95.88 186 VAL A O 1
ATOM 1544 N N . ALA A 1 187 ? 16.711 7.743 -10.520 1.00 94.38 187 ALA A N 1
ATOM 1545 C CA . ALA A 1 187 ? 17.562 8.029 -11.667 1.00 94.38 187 ALA A CA 1
ATOM 1546 C C . ALA A 1 187 ? 17.426 9.494 -12.091 1.00 94.38 187 ALA A C 1
ATOM 1548 O O . ALA A 1 187 ? 16.303 9.978 -12.271 1.00 94.38 187 ALA A O 1
ATOM 1549 N N . ASN A 1 188 ? 18.550 10.187 -12.288 1.00 89.81 188 ASN A N 1
ATOM 1550 C CA . ASN A 1 188 ? 18.563 11.581 -12.738 1.00 89.81 188 ASN A CA 1
ATOM 1551 C C . ASN A 1 188 ? 19.033 11.749 -14.200 1.00 89.81 188 ASN A C 1
ATOM 1553 O O . ASN A 1 188 ? 19.464 10.799 -14.859 1.00 89.81 188 ASN A O 1
ATOM 1557 N N . ARG A 1 189 ? 18.978 12.988 -14.713 1.00 84.88 189 ARG A N 1
ATOM 1558 C CA . ARG A 1 189 ? 19.454 13.332 -16.069 1.00 84.88 189 ARG A CA 1
ATOM 1559 C C . ARG A 1 189 ? 20.956 13.133 -16.266 1.00 84.88 189 ARG A C 1
ATOM 1561 O O . ARG A 1 189 ? 21.387 12.940 -17.397 1.00 84.88 189 ARG A O 1
ATOM 1568 N N . ASN A 1 190 ? 21.743 13.203 -15.200 1.00 84.06 190 ASN A N 1
ATOM 1569 C CA . ASN A 1 190 ? 23.199 13.099 -15.279 1.00 84.06 190 ASN A CA 1
ATOM 1570 C C . ASN A 1 190 ? 23.672 11.641 -15.416 1.00 84.06 190 ASN A C 1
ATOM 1572 O O . ASN A 1 190 ? 24.863 11.393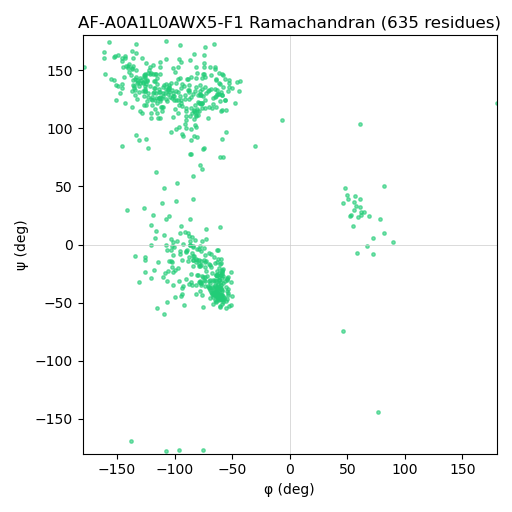 -15.590 1.00 84.06 190 ASN A O 1
ATOM 1576 N N . GLY A 1 191 ? 22.742 10.680 -15.374 1.00 87.31 191 GLY A N 1
ATOM 1577 C CA . GLY A 1 191 ? 23.068 9.260 -15.390 1.00 87.31 191 GLY A CA 1
ATOM 1578 C C . GLY A 1 191 ? 23.549 8.749 -14.034 1.00 87.31 191 GLY A C 1
ATOM 1579 O O . GLY A 1 191 ? 24.222 7.722 -13.992 1.00 87.31 191 GLY A O 1
ATOM 1580 N N . ASP A 1 192 ? 23.201 9.447 -12.953 1.00 90.38 192 ASP A N 1
ATOM 1581 C CA . ASP A 1 192 ? 23.440 9.021 -11.578 1.00 90.38 192 ASP A CA 1
ATOM 1582 C C . ASP A 1 192 ? 22.198 8.308 -11.024 1.00 90.38 192 ASP A C 1
ATOM 1584 O O . ASP A 1 192 ? 21.063 8.535 -11.467 1.00 90.38 192 ASP A O 1
ATOM 1588 N N . VAL A 1 193 ? 22.411 7.477 -10.003 1.00 94.06 193 VAL A N 1
ATOM 1589 C CA . VAL A 1 193 ? 21.330 6.912 -9.187 1.00 94.06 193 VAL A CA 1
ATOM 1590 C C . VAL A 1 193 ? 21.471 7.397 -7.752 1.00 94.06 193 VAL A C 1
ATOM 1592 O O . VAL A 1 193 ? 22.453 7.109 -7.072 1.00 94.06 193 VAL A O 1
ATOM 1595 N N . LEU A 1 194 ? 20.473 8.145 -7.294 1.00 93.94 194 LEU A N 1
ATOM 1596 C CA . LEU A 1 194 ? 20.394 8.738 -5.963 1.00 93.94 194 LEU A CA 1
ATOM 1597 C C . LEU A 1 194 ? 19.625 7.809 -5.028 1.00 93.94 194 LEU A C 1
ATOM 1599 O O . LEU A 1 194 ? 18.585 7.283 -5.414 1.00 93.94 194 LEU A O 1
ATOM 1603 N N . ILE A 1 195 ? 20.099 7.644 -3.796 1.00 94.88 195 ILE A N 1
ATOM 1604 C CA . ILE A 1 195 ? 19.466 6.806 -2.777 1.00 94.88 195 ILE A CA 1
ATOM 1605 C C . ILE A 1 195 ? 18.896 7.691 -1.672 1.00 94.88 195 ILE A C 1
ATOM 1607 O O . ILE A 1 195 ? 19.613 8.482 -1.055 1.00 94.88 195 ILE A O 1
ATOM 1611 N N . PHE A 1 196 ? 17.608 7.514 -1.395 1.00 94.38 196 PHE A N 1
ATOM 1612 C CA . PHE A 1 196 ? 16.892 8.188 -0.320 1.00 94.38 196 PHE A CA 1
ATOM 1613 C C . PHE A 1 196 ? 16.375 7.177 0.702 1.00 94.38 196 PHE A C 1
ATOM 1615 O O . PHE A 1 196 ? 15.973 6.080 0.325 1.00 94.38 196 PHE A O 1
ATOM 1622 N N . LYS A 1 197 ? 16.322 7.550 1.981 1.00 92.88 197 LYS A N 1
ATOM 1623 C CA . LYS A 1 197 ? 15.705 6.758 3.055 1.00 92.88 197 LYS A CA 1
ATOM 1624 C C . LYS A 1 197 ? 14.499 7.495 3.614 1.00 92.88 197 LYS A C 1
ATOM 1626 O O . LYS A 1 197 ? 14.554 8.706 3.816 1.00 92.88 197 LYS A O 1
ATOM 1631 N N . TYR A 1 198 ? 13.410 6.780 3.875 1.00 88.50 198 TYR A N 1
ATOM 1632 C CA . TYR A 1 198 ? 12.246 7.387 4.515 1.00 88.50 198 TYR A CA 1
ATOM 1633 C C . TYR A 1 198 ? 12.466 7.549 6.026 1.00 88.50 198 TYR A C 1
ATOM 1635 O O . TYR A 1 198 ? 12.687 6.571 6.742 1.00 88.50 198 TYR A O 1
ATOM 1643 N N . SER A 1 199 ? 12.368 8.781 6.522 1.00 86.75 199 SER A N 1
ATOM 1644 C CA . SER A 1 199 ? 12.414 9.099 7.949 1.00 86.75 199 SER A CA 1
ATOM 1645 C C . SER A 1 199 ? 11.004 9.065 8.529 1.00 86.75 199 SER A C 1
ATOM 1647 O O . SER A 1 199 ? 10.209 9.971 8.290 1.00 86.75 199 SER A O 1
ATOM 1649 N N . ILE A 1 200 ? 10.682 8.040 9.328 1.00 79.06 200 ILE A N 1
ATOM 1650 C CA . ILE A 1 200 ? 9.355 7.892 9.962 1.00 79.06 200 ILE A CA 1
ATOM 1651 C C . ILE A 1 200 ? 9.033 9.100 10.851 1.00 79.06 200 ILE A C 1
ATOM 1653 O O . ILE A 1 200 ? 7.910 9.599 10.847 1.00 79.06 200 ILE A O 1
ATOM 1657 N N . LYS A 1 201 ? 10.037 9.601 11.583 1.00 79.12 201 LYS A N 1
ATOM 1658 C CA . LYS A 1 201 ? 9.891 10.735 12.504 1.00 79.12 201 LYS A CA 1
ATOM 1659 C C . LYS A 1 201 ? 9.517 12.023 11.772 1.00 79.12 201 LYS A C 1
ATOM 1661 O O . LYS A 1 201 ? 8.671 12.770 12.253 1.00 79.12 201 LYS A O 1
ATOM 1666 N N . LEU A 1 202 ? 10.169 12.291 10.641 1.00 81.31 202 LEU A N 1
ATOM 1667 C CA . LEU A 1 202 ? 9.968 13.522 9.874 1.00 81.31 202 LEU A CA 1
ATOM 1668 C C . LEU A 1 202 ? 8.921 13.376 8.763 1.00 81.31 202 LEU A C 1
ATOM 1670 O O . LEU A 1 202 ? 8.479 14.381 8.218 1.00 81.31 202 LEU A O 1
ATOM 1674 N N . LYS A 1 203 ? 8.519 12.141 8.441 1.00 83.44 203 LYS A N 1
ATOM 1675 C CA . LYS A 1 203 ? 7.608 11.782 7.345 1.00 83.44 203 LYS A CA 1
ATOM 1676 C C . LYS A 1 203 ? 8.064 12.291 5.975 1.00 83.44 203 LYS A C 1
ATOM 1678 O O . LYS A 1 203 ? 7.250 12.686 5.144 1.00 83.44 203 LYS A O 1
ATOM 1683 N N . ILE A 1 204 ? 9.373 12.278 5.738 1.00 88.31 204 ILE A N 1
ATOM 1684 C CA . ILE A 1 204 ? 9.999 12.713 4.484 1.00 88.31 204 ILE A CA 1
ATOM 1685 C C . ILE A 1 204 ? 11.079 11.725 4.052 1.00 88.31 204 ILE A C 1
ATOM 1687 O O . ILE A 1 204 ? 11.597 10.955 4.862 1.00 88.31 204 ILE A O 1
ATOM 1691 N N . PHE A 1 205 ? 11.436 11.770 2.773 1.00 91.19 205 PHE A N 1
ATOM 1692 C CA . PHE A 1 205 ? 12.621 11.102 2.258 1.00 91.19 205 PHE A CA 1
ATOM 1693 C C . PHE A 1 205 ? 13.848 11.995 2.415 1.00 91.19 205 PHE A C 1
ATOM 1695 O O . PHE A 1 205 ? 13.874 13.140 1.954 1.00 91.19 205 PHE A O 1
ATOM 1702 N N . GLU A 1 206 ? 14.880 11.433 3.032 1.00 92.06 206 GLU A N 1
ATOM 1703 C CA . GLU A 1 206 ? 16.180 12.057 3.232 1.00 92.06 206 GLU A CA 1
ATOM 1704 C C . GLU A 1 206 ? 17.189 11.454 2.259 1.00 92.06 206 GLU A C 1
ATOM 1706 O O . GLU A 1 206 ? 17.234 10.238 2.067 1.00 92.06 206 GLU A O 1
ATOM 1711 N N . TYR A 1 207 ? 17.990 12.306 1.624 1.00 92.06 207 TYR A N 1
ATOM 1712 C CA . TYR A 1 207 ? 19.079 11.856 0.764 1.00 92.06 207 TYR A CA 1
ATOM 1713 C C . TYR A 1 207 ? 20.169 11.185 1.603 1.00 92.06 207 TYR A C 1
ATOM 1715 O O . TYR A 1 207 ? 20.590 11.737 2.619 1.00 92.06 207 TYR A O 1
ATOM 1723 N N . ILE A 1 208 ? 20.642 10.028 1.144 1.00 91.56 208 ILE A N 1
ATOM 1724 C CA . ILE A 1 208 ? 21.702 9.261 1.801 1.00 91.56 208 ILE A CA 1
ATOM 1725 C C . ILE A 1 208 ? 22.991 9.322 0.987 1.00 91.56 208 ILE A C 1
ATOM 1727 O O . ILE A 1 208 ? 24.019 9.774 1.482 1.00 91.56 208 ILE A O 1
ATOM 1731 N N . THR A 1 209 ? 22.944 8.859 -0.262 1.00 91.75 209 THR A N 1
ATOM 1732 C CA . THR A 1 209 ? 24.131 8.726 -1.116 1.00 91.75 209 THR A CA 1
ATOM 1733 C C . THR A 1 209 ? 23.752 8.723 -2.597 1.00 91.75 209 THR A C 1
ATOM 1735 O O . THR A 1 209 ? 22.570 8.719 -2.949 1.00 91.75 209 THR A O 1
ATOM 1738 N N . SER A 1 210 ? 24.751 8.726 -3.475 1.00 90.06 210 SER A N 1
ATOM 1739 C CA . SER A 1 210 ? 24.582 8.604 -4.923 1.00 90.06 210 SER A CA 1
ATOM 1740 C C . SER A 1 210 ? 25.635 7.682 -5.525 1.00 90.06 210 SER A C 1
ATOM 1742 O O . SER A 1 210 ? 26.773 7.624 -5.064 1.00 90.06 210 SER A O 1
ATOM 1744 N N . VAL A 1 211 ? 25.233 6.951 -6.562 1.00 90.44 211 VAL A N 1
ATOM 1745 C CA . VAL A 1 211 ? 26.142 6.242 -7.461 1.00 90.44 211 VAL A CA 1
ATOM 1746 C C . VAL A 1 211 ? 26.309 7.117 -8.688 1.00 90.44 211 VAL A C 1
ATOM 1748 O O . VAL A 1 211 ? 25.428 7.178 -9.550 1.00 90.44 211 VAL A O 1
ATOM 1751 N N . ASP A 1 212 ? 27.417 7.842 -8.709 1.00 87.94 212 ASP A N 1
ATOM 1752 C CA . ASP A 1 212 ? 27.685 8.846 -9.726 1.00 87.94 212 ASP A CA 1
ATOM 1753 C C . ASP A 1 212 ? 28.233 8.228 -11.011 1.00 87.94 212 ASP A C 1
ATOM 1755 O O . ASP A 1 212 ? 28.960 7.231 -10.986 1.00 87.94 212 ASP A O 1
ATOM 1759 N N . LYS A 1 213 ? 27.990 8.909 -12.139 1.00 78.00 213 LYS A N 1
ATOM 1760 C CA . LYS A 1 213 ? 28.752 8.715 -13.380 1.00 78.00 213 LYS A CA 1
ATOM 1761 C C . LYS A 1 213 ? 28.666 7.289 -13.949 1.00 78.00 213 LYS A C 1
ATOM 1763 O O . LYS A 1 213 ? 29.630 6.770 -14.516 1.00 78.00 213 LYS A O 1
ATOM 1768 N N . ILE A 1 214 ? 27.488 6.672 -13.879 1.00 86.81 214 ILE A N 1
ATOM 1769 C CA . ILE A 1 214 ? 27.262 5.326 -14.433 1.00 86.81 214 ILE A CA 1
ATOM 1770 C C . ILE A 1 214 ? 27.382 5.348 -15.970 1.00 86.81 214 ILE A C 1
ATOM 1772 O O . ILE A 1 214 ? 27.948 4.439 -16.574 1.00 86.81 214 ILE A O 1
ATOM 1776 N N . CYS A 1 215 ? 26.911 6.423 -16.614 1.00 82.00 215 CYS A N 1
ATOM 1777 C CA . CYS A 1 215 ? 26.850 6.567 -18.078 1.00 82.00 215 CYS A CA 1
ATOM 1778 C C . CYS A 1 215 ? 28.024 7.385 -18.678 1.00 82.00 215 CYS A C 1
ATOM 1780 O O . CYS A 1 215 ? 27.831 8.169 -19.605 1.00 82.00 215 CYS A O 1
ATOM 1782 N N . THR A 1 216 ? 29.248 7.246 -18.157 1.00 65.06 216 THR A N 1
ATOM 1783 C CA . THR A 1 216 ? 30.388 8.154 -18.454 1.00 65.06 216 THR A CA 1
ATOM 1784 C C . THR A 1 216 ? 30.881 8.201 -19.895 1.00 65.06 216 THR A C 1
ATOM 1786 O O . THR A 1 216 ? 31.447 9.211 -20.308 1.00 65.06 216 THR A O 1
ATOM 1789 N N . GLU A 1 217 ? 30.706 7.137 -20.671 1.00 63.50 217 GLU A N 1
ATOM 1790 C CA . GLU A 1 217 ? 31.376 7.010 -21.972 1.00 63.50 217 GLU A CA 1
ATOM 1791 C C . GLU A 1 217 ? 30.649 7.724 -23.121 1.00 63.50 217 GLU A C 1
ATOM 1793 O O . GLU A 1 217 ? 31.173 7.817 -24.233 1.00 63.50 217 GLU A O 1
ATOM 1798 N N . ARG A 1 218 ? 29.422 8.210 -22.899 1.00 63.78 218 ARG A N 1
ATOM 1799 C CA . ARG A 1 218 ? 28.540 8.646 -23.985 1.00 63.78 218 ARG A CA 1
ATOM 1800 C C . ARG A 1 218 ? 27.833 9.958 -23.659 1.00 63.78 218 ARG A C 1
ATOM 1802 O O . ARG A 1 218 ? 26.998 10.020 -22.769 1.00 63.78 218 ARG A O 1
ATOM 1809 N N . VAL A 1 219 ? 28.093 10.980 -24.479 1.00 69.69 219 VAL A N 1
ATOM 1810 C CA . VAL A 1 219 ? 27.400 12.279 -24.418 1.00 69.69 219 VAL A CA 1
ATOM 1811 C C . VAL A 1 219 ? 25.882 12.067 -24.485 1.00 69.69 219 VAL A C 1
ATOM 1813 O O . VAL A 1 219 ? 25.405 11.324 -25.353 1.00 69.69 219 VAL A O 1
ATOM 1816 N N . ASP A 1 220 ? 25.152 12.715 -23.575 1.00 77.25 220 ASP A N 1
ATOM 1817 C CA . ASP A 1 220 ? 23.688 12.676 -23.444 1.00 77.25 220 ASP A CA 1
ATOM 1818 C C . ASP A 1 220 ? 23.076 11.288 -23.140 1.00 77.25 220 ASP A C 1
ATOM 1820 O O . ASP A 1 220 ? 21.912 11.050 -23.467 1.00 77.25 220 ASP A O 1
ATOM 1824 N N . ASP A 1 221 ? 23.824 10.362 -22.524 1.00 87.38 221 ASP A N 1
ATOM 1825 C CA . ASP A 1 221 ? 23.263 9.112 -21.981 1.00 87.38 221 ASP A CA 1
ATOM 1826 C C . ASP A 1 221 ? 22.945 9.231 -20.481 1.00 87.38 221 ASP A C 1
ATOM 1828 O O . ASP A 1 221 ? 23.646 9.911 -19.736 1.00 87.38 221 ASP A O 1
ATOM 1832 N N . TYR A 1 222 ? 21.854 8.601 -20.051 1.00 89.69 222 TYR A N 1
ATOM 1833 C CA . TYR A 1 222 ? 21.304 8.713 -18.696 1.00 89.69 222 TYR A CA 1
ATOM 1834 C C . TYR A 1 222 ? 20.369 7.544 -18.400 1.00 89.69 222 TYR A C 1
ATOM 1836 O O . TYR A 1 222 ? 19.882 6.884 -19.318 1.00 89.69 222 TYR A O 1
ATOM 1844 N N . ILE A 1 223 ? 20.102 7.275 -17.124 1.00 93.25 223 ILE A N 1
ATOM 1845 C CA . ILE A 1 223 ? 19.246 6.159 -16.717 1.00 93.25 223 ILE A CA 1
ATOM 1846 C C . ILE A 1 223 ? 17.771 6.526 -16.916 1.00 93.25 223 ILE A C 1
ATOM 1848 O O . ILE A 1 223 ? 17.310 7.565 -16.451 1.00 93.25 223 ILE A O 1
ATOM 1852 N N . VAL A 1 224 ? 17.030 5.655 -17.605 1.00 92.25 224 VAL A N 1
ATOM 1853 C CA . VAL A 1 224 ? 15.601 5.840 -17.926 1.00 92.25 224 VAL A CA 1
ATOM 1854 C C . VAL A 1 224 ? 14.691 4.820 -17.260 1.00 92.25 224 VAL A C 1
ATOM 1856 O O . VAL A 1 224 ? 13.479 5.006 -17.257 1.00 92.25 224 VAL A O 1
ATOM 1859 N N . GLN A 1 225 ? 15.250 3.725 -16.741 1.00 94.06 225 GLN A N 1
ATOM 1860 C CA . GLN A 1 225 ? 14.470 2.691 -16.076 1.00 94.06 225 GLN A CA 1
ATOM 1861 C C . GLN A 1 225 ? 15.287 2.008 -14.977 1.00 94.06 225 GLN A C 1
ATOM 1863 O O . GLN A 1 225 ? 16.448 1.664 -15.198 1.00 94.06 225 GLN A O 1
ATOM 1868 N N . LEU A 1 226 ? 14.668 1.779 -13.822 1.00 95.44 226 LEU A N 1
ATOM 1869 C CA . LEU A 1 226 ? 15.210 1.093 -12.654 1.00 95.44 226 LEU A CA 1
ATOM 1870 C C . LEU A 1 226 ? 14.314 -0.090 -12.266 1.00 95.44 226 LEU A C 1
ATOM 1872 O O . LEU A 1 226 ? 13.086 -0.012 -12.310 1.00 95.44 226 LEU A O 1
ATOM 1876 N N . ARG A 1 227 ? 14.936 -1.193 -11.851 1.00 94.06 227 ARG A N 1
ATOM 1877 C CA . ARG A 1 227 ? 14.277 -2.355 -11.242 1.00 94.06 227 ARG A CA 1
ATOM 1878 C C . ARG A 1 227 ? 15.077 -2.812 -10.035 1.00 94.06 227 ARG A C 1
ATOM 1880 O O . ARG A 1 227 ? 16.296 -2.946 -10.114 1.00 94.06 227 ARG A O 1
ATOM 1887 N N . CYS A 1 228 ? 14.399 -3.082 -8.931 1.00 92.06 228 CYS A N 1
ATOM 1888 C CA . CYS A 1 228 ? 15.045 -3.640 -7.758 1.00 92.06 228 CYS A CA 1
ATOM 1889 C C . CYS A 1 228 ? 15.375 -5.117 -7.961 1.00 92.06 228 CYS A C 1
ATOM 1891 O O . CYS A 1 228 ? 14.642 -5.850 -8.627 1.00 92.06 228 CYS A O 1
ATOM 1893 N N . VAL A 1 229 ? 16.479 -5.539 -7.352 1.00 90.00 229 VAL A N 1
ATOM 1894 C CA . VAL A 1 229 ? 16.880 -6.933 -7.236 1.00 90.00 229 VAL A CA 1
ATOM 1895 C C . VAL A 1 229 ? 17.096 -7.238 -5.766 1.00 90.00 229 VAL A C 1
ATOM 1897 O O . VAL A 1 229 ? 17.689 -6.444 -5.034 1.00 90.00 229 VAL A O 1
ATOM 1900 N N . LYS A 1 230 ? 16.629 -8.403 -5.329 1.00 87.75 230 LYS A N 1
ATOM 1901 C CA . LYS A 1 230 ? 16.941 -8.893 -3.994 1.00 87.75 230 LYS A CA 1
ATOM 1902 C C . LYS A 1 230 ? 18.446 -9.126 -3.878 1.00 87.75 230 LYS A C 1
ATOM 1904 O O . LYS A 1 230 ? 19.058 -9.725 -4.763 1.00 87.75 230 LYS A O 1
ATOM 1909 N N . SER A 1 231 ? 19.037 -8.643 -2.794 1.00 84.94 231 SER A N 1
ATOM 1910 C CA . SER A 1 231 ? 20.429 -8.942 -2.485 1.00 84.94 231 SER A CA 1
ATOM 1911 C C . SER A 1 231 ? 20.537 -10.220 -1.658 1.00 84.94 231 SER A C 1
ATOM 1913 O O . SER A 1 231 ? 19.718 -10.460 -0.771 1.00 84.94 231 SER A O 1
ATOM 1915 N N . ASP A 1 232 ? 21.574 -11.010 -1.928 1.00 83.06 232 ASP A N 1
ATOM 1916 C CA . ASP A 1 232 ? 21.967 -12.148 -1.091 1.00 83.06 232 ASP A CA 1
ATOM 1917 C C . ASP A 1 232 ? 22.624 -11.691 0.225 1.00 83.06 232 ASP A C 1
ATOM 1919 O O . ASP A 1 232 ? 22.677 -12.443 1.197 1.00 83.06 232 ASP A O 1
ATOM 1923 N N . PHE A 1 233 ? 23.113 -10.448 0.265 1.00 81.69 233 PHE A N 1
ATOM 1924 C CA . PHE A 1 233 ? 23.773 -9.854 1.422 1.00 81.69 233 PHE A CA 1
ATOM 1925 C C . PHE A 1 233 ? 22.852 -8.837 2.094 1.00 81.69 233 PHE A C 1
ATOM 1927 O O . PHE A 1 233 ? 22.293 -7.965 1.429 1.00 81.69 233 PHE A O 1
ATOM 1934 N N . LEU A 1 234 ? 22.742 -8.923 3.424 1.00 78.69 234 LEU A N 1
ATOM 1935 C CA . LEU A 1 234 ? 21.901 -8.031 4.234 1.00 78.69 234 LEU A CA 1
ATOM 1936 C C . LEU A 1 234 ? 22.305 -6.554 4.121 1.00 78.69 234 LEU A C 1
ATOM 1938 O O . LEU A 1 234 ? 21.457 -5.685 4.292 1.00 78.69 234 LEU A O 1
ATOM 1942 N N . ASN A 1 235 ? 23.576 -6.290 3.807 1.00 86.31 235 ASN A N 1
ATOM 1943 C CA . ASN A 1 235 ? 24.161 -4.953 3.818 1.00 86.31 235 ASN A CA 1
ATOM 1944 C C . ASN A 1 235 ? 24.370 -4.368 2.411 1.00 86.31 235 ASN A C 1
ATOM 1946 O O . ASN A 1 235 ? 25.248 -3.535 2.194 1.00 86.31 235 ASN A O 1
ATOM 1950 N N . GLU A 1 236 ? 23.593 -4.827 1.429 1.00 90.12 236 GLU A N 1
ATOM 1951 C CA . GLU A 1 236 ? 23.699 -4.374 0.043 1.00 90.12 236 GLU A CA 1
ATOM 1952 C C . GLU A 1 236 ? 22.325 -4.066 -0.560 1.00 90.12 236 GLU A C 1
ATOM 1954 O O . GLU A 1 236 ? 21.409 -4.889 -0.517 1.00 90.12 236 GLU A O 1
ATOM 1959 N N . LEU A 1 237 ? 22.215 -2.916 -1.226 1.00 92.62 237 LEU A N 1
ATOM 1960 C CA . LEU A 1 237 ? 21.113 -2.611 -2.138 1.00 92.62 237 LEU A CA 1
ATOM 1961 C C . LEU A 1 237 ? 21.534 -2.960 -3.564 1.00 92.62 237 LEU A C 1
ATOM 1963 O O . LEU A 1 237 ? 22.629 -2.582 -3.988 1.00 92.62 237 LEU A O 1
ATOM 1967 N N . LYS A 1 238 ? 20.656 -3.628 -4.322 1.00 93.12 238 LYS A N 1
ATOM 1968 C CA . LYS A 1 238 ? 20.894 -3.959 -5.733 1.00 93.12 238 LYS A CA 1
ATOM 1969 C C . LYS A 1 238 ? 19.774 -3.464 -6.634 1.00 93.12 238 LYS A C 1
ATOM 1971 O O . LYS A 1 238 ? 18.591 -3.707 -6.389 1.00 93.12 238 LYS A O 1
ATOM 1976 N N . PHE A 1 239 ? 20.172 -2.815 -7.722 1.00 94.62 239 PHE A N 1
ATOM 1977 C CA . PHE A 1 239 ? 19.269 -2.314 -8.751 1.00 94.62 239 PHE A CA 1
ATOM 1978 C C . PHE A 1 239 ? 19.810 -2.663 -10.131 1.00 94.62 239 PHE A C 1
ATOM 1980 O O . PHE A 1 239 ? 21.012 -2.598 -10.367 1.00 94.62 239 PHE A O 1
ATOM 1987 N N . VAL A 1 240 ? 18.925 -3.006 -11.060 1.00 94.94 240 VAL A N 1
ATOM 1988 C CA . VAL A 1 240 ? 19.255 -3.058 -12.483 1.00 94.94 240 VAL A CA 1
ATOM 1989 C C . VAL A 1 240 ? 18.709 -1.802 -13.135 1.00 94.94 240 VAL A C 1
ATOM 1991 O O . VAL A 1 240 ? 17.537 -1.463 -12.973 1.00 94.94 240 VAL A O 1
ATOM 1994 N N . ALA A 1 241 ? 19.574 -1.111 -13.858 1.00 95.31 241 ALA A N 1
ATOM 1995 C CA . ALA A 1 241 ? 19.288 0.146 -14.511 1.00 95.31 241 ALA A CA 1
ATOM 1996 C C . ALA A 1 241 ? 19.446 -0.004 -16.021 1.00 95.31 241 ALA A C 1
ATOM 1998 O O . ALA A 1 241 ? 20.378 -0.658 -16.481 1.00 95.31 241 ALA A O 1
ATOM 1999 N N . LYS A 1 242 ? 18.569 0.626 -16.796 1.00 94.31 242 LYS A N 1
ATOM 2000 C CA . LYS A 1 242 ? 18.697 0.741 -18.251 1.00 94.31 242 LYS A CA 1
ATOM 2001 C C . LYS A 1 242 ? 18.940 2.199 -18.616 1.00 94.31 242 LYS A C 1
ATOM 2003 O O . LYS A 1 242 ? 18.200 3.079 -18.165 1.00 94.31 242 LYS A O 1
ATOM 2008 N N . SER A 1 243 ? 19.939 2.447 -19.455 1.00 93.69 243 SER A N 1
ATOM 2009 C CA . SER A 1 243 ? 20.213 3.773 -20.001 1.00 93.69 243 SER A CA 1
ATOM 2010 C C . SER A 1 243 ? 19.350 4.107 -21.219 1.00 93.69 243 SER A C 1
ATOM 2012 O O . SER A 1 243 ? 18.737 3.241 -21.852 1.00 93.69 243 SER A O 1
ATOM 2014 N N . TYR A 1 244 ? 19.304 5.389 -21.568 1.00 89.88 244 TYR A N 1
ATOM 2015 C CA . TYR A 1 244 ? 18.634 5.897 -22.759 1.00 89.88 244 TYR A CA 1
ATOM 2016 C C . TYR A 1 244 ? 19.187 5.256 -24.039 1.00 89.88 244 TYR A C 1
ATOM 2018 O O . TYR A 1 244 ? 18.432 4.986 -24.971 1.00 89.88 244 TYR A O 1
ATOM 2026 N N . LYS A 1 245 ? 20.483 4.920 -24.065 1.00 89.19 245 LYS A N 1
ATOM 2027 C CA . LYS A 1 245 ? 21.125 4.187 -25.172 1.00 89.19 245 LYS A CA 1
ATOM 2028 C C . LYS A 1 245 ? 21.024 2.662 -25.053 1.00 89.19 245 LYS A C 1
ATOM 2030 O O . LYS A 1 245 ? 21.811 1.955 -25.678 1.00 89.19 245 LYS A O 1
ATOM 2035 N N . ASN A 1 246 ? 20.050 2.166 -24.287 1.00 90.25 246 ASN A N 1
ATOM 2036 C CA . ASN A 1 246 ? 19.764 0.745 -24.081 1.00 90.25 246 ASN A CA 1
ATOM 2037 C C . ASN A 1 246 ? 20.936 -0.061 -23.491 1.00 90.25 246 ASN A C 1
ATOM 2039 O O . ASN A 1 246 ? 20.972 -1.271 -23.678 1.00 90.25 246 ASN A O 1
ATOM 2043 N N . GLU A 1 247 ? 21.887 0.553 -22.785 1.00 91.81 247 GLU A N 1
ATOM 2044 C CA . GLU A 1 247 ? 22.864 -0.213 -21.996 1.00 91.81 247 GLU A CA 1
ATOM 2045 C C . GLU A 1 247 ? 22.210 -0.615 -20.663 1.00 91.81 247 GLU A C 1
ATOM 2047 O O . GLU A 1 247 ? 21.353 0.108 -20.148 1.00 91.81 247 GLU A O 1
ATOM 2052 N N . ILE A 1 248 ? 22.580 -1.771 -20.106 1.00 93.69 248 ILE A N 1
ATOM 2053 C CA . ILE A 1 248 ? 22.023 -2.266 -18.841 1.00 93.69 248 ILE A CA 1
ATOM 2054 C C . ILE A 1 248 ? 23.134 -2.363 -17.804 1.00 93.69 248 ILE A C 1
ATOM 2056 O O . ILE A 1 248 ? 24.204 -2.891 -18.080 1.00 93.69 248 ILE A O 1
ATOM 2060 N N . TYR A 1 249 ? 22.873 -1.889 -16.592 1.00 93.44 249 TYR A N 1
ATOM 2061 C CA . TYR A 1 249 ? 23.832 -1.845 -15.497 1.00 93.44 249 TYR A CA 1
ATOM 2062 C C . TYR A 1 249 ? 23.262 -2.537 -14.265 1.00 93.44 249 TYR A C 1
ATOM 2064 O O . TYR A 1 249 ? 22.109 -2.315 -13.909 1.00 93.44 249 TYR A O 1
ATOM 2072 N N . LEU A 1 250 ? 24.072 -3.345 -13.589 1.00 93.69 250 LEU A N 1
ATOM 2073 C CA . LEU A 1 250 ? 23.813 -3.790 -12.224 1.00 93.69 250 LEU A CA 1
ATOM 2074 C C . LEU A 1 250 ? 24.523 -2.834 -11.270 1.00 93.69 250 LEU A C 1
ATOM 2076 O O . LEU A 1 250 ? 25.745 -2.728 -11.315 1.00 93.69 250 LEU A O 1
ATOM 2080 N N . ILE A 1 251 ? 23.761 -2.163 -10.419 1.00 94.25 251 ILE A N 1
ATOM 2081 C CA . ILE A 1 251 ? 24.231 -1.194 -9.433 1.00 94.25 251 ILE A CA 1
ATOM 2082 C C . ILE A 1 251 ? 24.152 -1.846 -8.056 1.00 94.25 251 ILE A C 1
ATOM 2084 O O . ILE A 1 251 ? 23.100 -2.374 -7.690 1.00 94.25 251 ILE A O 1
ATOM 2088 N N . THR A 1 252 ? 25.246 -1.784 -7.300 1.00 93.12 252 THR A N 1
ATOM 2089 C CA . THR A 1 252 ? 25.340 -2.283 -5.923 1.00 93.12 252 THR A CA 1
ATOM 2090 C C . THR A 1 252 ? 25.770 -1.151 -4.995 1.00 93.12 252 THR A C 1
ATOM 2092 O O . THR A 1 252 ? 26.755 -0.465 -5.270 1.00 93.12 252 THR A O 1
ATOM 2095 N N . VAL A 1 253 ? 25.048 -0.968 -3.891 1.00 92.38 253 VAL A N 1
ATOM 2096 C CA . VAL A 1 253 ? 25.340 0.042 -2.863 1.00 92.38 253 VAL A CA 1
ATOM 2097 C C . VAL A 1 253 ? 25.486 -0.647 -1.513 1.00 92.38 253 VAL A C 1
ATOM 2099 O O . VAL A 1 253 ? 24.553 -1.318 -1.078 1.00 92.38 253 VAL A O 1
ATOM 2102 N N . ASN A 1 254 ? 26.627 -0.471 -0.847 1.00 90.00 254 ASN A N 1
ATOM 2103 C CA . ASN A 1 254 ? 26.824 -0.947 0.521 1.00 90.00 254 ASN A CA 1
ATOM 2104 C C . ASN A 1 254 ? 26.030 -0.070 1.510 1.00 90.00 254 ASN A C 1
ATOM 2106 O O . ASN A 1 254 ? 26.110 1.157 1.448 1.00 90.00 254 ASN A O 1
ATOM 2110 N N . THR A 1 255 ? 25.258 -0.681 2.411 1.00 88.56 255 THR A N 1
ATOM 2111 C CA . THR A 1 255 ? 24.426 0.027 3.399 1.00 88.56 255 THR A CA 1
ATOM 2112 C C . THR A 1 255 ? 25.074 0.207 4.770 1.00 88.56 255 THR A C 1
ATOM 2114 O O . THR A 1 255 ? 24.482 0.882 5.609 1.00 88.56 255 THR A O 1
ATOM 2117 N N . GLU A 1 256 ? 26.236 -0.396 5.044 1.00 84.81 256 GLU A N 1
ATOM 2118 C CA . GLU A 1 256 ? 26.955 -0.193 6.313 1.00 84.81 256 GLU A CA 1
ATOM 2119 C C . GLU A 1 256 ? 27.516 1.226 6.413 1.00 84.81 256 GLU A C 1
ATOM 2121 O O . GLU A 1 256 ? 27.361 1.882 7.442 1.00 84.81 256 GLU A O 1
ATOM 2126 N N . ASP A 1 257 ? 28.152 1.703 5.342 1.00 83.00 257 ASP A N 1
ATOM 2127 C CA . ASP A 1 257 ? 28.848 2.990 5.326 1.00 83.00 257 ASP A CA 1
ATOM 2128 C C . ASP A 1 257 ? 28.394 3.934 4.202 1.00 83.00 257 ASP A C 1
ATOM 2130 O O . ASP A 1 257 ? 28.710 5.123 4.241 1.00 83.00 257 ASP A O 1
ATOM 2134 N N . PHE A 1 258 ? 27.641 3.434 3.213 1.00 85.06 258 PHE A N 1
ATOM 2135 C CA . PHE A 1 258 ? 27.220 4.166 2.011 1.00 85.06 258 PHE A CA 1
ATOM 2136 C C . PHE A 1 258 ? 28.364 4.801 1.202 1.00 85.06 258 PHE A C 1
ATOM 2138 O O . PHE A 1 258 ? 28.104 5.650 0.341 1.00 85.06 258 PHE A O 1
ATOM 2145 N N . THR A 1 259 ? 29.615 4.388 1.439 1.00 75.94 259 THR A N 1
ATOM 2146 C CA . THR A 1 259 ? 30.792 4.926 0.739 1.00 75.94 259 THR A CA 1
ATOM 2147 C C . THR A 1 259 ? 31.202 4.056 -0.442 1.00 75.94 259 THR A C 1
ATOM 2149 O O . THR A 1 259 ? 31.671 4.566 -1.461 1.00 75.94 259 THR A O 1
ATOM 2152 N N . GLN A 1 260 ? 30.980 2.745 -0.340 1.00 76.19 260 GLN A N 1
ATOM 2153 C CA . GLN A 1 260 ? 31.324 1.788 -1.382 1.00 76.19 260 GLN A CA 1
ATOM 2154 C C . GLN A 1 260 ? 30.103 1.506 -2.259 1.00 76.19 260 GLN A C 1
ATOM 2156 O O . GLN A 1 260 ? 29.211 0.732 -1.907 1.00 76.19 260 GLN A O 1
ATOM 2161 N N . SER A 1 261 ? 30.070 2.140 -3.428 1.00 85.19 261 SER A N 1
ATOM 2162 C CA . SER A 1 261 ? 29.138 1.801 -4.501 1.00 85.19 261 SER A CA 1
ATOM 2163 C C . SER A 1 261 ? 29.897 1.292 -5.721 1.00 85.19 261 SER A C 1
ATOM 2165 O O . SER A 1 261 ? 31.026 1.698 -5.997 1.00 85.19 261 SER A O 1
ATOM 2167 N N . SER A 1 262 ? 29.289 0.356 -6.441 1.00 88.75 262 SER A N 1
ATOM 2168 C CA . SER A 1 262 ? 29.847 -0.193 -7.672 1.00 88.75 262 SER A CA 1
ATOM 2169 C C . SER A 1 262 ? 28.752 -0.391 -8.705 1.00 88.75 262 SER A C 1
ATOM 2171 O O . SER A 1 262 ? 27.574 -0.550 -8.378 1.00 88.75 262 SER A O 1
ATOM 2173 N N . PHE A 1 263 ? 29.147 -0.394 -9.971 1.00 89.69 263 PHE A N 1
ATOM 2174 C CA . PHE A 1 263 ? 28.263 -0.766 -11.058 1.00 89.69 263 PHE A CA 1
ATOM 2175 C C . PHE A 1 263 ? 29.008 -1.618 -12.081 1.00 89.69 263 PHE A C 1
ATOM 2177 O O . PHE A 1 263 ? 30.214 -1.470 -12.280 1.00 89.69 263 PHE A O 1
ATOM 2184 N N . ILE A 1 264 ? 28.281 -2.527 -12.724 1.00 91.00 264 ILE A N 1
ATOM 2185 C CA . ILE A 1 264 ? 28.798 -3.417 -13.765 1.00 91.00 264 ILE A CA 1
ATOM 2186 C C . ILE A 1 264 ? 27.842 -3.355 -14.954 1.00 91.00 264 ILE A C 1
ATOM 2188 O O . ILE A 1 264 ? 26.633 -3.490 -14.776 1.00 91.00 264 ILE A O 1
A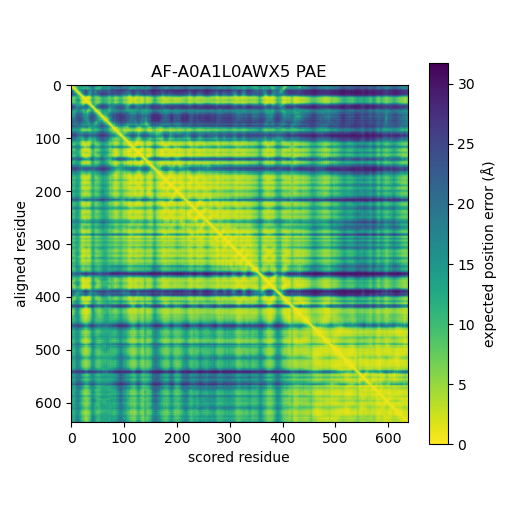TOM 2192 N N . ASN A 1 265 ? 28.368 -3.168 -16.167 1.00 90.62 265 ASN A N 1
ATOM 2193 C CA . ASN A 1 265 ? 27.567 -3.260 -17.389 1.00 90.62 265 ASN A CA 1
ATOM 2194 C C . ASN A 1 265 ? 27.229 -4.738 -17.679 1.00 90.62 265 ASN A C 1
ATOM 2196 O O . ASN A 1 265 ? 28.119 -5.588 -17.768 1.00 90.62 265 ASN A O 1
ATOM 2200 N N . ILE A 1 266 ? 25.938 -5.042 -17.808 1.00 88.75 266 ILE A N 1
ATOM 2201 C CA . ILE A 1 266 ? 25.424 -6.346 -18.220 1.00 88.75 266 ILE A CA 1
ATOM 2202 C C . ILE A 1 266 ? 25.465 -6.406 -19.748 1.00 88.75 266 ILE A C 1
ATOM 2204 O O . ILE A 1 266 ? 24.660 -5.780 -20.436 1.00 88.75 266 ILE A O 1
ATOM 2208 N N . CYS A 1 267 ? 26.392 -7.203 -20.279 1.00 85.12 267 CYS A N 1
ATOM 2209 C CA . CYS A 1 267 ? 26.549 -7.370 -21.718 1.00 85.12 267 CYS A CA 1
ATOM 2210 C C . CYS A 1 267 ? 25.300 -8.009 -22.345 1.00 85.12 267 CYS A C 1
ATOM 2212 O O . CYS A 1 267 ? 24.957 -9.155 -22.054 1.00 85.12 267 CYS A O 1
ATOM 2214 N N . ILE A 1 268 ? 24.659 -7.270 -23.247 1.00 87.75 268 ILE A N 1
ATOM 2215 C CA . ILE A 1 268 ? 23.486 -7.705 -24.005 1.00 87.75 268 ILE A CA 1
ATOM 2216 C C . ILE A 1 268 ? 23.738 -7.575 -25.508 1.00 87.75 268 ILE A C 1
ATOM 2218 O O . ILE A 1 268 ? 24.333 -6.608 -25.987 1.00 87.75 268 ILE A O 1
ATOM 2222 N N . LYS A 1 269 ? 23.264 -8.557 -26.276 1.00 84.50 269 LYS A N 1
ATOM 2223 C CA . LYS A 1 269 ? 23.538 -8.660 -27.718 1.00 84.50 269 LYS A CA 1
ATOM 2224 C C . LYS A 1 269 ? 22.705 -7.694 -28.564 1.00 84.50 269 LYS A C 1
ATOM 2226 O O . LYS A 1 269 ? 23.178 -7.199 -29.580 1.00 84.50 269 LYS A O 1
ATOM 2231 N N . HIS A 1 270 ? 21.464 -7.430 -28.158 1.00 84.44 270 HIS A N 1
ATOM 2232 C CA . HIS A 1 270 ? 20.460 -6.722 -28.963 1.00 84.44 270 HIS A CA 1
ATOM 2233 C C . HIS A 1 270 ? 20.157 -5.310 -28.437 1.00 84.44 270 HIS A C 1
ATOM 2235 O O . HIS A 1 270 ? 18.993 -4.945 -28.270 1.00 84.44 270 HIS A O 1
ATOM 2241 N N . LYS A 1 271 ? 21.205 -4.522 -28.167 1.00 84.19 271 LYS A N 1
ATOM 2242 C CA . LYS A 1 271 ? 21.093 -3.138 -27.664 1.00 84.19 271 LYS A CA 1
ATOM 2243 C C . LYS A 1 271 ? 20.741 -2.091 -28.726 1.00 84.19 271 LYS A C 1
ATOM 2245 O O . LYS A 1 271 ? 20.247 -1.017 -28.395 1.00 84.19 271 LYS A O 1
ATOM 2250 N N . ASP A 1 272 ? 20.941 -2.428 -29.999 1.00 86.88 272 ASP A N 1
ATOM 2251 C CA . ASP A 1 272 ? 20.575 -1.564 -31.131 1.00 86.88 272 ASP A CA 1
ATOM 2252 C C . ASP A 1 272 ? 19.051 -1.416 -31.283 1.00 86.88 272 ASP A C 1
ATOM 2254 O O . ASP A 1 272 ? 18.565 -0.469 -31.897 1.00 86.88 272 ASP A O 1
ATOM 2258 N N . PHE A 1 273 ? 18.286 -2.340 -30.695 1.00 86.81 273 PHE A N 1
ATOM 2259 C CA . PHE A 1 273 ? 16.834 -2.268 -30.611 1.00 86.81 273 PHE A CA 1
ATOM 2260 C C . PHE A 1 273 ? 16.405 -1.767 -29.233 1.00 86.81 273 PHE A C 1
ATOM 2262 O O . PHE A 1 273 ? 17.049 -2.046 -28.221 1.00 86.81 273 PHE A O 1
ATOM 2269 N N . MET A 1 274 ? 15.275 -1.057 -29.190 1.00 87.19 274 MET A N 1
ATOM 2270 C CA . MET A 1 274 ? 14.676 -0.610 -27.936 1.00 87.19 274 MET A CA 1
ATOM 2271 C C . MET A 1 274 ? 14.415 -1.803 -27.010 1.00 87.19 274 MET A C 1
ATOM 2273 O O . MET A 1 274 ? 13.689 -2.736 -27.359 1.00 87.19 274 MET A O 1
ATOM 2277 N N . ILE A 1 275 ? 14.965 -1.728 -25.801 1.00 91.31 275 ILE A N 1
ATOM 2278 C CA . ILE A 1 275 ? 14.654 -2.674 -24.729 1.00 91.31 275 ILE A CA 1
ATOM 2279 C C . ILE A 1 275 ? 13.360 -2.209 -24.074 1.00 91.31 275 ILE A C 1
ATOM 2281 O O . ILE A 1 275 ? 13.326 -1.123 -23.493 1.00 91.31 275 ILE A O 1
ATOM 2285 N N . SER A 1 276 ? 12.292 -2.989 -24.207 1.00 90.44 276 SER A N 1
ATOM 2286 C CA . SER A 1 276 ? 10.972 -2.585 -23.703 1.00 90.44 276 SER A CA 1
ATOM 2287 C C . SER A 1 276 ? 10.855 -2.721 -22.186 1.00 90.44 276 SER A C 1
ATOM 2289 O O . SER A 1 276 ? 10.372 -1.798 -21.538 1.00 90.44 276 SER A O 1
ATOM 2291 N N . ASP A 1 277 ? 11.342 -3.829 -21.625 1.00 93.38 277 ASP A N 1
ATOM 2292 C CA . ASP A 1 277 ? 11.408 -4.072 -20.185 1.00 93.38 277 ASP A CA 1
ATOM 2293 C C . ASP A 1 277 ? 12.414 -5.197 -19.883 1.00 93.38 277 ASP A C 1
ATOM 2295 O O . ASP A 1 277 ? 12.845 -5.934 -20.781 1.00 93.38 277 ASP A O 1
ATOM 2299 N N . PHE A 1 278 ? 12.798 -5.324 -18.616 1.00 94.94 278 PHE A N 1
ATOM 2300 C CA . PHE A 1 278 ? 13.757 -6.310 -18.127 1.00 94.94 278 PHE A CA 1
ATOM 2301 C C . PHE A 1 278 ? 13.491 -6.654 -16.661 1.00 94.94 278 PHE A C 1
ATOM 2303 O O . PHE A 1 278 ? 12.840 -5.910 -15.926 1.00 94.94 278 PHE A O 1
ATOM 2310 N N . ILE A 1 279 ? 14.021 -7.792 -16.221 1.00 93.81 279 ILE A N 1
ATOM 2311 C CA . ILE A 1 279 ? 13.956 -8.218 -14.828 1.00 93.81 279 ILE A CA 1
ATOM 2312 C C . ILE A 1 279 ? 15.141 -9.116 -14.476 1.00 93.81 279 ILE A C 1
ATOM 2314 O O . ILE A 1 279 ? 15.557 -9.963 -15.268 1.00 93.81 279 ILE A O 1
ATOM 2318 N N . LYS A 1 280 ? 15.677 -8.949 -13.267 1.00 90.69 280 LYS A N 1
ATOM 2319 C CA . LYS A 1 280 ? 16.637 -9.876 -12.664 1.00 90.69 280 LYS A CA 1
ATOM 2320 C C . LYS A 1 280 ? 15.967 -10.539 -11.466 1.00 90.69 280 LYS A C 1
ATOM 2322 O O . LYS A 1 280 ? 15.439 -9.846 -10.602 1.00 90.69 280 LYS A O 1
ATOM 2327 N N . LEU A 1 281 ? 15.957 -11.864 -11.464 1.00 87.50 281 LEU A N 1
ATOM 2328 C CA . LEU A 1 281 ? 15.434 -12.691 -10.379 1.00 87.50 281 LEU A CA 1
ATOM 2329 C C . LEU A 1 281 ? 16.579 -13.093 -9.441 1.00 87.50 281 LEU A C 1
ATOM 2331 O O . LEU A 1 281 ? 17.750 -12.880 -9.771 1.00 87.50 281 LEU A O 1
ATOM 2335 N N . ASP A 1 282 ? 16.234 -13.701 -8.304 1.00 75.25 282 ASP A N 1
ATOM 2336 C CA . ASP A 1 282 ? 17.201 -14.264 -7.356 1.00 75.25 282 ASP A CA 1
ATOM 2337 C C . ASP A 1 282 ? 18.216 -15.173 -8.091 1.00 75.25 282 ASP A C 1
ATOM 2339 O O . ASP A 1 282 ? 17.862 -15.982 -8.957 1.00 75.25 282 ASP A O 1
ATOM 2343 N N . GLY A 1 283 ? 19.503 -15.005 -7.771 1.00 72.50 283 GLY A N 1
ATOM 2344 C CA . GLY A 1 283 ? 20.617 -15.692 -8.428 1.00 72.50 283 GLY A CA 1
ATOM 2345 C C . GLY A 1 283 ? 21.002 -15.146 -9.818 1.00 72.50 283 GLY A C 1
ATOM 2346 O O . GLY A 1 283 ? 20.987 -13.941 -10.101 1.00 72.50 283 GLY A O 1
ATOM 2347 N N . ASN A 1 284 ? 21.404 -16.055 -10.712 1.00 69.06 284 ASN A N 1
ATOM 2348 C CA . ASN A 1 284 ? 21.860 -15.746 -12.075 1.00 69.06 284 ASN A CA 1
ATOM 2349 C C . ASN A 1 284 ? 20.730 -15.935 -13.094 1.00 69.06 284 ASN A C 1
ATOM 2351 O O . ASN A 1 284 ? 20.871 -16.690 -14.051 1.00 69.06 284 ASN A O 1
ATOM 2355 N N . CYS A 1 285 ? 19.581 -15.304 -12.864 1.00 86.19 285 CYS A N 1
ATOM 2356 C CA . CYS A 1 285 ? 18.474 -15.296 -13.817 1.00 86.19 285 CYS A CA 1
ATOM 2357 C C . CYS A 1 285 ? 18.160 -13.854 -14.211 1.00 86.19 285 CYS A C 1
ATOM 2359 O O . CYS A 1 285 ? 17.640 -13.080 -13.412 1.00 86.19 285 CYS A O 1
ATOM 2361 N N . PHE A 1 286 ? 18.486 -13.486 -15.446 1.00 92.56 286 PHE A N 1
ATOM 2362 C CA . PHE A 1 286 ? 18.174 -12.180 -16.017 1.00 92.56 286 PHE A CA 1
ATOM 2363 C C . PHE A 1 286 ? 17.418 -12.366 -17.328 1.00 92.56 286 PHE A C 1
ATOM 2365 O O . PHE A 1 286 ? 17.822 -13.183 -18.156 1.00 92.56 286 PHE A O 1
ATOM 2372 N N . TYR A 1 287 ? 16.336 -11.611 -17.493 1.00 95.00 287 TYR A N 1
ATOM 2373 C CA . TYR A 1 287 ? 15.490 -11.630 -18.677 1.00 95.00 287 TYR A CA 1
ATOM 2374 C C . TYR A 1 287 ? 15.275 -10.215 -19.196 1.00 95.00 287 TYR A C 1
ATOM 2376 O O . TYR A 1 287 ? 15.075 -9.283 -18.416 1.00 95.00 287 TYR A O 1
ATOM 2384 N N . TYR A 1 288 ? 15.269 -10.055 -20.515 1.00 95.25 288 TYR A N 1
ATOM 2385 C CA . TYR A 1 288 ? 14.989 -8.773 -21.154 1.00 95.25 288 TYR A CA 1
ATOM 2386 C C . TYR A 1 288 ? 14.214 -8.964 -22.455 1.00 95.25 288 TYR A C 1
ATOM 2388 O O . TYR A 1 288 ? 14.314 -10.005 -23.109 1.00 95.25 288 TYR A O 1
ATOM 2396 N N . ILE A 1 289 ? 13.429 -7.953 -22.828 1.00 94.31 289 ILE A N 1
ATOM 2397 C CA . ILE A 1 289 ? 12.662 -7.952 -24.074 1.00 94.31 289 ILE A CA 1
ATOM 2398 C C . ILE A 1 289 ? 13.235 -6.909 -25.024 1.00 94.31 289 ILE A C 1
ATOM 2400 O O . ILE A 1 289 ? 13.189 -5.710 -24.746 1.00 94.31 289 ILE A O 1
ATOM 2404 N N . SER A 1 290 ? 13.717 -7.370 -26.173 1.00 93.12 290 SER A N 1
ATOM 2405 C CA . SER A 1 290 ? 14.244 -6.542 -27.262 1.00 93.12 290 SER A CA 1
ATOM 2406 C C . SER A 1 290 ? 13.794 -7.124 -28.600 1.00 93.12 290 SER A C 1
ATOM 2408 O O . SER A 1 290 ? 13.497 -8.311 -28.675 1.00 93.12 290 SER A O 1
ATOM 2410 N N . ALA A 1 291 ? 13.687 -6.306 -29.649 1.00 89.00 291 ALA A N 1
ATOM 2411 C CA . ALA A 1 291 ? 13.345 -6.765 -31.005 1.00 89.00 291 ALA A CA 1
ATOM 2412 C C . ALA A 1 291 ? 12.147 -7.745 -31.070 1.00 89.00 291 ALA A C 1
ATOM 2414 O O . ALA A 1 291 ? 12.129 -8.684 -31.864 1.00 89.00 291 ALA A O 1
ATOM 2415 N N . ASN A 1 292 ? 11.151 -7.527 -30.208 1.00 90.06 292 ASN A N 1
ATOM 2416 C CA . ASN A 1 292 ? 9.971 -8.370 -30.065 1.00 90.06 292 ASN A CA 1
ATOM 2417 C C . ASN A 1 292 ? 10.215 -9.837 -29.655 1.00 90.06 292 ASN A C 1
ATOM 2419 O O . ASN A 1 292 ? 9.460 -10.746 -30.015 1.00 90.06 292 ASN A O 1
ATOM 2423 N N . LYS A 1 293 ? 11.261 -10.073 -28.865 1.00 94.19 293 LYS A N 1
ATOM 2424 C CA . LYS A 1 293 ? 11.612 -11.383 -28.322 1.00 94.19 293 LYS A CA 1
ATOM 2425 C C . LYS A 1 293 ? 12.007 -11.289 -26.858 1.00 94.19 293 LYS A C 1
ATOM 2427 O O . LYS A 1 293 ? 12.513 -10.261 -26.412 1.00 94.19 293 LYS A O 1
ATOM 2432 N N . LEU A 1 294 ? 11.772 -12.372 -26.125 1.00 95.12 294 LEU A N 1
ATOM 2433 C CA . LEU A 1 294 ? 12.264 -12.568 -24.766 1.00 95.12 294 LEU A CA 1
ATOM 2434 C C . LEU A 1 294 ? 13.617 -13.275 -24.820 1.00 95.12 294 LEU A C 1
ATOM 2436 O O . LEU A 1 294 ? 13.726 -14.345 -25.421 1.00 95.12 294 LEU A O 1
ATOM 2440 N N . TYR A 1 295 ? 14.602 -12.705 -24.139 1.00 94.75 295 TYR A N 1
ATOM 2441 C CA . TYR A 1 295 ? 15.949 -13.248 -24.022 1.00 94.75 295 TYR A CA 1
ATOM 2442 C C . TYR A 1 295 ? 16.302 -13.548 -22.567 1.00 94.75 295 TYR A C 1
ATOM 2444 O O . TYR A 1 295 ? 15.768 -12.907 -21.658 1.00 94.75 295 TYR A O 1
ATOM 2452 N N . ASN A 1 296 ? 17.229 -14.482 -22.351 1.00 92.25 296 ASN A N 1
ATOM 2453 C CA . ASN A 1 296 ? 17.889 -14.690 -21.057 1.00 92.25 296 ASN A CA 1
ATOM 2454 C C . ASN A 1 296 ? 19.251 -13.961 -20.981 1.00 92.25 296 ASN A C 1
ATOM 2456 O O . ASN A 1 296 ? 19.699 -13.317 -21.929 1.00 92.25 296 ASN A O 1
ATOM 2460 N N . GLN A 1 297 ? 19.958 -14.140 -19.864 1.00 88.19 297 GLN A N 1
ATOM 2461 C CA . GLN A 1 297 ? 21.306 -13.608 -19.630 1.00 88.19 297 GLN A CA 1
ATOM 2462 C C . GLN A 1 297 ? 22.373 -14.079 -20.632 1.00 88.19 297 GLN A C 1
ATOM 2464 O O . GLN A 1 297 ? 23.362 -13.385 -20.842 1.00 88.19 297 GLN A O 1
ATOM 2469 N N . ASN A 1 298 ? 22.182 -15.250 -21.246 1.00 89.81 298 ASN A N 1
ATOM 2470 C CA . ASN A 1 298 ? 23.088 -15.791 -22.259 1.00 89.81 298 ASN A CA 1
ATOM 2471 C C . ASN A 1 298 ? 22.776 -15.228 -23.657 1.00 89.81 298 ASN A C 1
ATOM 2473 O O . ASN A 1 298 ? 23.506 -15.506 -24.606 1.00 89.81 298 ASN A O 1
ATOM 2477 N N . ASN A 1 299 ? 21.740 -14.389 -23.778 1.00 89.56 299 ASN A N 1
ATOM 2478 C CA . ASN A 1 299 ? 21.172 -13.889 -25.028 1.00 89.56 299 ASN A CA 1
ATOM 2479 C C . ASN A 1 299 ? 20.536 -14.991 -25.897 1.00 89.56 299 ASN A C 1
ATOM 2481 O O . ASN A 1 299 ? 20.491 -14.850 -27.119 1.00 89.56 299 ASN A O 1
ATOM 2485 N N . ASP A 1 300 ? 20.042 -16.066 -25.279 1.00 92.19 300 ASP A N 1
ATOM 2486 C CA . ASP A 1 300 ? 19.253 -17.088 -25.968 1.00 92.19 300 ASP A CA 1
ATOM 2487 C C . ASP A 1 300 ? 17.828 -16.577 -26.213 1.00 92.19 300 ASP A C 1
ATOM 2489 O O . ASP A 1 300 ? 17.185 -16.053 -25.299 1.00 92.19 300 ASP A O 1
ATOM 2493 N N . ASP A 1 301 ? 17.316 -16.770 -27.427 1.00 94.06 301 ASP A N 1
ATOM 2494 C CA . ASP A 1 301 ? 15.931 -16.476 -27.798 1.00 94.06 301 ASP A CA 1
ATOM 2495 C C . ASP A 1 301 ? 14.985 -17.498 -27.137 1.00 94.06 301 ASP A C 1
ATOM 2497 O O . ASP A 1 301 ? 14.926 -18.659 -27.543 1.00 94.06 301 ASP A O 1
ATOM 2501 N N . LEU A 1 302 ? 14.208 -17.074 -26.137 1.00 93.94 302 LEU A N 1
ATOM 2502 C CA . LEU A 1 302 ? 13.289 -17.964 -25.412 1.00 93.94 302 LEU A CA 1
ATOM 2503 C C . LEU A 1 302 ? 11.876 -17.962 -25.995 1.00 93.94 302 LEU A C 1
ATOM 2505 O O . LEU A 1 302 ? 11.177 -18.975 -25.971 1.00 93.94 302 LEU A O 1
ATOM 2509 N N . TYR A 1 303 ? 11.424 -16.804 -26.474 1.00 93.94 303 TYR A N 1
ATOM 2510 C CA . TYR A 1 303 ? 10.070 -16.627 -26.987 1.00 93.94 303 TYR A CA 1
ATOM 2511 C C . TYR A 1 303 ? 10.005 -15.474 -27.989 1.00 93.94 303 TYR A C 1
ATOM 2513 O O . TYR A 1 303 ? 10.656 -14.448 -27.801 1.00 93.94 303 TYR A O 1
ATOM 2521 N N . THR A 1 304 ? 9.204 -15.637 -29.043 1.00 93.69 304 THR A N 1
ATOM 2522 C CA . THR A 1 304 ? 8.910 -14.587 -30.029 1.00 93.69 304 THR A CA 1
ATOM 2523 C C . THR A 1 304 ? 7.449 -14.197 -29.905 1.00 93.69 304 THR A C 1
ATOM 2525 O O . THR A 1 304 ? 6.577 -15.062 -29.937 1.00 93.69 304 THR A O 1
ATOM 2528 N N . PHE A 1 305 ? 7.197 -12.904 -29.753 1.00 90.75 305 PHE A N 1
ATOM 2529 C CA . PHE A 1 305 ? 5.856 -12.371 -29.556 1.00 90.75 305 PHE A CA 1
ATOM 2530 C C . PHE A 1 305 ? 5.140 -12.100 -30.882 1.00 90.75 305 PHE A C 1
ATOM 2532 O O . PHE A 1 305 ? 5.777 -11.925 -31.922 1.00 90.75 305 PHE A O 1
ATOM 2539 N N . GLU A 1 306 ? 3.809 -12.029 -30.843 1.00 86.12 306 GLU A N 1
ATOM 2540 C CA . GLU A 1 306 ? 2.995 -11.862 -32.055 1.00 86.12 306 GLU A CA 1
ATOM 2541 C C . GLU A 1 306 ? 2.913 -10.401 -32.535 1.00 86.12 306 GLU A C 1
ATOM 2543 O O . GLU A 1 306 ? 2.897 -10.147 -33.739 1.00 86.12 306 GLU A O 1
ATOM 2548 N N . ASN A 1 307 ? 2.890 -9.430 -31.615 1.00 82.00 307 ASN A N 1
ATOM 2549 C CA . ASN A 1 307 ? 2.810 -7.993 -31.924 1.00 82.00 307 ASN A CA 1
ATOM 2550 C C . ASN A 1 307 ? 4.095 -7.261 -31.542 1.00 82.00 307 ASN A C 1
ATOM 2552 O O . ASN A 1 307 ? 4.793 -7.720 -30.655 1.00 82.00 307 ASN A O 1
ATOM 2556 N N . TYR A 1 308 ? 4.390 -6.110 -32.150 1.00 82.81 308 TYR A N 1
ATOM 2557 C CA . TYR A 1 308 ? 5.595 -5.312 -31.860 1.00 82.81 308 TYR A CA 1
ATOM 2558 C C . TYR A 1 308 ? 5.390 -4.259 -30.758 1.00 82.81 308 TYR A C 1
ATOM 2560 O O . TYR A 1 308 ? 6.251 -3.404 -30.554 1.00 82.81 308 TYR A O 1
ATOM 2568 N N . ASP A 1 309 ? 4.267 -4.325 -30.042 1.00 81.94 309 ASP A N 1
ATOM 2569 C CA . ASP A 1 309 ? 3.943 -3.381 -28.976 1.00 81.94 309 ASP A CA 1
ATOM 2570 C C . ASP A 1 309 ? 4.945 -3.511 -27.820 1.00 81.94 309 ASP A C 1
ATOM 2572 O O . ASP A 1 309 ? 5.483 -4.597 -27.554 1.00 81.94 309 ASP A O 1
ATOM 2576 N N . ALA A 1 310 ? 5.167 -2.404 -27.103 1.00 84.19 310 ALA A N 1
ATOM 2577 C CA . ALA A 1 310 ? 5.984 -2.394 -25.896 1.00 84.19 310 ALA A CA 1
ATOM 2578 C C . ALA A 1 310 ? 5.390 -3.341 -24.840 1.00 84.19 310 ALA A C 1
ATOM 2580 O O . ALA A 1 310 ? 4.190 -3.311 -24.556 1.00 84.19 310 ALA A O 1
ATOM 2581 N N . LYS A 1 311 ? 6.247 -4.187 -24.265 1.00 89.19 311 LYS A N 1
ATOM 2582 C CA . LYS A 1 311 ? 5.870 -5.222 -23.300 1.00 89.19 311 LYS A CA 1
ATOM 2583 C C . LYS A 1 311 ? 6.425 -4.911 -21.928 1.00 89.19 311 LYS A C 1
ATOM 2585 O O . LYS A 1 311 ? 7.459 -4.266 -21.800 1.00 89.19 311 LYS A O 1
ATOM 2590 N N . ARG A 1 312 ? 5.729 -5.411 -20.915 1.00 90.69 312 ARG A N 1
ATOM 2591 C CA . ARG A 1 312 ? 6.090 -5.301 -19.504 1.00 90.69 312 ARG A CA 1
ATOM 2592 C C . ARG A 1 312 ? 6.233 -6.680 -18.890 1.00 90.69 312 ARG A C 1
ATOM 2594 O O . ARG A 1 312 ? 5.501 -7.594 -19.262 1.00 90.69 312 ARG A O 1
ATOM 2601 N N . ILE A 1 313 ? 7.145 -6.804 -17.934 1.00 93.25 313 ILE A N 1
ATOM 2602 C CA . ILE A 1 313 ? 7.431 -8.022 -17.183 1.00 93.25 313 ILE A CA 1
ATOM 2603 C C . ILE A 1 313 ? 7.085 -7.789 -15.709 1.00 93.25 313 ILE A C 1
ATOM 2605 O O . ILE A 1 313 ? 7.506 -6.804 -15.093 1.00 93.25 313 ILE A O 1
ATOM 2609 N N . LEU A 1 314 ? 6.325 -8.717 -15.135 1.00 92.12 314 LEU A N 1
ATOM 2610 C CA . LEU A 1 314 ? 6.104 -8.850 -13.697 1.00 92.12 314 LEU A CA 1
ATOM 2611 C C . LEU A 1 314 ? 6.525 -10.249 -13.256 1.00 92.12 314 LEU A C 1
ATOM 2613 O O . LEU A 1 314 ? 6.374 -11.206 -14.012 1.00 92.12 314 LEU A O 1
ATOM 2617 N N . TYR A 1 315 ? 7.019 -10.372 -12.029 1.00 91.75 315 TYR A N 1
ATOM 2618 C CA . TYR A 1 315 ? 7.419 -11.650 -11.449 1.00 91.75 315 TYR A CA 1
ATOM 2619 C C . TYR A 1 315 ? 6.409 -12.118 -10.406 1.00 91.75 315 TYR A C 1
ATOM 2621 O O . TYR A 1 315 ? 5.991 -11.332 -9.562 1.00 91.75 315 TYR A O 1
ATOM 2629 N N . LEU A 1 316 ? 6.040 -13.395 -10.490 1.00 90.69 316 LEU A N 1
ATOM 2630 C CA . LEU A 1 316 ? 5.316 -14.150 -9.475 1.00 90.69 316 LEU A CA 1
ATOM 2631 C C . LEU A 1 316 ? 6.320 -15.059 -8.767 1.00 90.69 316 LEU A C 1
ATOM 2633 O O . LEU A 1 316 ? 6.642 -16.141 -9.272 1.00 90.69 316 LEU A O 1
ATOM 2637 N N . ALA A 1 317 ? 6.825 -14.617 -7.618 1.00 88.19 317 ALA A N 1
ATOM 2638 C CA . ALA A 1 317 ? 7.879 -15.303 -6.887 1.00 88.19 317 ALA A CA 1
ATOM 2639 C C . ALA A 1 317 ? 7.442 -16.682 -6.382 1.00 88.19 317 ALA A C 1
ATOM 2641 O O . ALA A 1 317 ? 8.175 -17.653 -6.550 1.00 88.19 317 ALA A O 1
ATOM 2642 N N . LYS A 1 318 ? 6.221 -16.816 -5.848 1.00 87.38 318 LYS A N 1
ATOM 2643 C CA . LYS A 1 318 ? 5.699 -18.093 -5.328 1.00 87.38 318 LYS A CA 1
ATOM 2644 C C . LYS A 1 318 ? 5.614 -19.182 -6.398 1.00 87.38 318 LYS A C 1
ATOM 2646 O O . LYS A 1 318 ? 5.756 -20.360 -6.082 1.00 87.38 318 LYS A O 1
ATOM 2651 N N . LYS A 1 319 ? 5.390 -18.800 -7.661 1.00 88.00 319 LYS A N 1
ATOM 2652 C CA . LYS A 1 319 ? 5.272 -19.736 -8.793 1.00 88.00 319 LYS A CA 1
ATOM 2653 C C . LYS A 1 319 ? 6.514 -19.799 -9.675 1.00 88.00 319 LYS A C 1
ATOM 2655 O O . LYS A 1 319 ? 6.530 -20.613 -10.591 1.00 88.00 319 LYS A O 1
ATOM 2660 N N . ASN A 1 320 ? 7.530 -18.971 -9.423 1.00 91.00 320 ASN A N 1
ATOM 2661 C CA . ASN A 1 320 ? 8.670 -18.769 -10.321 1.00 91.0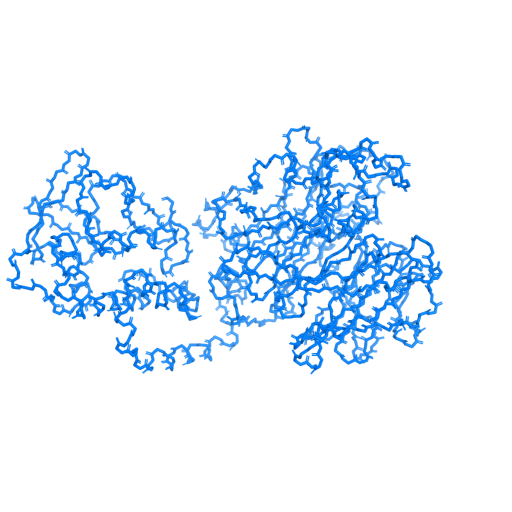0 320 ASN A CA 1
ATOM 2662 C C . ASN A 1 320 ? 8.218 -18.530 -11.777 1.00 91.00 320 ASN A C 1
ATOM 2664 O O . ASN A 1 320 ? 8.688 -19.174 -12.714 1.00 91.00 320 ASN A O 1
ATOM 2668 N N . GLN A 1 321 ? 7.258 -17.624 -11.968 1.00 92.62 321 GLN A N 1
ATOM 2669 C CA . GLN A 1 321 ? 6.664 -17.330 -13.276 1.00 92.62 321 GLN A CA 1
ATOM 2670 C C . GLN A 1 321 ? 6.756 -15.844 -13.602 1.00 92.62 321 GLN A C 1
ATOM 2672 O O . GLN A 1 321 ? 6.651 -14.996 -12.720 1.00 92.62 321 GLN A O 1
ATOM 2677 N N . LEU A 1 322 ? 6.912 -15.520 -14.883 1.00 94.25 322 LEU A N 1
ATOM 2678 C CA . LEU A 1 322 ? 6.833 -14.152 -15.382 1.00 94.25 322 LEU A CA 1
ATOM 2679 C C . LEU A 1 322 ? 5.471 -13.926 -16.032 1.00 94.25 322 LEU A C 1
ATOM 2681 O O . LEU A 1 322 ? 5.047 -14.700 -16.889 1.00 94.25 322 LEU A O 1
ATOM 2685 N N . ILE A 1 323 ? 4.802 -12.843 -15.656 1.00 93.75 323 ILE A N 1
ATOM 2686 C CA . ILE A 1 323 ? 3.680 -12.298 -16.412 1.00 93.75 323 ILE A CA 1
ATOM 2687 C C . ILE A 1 323 ? 4.264 -11.298 -17.402 1.00 93.75 323 ILE A C 1
ATOM 2689 O O . ILE A 1 323 ? 4.832 -10.285 -16.994 1.00 93.75 323 ILE A O 1
ATOM 2693 N N . ILE A 1 324 ? 4.102 -11.570 -18.691 1.00 93.00 324 ILE A N 1
ATOM 2694 C CA . ILE A 1 324 ? 4.515 -10.671 -19.764 1.00 93.00 324 ILE A CA 1
ATOM 2695 C C . ILE A 1 324 ? 3.263 -10.162 -20.462 1.00 93.00 324 ILE A C 1
ATOM 2697 O O . ILE A 1 324 ? 2.451 -10.965 -20.922 1.00 93.00 324 ILE A O 1
ATOM 2701 N N . TYR A 1 325 ? 3.085 -8.845 -20.529 1.00 89.69 325 TYR A N 1
ATOM 2702 C CA . TYR A 1 325 ? 1.880 -8.260 -21.115 1.00 89.69 325 TYR A CA 1
ATOM 2703 C C . TYR A 1 325 ? 2.148 -6.989 -21.926 1.00 89.69 325 TYR A C 1
ATOM 2705 O O . TYR A 1 325 ? 3.107 -6.260 -21.675 1.00 89.69 325 TYR A O 1
ATOM 2713 N N . SER A 1 326 ? 1.267 -6.737 -22.890 1.00 85.81 326 SER A N 1
ATOM 2714 C CA . SER A 1 326 ? 1.096 -5.488 -23.646 1.00 85.81 326 SER A CA 1
ATOM 2715 C C . SER A 1 326 ? -0.408 -5.203 -23.786 1.00 85.81 326 SER A C 1
ATOM 2717 O O . SER A 1 326 ? -1.206 -5.882 -23.140 1.00 85.81 326 SER A O 1
ATOM 2719 N N . LEU A 1 327 ? -0.827 -4.239 -24.621 1.00 78.19 327 LEU A N 1
ATOM 2720 C CA . LEU A 1 327 ? -2.257 -3.985 -24.872 1.00 78.19 327 LEU A CA 1
ATOM 2721 C C . LEU A 1 327 ? -2.962 -5.273 -25.279 1.00 78.19 327 LEU A C 1
ATOM 2723 O O . LEU A 1 327 ? -3.941 -5.653 -24.651 1.00 78.19 327 LEU A O 1
ATOM 2727 N N . ASN A 1 328 ? -2.428 -5.962 -26.284 1.00 77.06 328 ASN A N 1
ATOM 2728 C CA . ASN A 1 328 ? -3.142 -7.037 -26.969 1.00 77.06 328 ASN A CA 1
ATOM 2729 C C . ASN A 1 328 ? -2.611 -8.438 -26.648 1.00 77.06 328 ASN A C 1
ATOM 2731 O O . ASN A 1 328 ? -3.131 -9.424 -27.165 1.00 77.06 328 ASN A O 1
ATOM 2735 N N . GLU A 1 329 ? -1.575 -8.548 -25.818 1.00 81.25 329 GLU A N 1
ATOM 2736 C CA . GLU A 1 329 ? -0.915 -9.819 -25.528 1.00 81.25 329 GLU A CA 1
ATOM 2737 C C . GLU A 1 329 ? -0.720 -10.003 -24.024 1.00 81.25 329 GLU A C 1
ATOM 2739 O O . GLU A 1 329 ? -0.374 -9.074 -23.298 1.00 81.25 329 GLU A O 1
ATOM 2744 N N . TYR A 1 330 ? -0.955 -11.227 -23.555 1.00 88.00 330 TYR A N 1
ATOM 2745 C CA . TYR A 1 330 ? -0.723 -11.644 -22.177 1.00 88.00 330 TYR A CA 1
ATOM 2746 C C . TYR A 1 330 ? -0.203 -13.074 -22.189 1.00 88.00 330 TYR A C 1
ATOM 2748 O O . TYR A 1 330 ? -0.879 -13.985 -22.680 1.00 88.00 330 TYR A O 1
ATOM 2756 N N . ILE A 1 331 ? 0.979 -13.272 -21.619 1.00 90.00 331 ILE A N 1
ATOM 2757 C CA . ILE A 1 331 ? 1.687 -14.546 -21.583 1.00 90.00 331 ILE A CA 1
ATOM 2758 C C . ILE A 1 331 ? 2.161 -14.809 -20.158 1.00 90.00 331 ILE A C 1
ATOM 2760 O O . ILE A 1 331 ? 2.639 -13.913 -19.466 1.00 90.00 331 ILE A O 1
ATOM 2764 N N . LEU A 1 332 ? 2.044 -16.067 -19.738 1.00 92.44 332 LEU A N 1
ATOM 2765 C CA . LEU A 1 332 ? 2.764 -16.579 -18.580 1.00 92.44 332 LEU A CA 1
ATOM 2766 C C . LEU A 1 332 ? 4.012 -17.287 -19.088 1.00 92.44 332 LEU A C 1
ATOM 2768 O O . LEU A 1 332 ? 3.920 -18.099 -20.003 1.00 92.44 332 LEU A O 1
ATOM 2772 N N . PHE A 1 333 ? 5.166 -16.994 -18.512 1.00 93.75 333 PHE A N 1
ATOM 2773 C CA . PHE A 1 333 ? 6.418 -17.661 -18.836 1.00 93.75 333 PHE A CA 1
ATOM 2774 C C . PHE A 1 333 ? 6.936 -18.385 -17.600 1.00 93.75 333 PHE A C 1
ATOM 2776 O O . PHE A 1 333 ? 7.102 -17.783 -16.542 1.00 93.75 333 PHE A O 1
ATOM 2783 N N . ASP A 1 334 ? 7.165 -19.683 -17.732 1.00 93.12 334 ASP A N 1
ATOM 2784 C CA . ASP A 1 334 ? 7.682 -20.524 -16.664 1.00 93.12 334 ASP A CA 1
ATOM 2785 C C . ASP A 1 334 ? 9.201 -20.451 -16.629 1.00 93.12 334 ASP A C 1
ATOM 2787 O O . ASP A 1 334 ? 9.870 -20.900 -17.562 1.00 93.12 334 ASP A O 1
ATOM 2791 N N . VAL A 1 335 ? 9.741 -19.877 -15.554 1.00 92.00 335 VAL A N 1
ATOM 2792 C CA . VAL A 1 335 ? 11.186 -19.676 -15.395 1.00 92.00 335 VAL A CA 1
ATOM 2793 C C . VAL A 1 335 ? 11.930 -21.019 -15.322 1.00 92.00 335 VAL A C 1
ATOM 2795 O O . VAL A 1 335 ? 12.926 -21.161 -16.028 1.00 92.00 335 VAL A O 1
ATOM 2798 N N . PRO A 1 336 ? 11.474 -22.043 -14.564 1.00 90.75 336 PRO A N 1
ATOM 2799 C CA . PRO A 1 336 ? 12.192 -23.316 -14.480 1.00 90.75 336 PRO A CA 1
ATOM 2800 C C . PRO A 1 336 ? 12.254 -24.081 -15.806 1.00 90.75 336 PRO A C 1
ATOM 2802 O O . PRO A 1 336 ? 13.290 -24.658 -16.132 1.00 90.75 336 PRO A O 1
ATOM 2805 N N . SER A 1 337 ? 11.161 -24.105 -16.579 1.00 90.56 337 SER A N 1
ATOM 2806 C CA . SER A 1 337 ? 11.131 -24.820 -17.862 1.00 90.56 337 SER A CA 1
ATOM 2807 C C . SER A 1 337 ? 11.544 -23.975 -19.070 1.00 90.56 337 SER A C 1
ATOM 2809 O O . SER A 1 337 ? 11.666 -24.533 -20.164 1.00 90.56 337 SER A O 1
ATOM 2811 N N . ASN A 1 338 ? 11.774 -22.668 -18.888 1.00 90.88 338 ASN A N 1
ATOM 2812 C CA . ASN A 1 338 ? 12.042 -21.689 -19.946 1.00 90.88 338 ASN A CA 1
ATOM 2813 C C . ASN A 1 338 ? 11.015 -21.743 -21.089 1.00 90.88 338 ASN A C 1
ATOM 2815 O O . ASN A 1 338 ? 11.370 -21.703 -22.270 1.00 90.88 338 ASN A O 1
ATOM 2819 N N . LYS A 1 339 ? 9.728 -21.878 -20.752 1.00 91.56 339 LYS A N 1
ATOM 2820 C CA . LYS A 1 339 ? 8.648 -22.034 -21.736 1.00 91.56 339 LYS A CA 1
ATOM 2821 C C . LYS A 1 339 ? 7.463 -21.134 -21.438 1.00 91.56 339 LYS A C 1
ATOM 2823 O O . LYS A 1 339 ? 7.058 -20.950 -20.294 1.00 91.56 339 LYS A O 1
ATOM 2828 N N . ALA A 1 340 ? 6.844 -20.638 -22.506 1.00 90.75 340 ALA A N 1
ATOM 2829 C CA . ALA A 1 340 ? 5.564 -19.954 -22.416 1.00 90.75 340 ALA A CA 1
ATOM 2830 C C . ALA A 1 340 ? 4.431 -20.945 -22.090 1.00 90.75 340 ALA A C 1
ATOM 2832 O O . ALA A 1 340 ? 4.275 -21.984 -22.736 1.00 90.75 340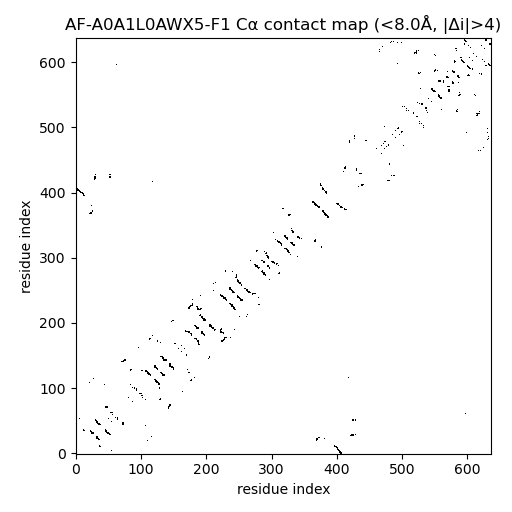 ALA A O 1
ATOM 2833 N N . ILE A 1 341 ? 3.609 -20.589 -21.107 1.00 88.00 341 ILE A N 1
ATOM 2834 C CA . ILE A 1 341 ? 2.395 -21.285 -20.695 1.00 88.00 341 ILE A CA 1
ATOM 2835 C C . ILE A 1 341 ? 1.181 -20.500 -21.202 1.00 88.00 341 ILE A C 1
ATOM 2837 O O . ILE A 1 341 ? 1.092 -19.276 -21.086 1.00 88.00 341 ILE A O 1
ATOM 2841 N N . LYS A 1 342 ? 0.182 -21.221 -21.721 1.00 77.38 342 LYS A N 1
ATOM 2842 C CA . LYS A 1 342 ? -1.111 -20.620 -22.069 1.00 77.38 342 LYS A CA 1
ATOM 2843 C C . LYS A 1 342 ? -1.846 -20.167 -20.810 1.00 77.38 342 LYS A C 1
ATOM 2845 O O . LYS A 1 342 ? -2.253 -20.996 -19.998 1.00 77.38 342 LYS A O 1
ATOM 2850 N N . SER A 1 343 ? -2.092 -18.865 -20.697 1.00 76.25 343 SER A N 1
ATOM 2851 C CA . SER A 1 343 ? -2.898 -18.318 -19.610 1.00 76.25 343 SER A CA 1
ATOM 2852 C C . SER A 1 343 ? -4.399 -18.530 -19.848 1.00 76.25 343 SER A C 1
ATOM 2854 O O . SER A 1 343 ? -4.911 -18.189 -20.921 1.00 76.25 343 SER A O 1
ATOM 2856 N N . PRO A 1 344 ? -5.156 -19.026 -18.852 1.00 73.62 344 PRO A N 1
ATOM 2857 C CA . PRO A 1 344 ? -6.615 -19.068 -18.928 1.00 73.62 344 PRO A CA 1
ATOM 2858 C C . PRO A 1 344 ? -7.252 -17.669 -18.853 1.00 73.62 344 PRO A C 1
ATOM 2860 O O . PRO A 1 344 ? -8.410 -17.516 -19.242 1.00 73.62 344 PRO A O 1
ATOM 2863 N N . ILE A 1 345 ? -6.514 -16.655 -18.387 1.00 79.25 345 ILE A N 1
ATOM 2864 C CA . ILE A 1 345 ? -7.022 -15.309 -18.091 1.00 79.25 345 ILE A CA 1
ATOM 2865 C C . ILE A 1 345 ? -7.472 -14.593 -19.358 1.00 79.25 345 ILE A C 1
ATOM 2867 O O . ILE A 1 345 ? -8.613 -14.149 -19.424 1.00 79.25 345 ILE A O 1
ATOM 2871 N N . THR A 1 346 ? -6.633 -14.544 -20.393 1.00 72.06 346 THR A N 1
ATOM 2872 C CA . THR A 1 346 ? -6.962 -13.878 -21.664 1.00 72.06 346 THR A CA 1
ATOM 2873 C C . THR A 1 346 ? -8.236 -14.463 -22.269 1.00 72.06 346 THR A C 1
ATOM 2875 O O . THR A 1 346 ? -9.164 -13.744 -22.634 1.00 72.06 346 THR A O 1
ATOM 2878 N N . ARG A 1 347 ? -8.332 -15.799 -22.285 1.00 72.25 347 ARG A N 1
ATOM 2879 C CA . ARG A 1 347 ? -9.518 -16.512 -22.770 1.00 72.25 347 ARG A CA 1
ATOM 2880 C C . ARG A 1 347 ? -10.745 -16.224 -21.906 1.00 72.25 347 ARG A C 1
ATOM 2882 O O . ARG A 1 347 ? -11.837 -16.097 -22.451 1.00 72.25 347 ARG A O 1
ATOM 2889 N N . PHE A 1 348 ? -10.591 -16.146 -20.586 1.00 77.38 348 PHE A N 1
ATOM 2890 C CA . PHE A 1 348 ? -11.680 -15.808 -19.674 1.00 77.38 348 PHE A CA 1
ATOM 2891 C C . PHE A 1 348 ? -12.188 -14.379 -19.898 1.00 77.38 348 PHE A C 1
ATOM 2893 O O . PHE A 1 348 ? -13.394 -14.187 -20.040 1.00 77.38 348 PHE A O 1
ATOM 2900 N N . LEU A 1 349 ? -11.282 -13.399 -19.986 1.00 75.50 349 LEU A N 1
ATOM 2901 C CA . LEU A 1 349 ? -11.612 -11.994 -20.230 1.00 75.50 349 LEU A CA 1
ATOM 2902 C C . LEU A 1 349 ? -12.391 -11.831 -21.538 1.00 75.50 349 LEU A C 1
ATOM 2904 O O . LEU A 1 349 ? -13.479 -11.256 -21.534 1.00 75.50 349 LEU A O 1
ATOM 2908 N N . ILE A 1 350 ? -11.892 -12.424 -22.629 1.00 72.12 350 ILE A N 1
ATOM 2909 C CA . ILE A 1 350 ? -12.568 -12.419 -23.934 1.00 72.12 350 ILE A CA 1
ATOM 2910 C C . ILE A 1 350 ? -13.946 -13.091 -23.834 1.00 72.12 350 ILE A C 1
ATOM 2912 O O . ILE A 1 350 ? -14.944 -12.522 -24.277 1.00 72.12 350 ILE A O 1
ATOM 2916 N N . ARG A 1 351 ? -14.033 -14.271 -23.198 1.00 70.56 351 ARG A N 1
ATOM 2917 C CA . ARG A 1 351 ? -15.301 -15.005 -23.039 1.00 70.56 351 ARG A CA 1
ATOM 2918 C C . ARG A 1 351 ? -16.355 -14.204 -22.284 1.00 70.56 351 ARG A C 1
ATOM 2920 O O . ARG A 1 351 ? -17.512 -14.184 -22.698 1.00 70.56 351 ARG A O 1
ATOM 2927 N N . LYS A 1 352 ? -15.958 -13.539 -21.197 1.00 67.25 352 LYS A N 1
ATOM 2928 C CA . LYS A 1 352 ? -16.850 -12.726 -20.363 1.00 67.25 352 LYS A CA 1
ATOM 2929 C C . LYS A 1 352 ? -17.513 -11.607 -21.169 1.00 67.25 352 LYS A C 1
ATOM 2931 O O . LYS A 1 352 ? -18.706 -11.359 -21.002 1.00 67.25 352 LYS A O 1
ATOM 2936 N N . PHE A 1 353 ? -16.764 -10.985 -22.076 1.00 63.78 353 PHE A N 1
ATOM 2937 C CA . PHE A 1 353 ? -17.279 -9.931 -22.948 1.00 63.78 353 PHE A CA 1
ATOM 2938 C C . PHE A 1 353 ? -18.093 -10.472 -24.135 1.00 63.78 353 PHE A C 1
ATOM 2940 O O . PHE A 1 353 ? -19.087 -9.874 -24.535 1.00 63.78 353 PHE A O 1
ATOM 2947 N N . SER A 1 354 ? -17.745 -11.657 -24.646 1.00 58.41 354 SER A N 1
ATOM 2948 C CA . SER A 1 354 ? -18.442 -12.330 -25.759 1.00 58.41 354 SER A CA 1
ATOM 2949 C C . SER A 1 354 ? -19.823 -12.921 -25.415 1.00 58.41 354 SER A C 1
ATOM 2951 O O . SER A 1 354 ? -20.377 -13.705 -26.180 1.00 58.41 354 SER A O 1
ATOM 2953 N N . THR A 1 355 ? -20.407 -12.571 -24.265 1.00 49.81 355 THR A N 1
ATOM 2954 C CA . THR A 1 355 ? -21.744 -13.044 -23.854 1.00 49.81 355 THR A CA 1
ATOM 2955 C C . THR A 1 355 ? -22.875 -12.529 -24.756 1.00 49.81 355 THR A C 1
ATOM 2957 O O . THR A 1 355 ? -23.979 -13.069 -24.721 1.00 49.81 355 THR A O 1
ATOM 2960 N N . SER A 1 356 ? -22.592 -11.570 -25.645 1.00 47.12 356 SER A N 1
ATOM 2961 C CA . SER A 1 356 ? -23.390 -11.323 -26.849 1.00 47.12 356 SER A CA 1
ATOM 2962 C C . SER A 1 356 ? -22.732 -12.026 -28.044 1.00 47.12 356 SER A C 1
ATOM 2964 O O . SER A 1 356 ? -21.552 -11.818 -28.306 1.00 47.12 356 SER A O 1
ATOM 2966 N N . LYS A 1 357 ? -23.479 -12.891 -28.745 1.00 40.12 357 LYS A N 1
ATOM 2967 C CA . LYS A 1 357 ? -23.042 -13.679 -29.917 1.00 40.12 357 LYS A CA 1
ATOM 2968 C C . LYS A 1 357 ? -22.530 -12.809 -31.078 1.00 40.12 357 LYS A C 1
ATOM 2970 O O . LYS A 1 357 ? -23.201 -12.660 -32.095 1.00 40.12 357 LYS A O 1
ATOM 2975 N N . LEU A 1 358 ? -21.332 -12.271 -30.954 1.00 42.34 358 LEU A N 1
ATOM 2976 C CA . LEU A 1 358 ? -20.564 -11.719 -32.052 1.00 42.34 358 LEU A CA 1
ATOM 2977 C C . LEU A 1 358 ? -19.153 -12.280 -31.907 1.00 42.34 358 LEU A C 1
ATOM 2979 O O . LEU A 1 358 ? -18.326 -11.720 -31.191 1.00 42.34 358 LEU A O 1
ATOM 2983 N N . ASP A 1 359 ? -18.890 -13.384 -32.613 1.00 48.50 359 ASP A N 1
ATOM 2984 C CA . ASP A 1 359 ? -17.545 -13.740 -33.070 1.00 48.50 359 ASP A CA 1
ATOM 2985 C C . ASP A 1 359 ? -17.072 -12.599 -33.978 1.00 48.50 359 ASP A C 1
ATOM 2987 O O . ASP A 1 359 ? -17.160 -12.663 -35.203 1.00 48.50 359 ASP A O 1
ATOM 2991 N N . ASN A 1 360 ? -16.688 -11.474 -33.376 1.00 56.84 360 ASN A N 1
ATOM 2992 C CA . ASN A 1 360 ? -16.170 -10.340 -34.106 1.00 56.84 360 ASN A CA 1
ATOM 2993 C C . ASN A 1 360 ? -14.650 -10.506 -34.167 1.00 56.84 360 ASN A C 1
ATOM 2995 O O . ASN A 1 360 ? -13.983 -10.222 -33.170 1.00 56.84 360 ASN A O 1
ATOM 2999 N N . PRO A 1 361 ? -14.074 -10.917 -35.313 1.00 58.75 361 PRO A N 1
ATOM 3000 C CA . PRO A 1 361 ? -12.625 -11.079 -35.462 1.00 58.75 361 PRO A CA 1
ATOM 3001 C C . PRO A 1 361 ? -11.854 -9.760 -35.284 1.00 58.75 361 PRO A C 1
ATOM 3003 O O . PRO A 1 361 ? -10.630 -9.751 -35.316 1.00 58.75 361 PRO A O 1
ATOM 3006 N N . LYS A 1 362 ? -12.564 -8.636 -35.119 1.00 62.16 362 LYS A N 1
ATOM 3007 C CA . LYS A 1 362 ? -12.019 -7.291 -34.930 1.00 62.16 362 LYS A CA 1
ATOM 3008 C C . LYS A 1 362 ? -12.086 -6.810 -33.475 1.00 62.16 362 LYS A C 1
ATOM 3010 O O . LYS A 1 362 ? -11.796 -5.641 -33.231 1.00 62.16 362 LYS A O 1
ATOM 3015 N N . LEU A 1 363 ? -12.518 -7.647 -32.528 1.00 69.12 363 LEU A N 1
ATOM 3016 C CA . LEU A 1 363 ? -12.493 -7.323 -31.100 1.00 69.12 363 LEU A CA 1
ATOM 3017 C C . LEU A 1 363 ? -11.063 -7.475 -30.559 1.00 69.12 363 LEU A C 1
ATOM 3019 O O . LEU A 1 363 ? -10.512 -8.571 -30.598 1.00 69.12 363 LEU A O 1
ATOM 3023 N N . SER A 1 364 ? -10.494 -6.396 -30.022 1.00 73.62 364 SER A N 1
ATOM 3024 C CA . SER A 1 364 ? -9.196 -6.399 -29.342 1.00 73.62 364 SER A CA 1
ATOM 3025 C C . SER A 1 364 ? -9.387 -6.210 -27.842 1.00 73.62 364 SER A C 1
ATOM 3027 O O . SER A 1 364 ? -10.111 -5.308 -27.408 1.00 73.62 364 SER A O 1
ATOM 3029 N N . LEU A 1 365 ? -8.748 -7.070 -27.050 1.00 78.50 365 LEU A N 1
ATOM 3030 C CA . LEU A 1 365 ? -8.568 -6.859 -25.616 1.00 78.50 365 LEU A CA 1
ATOM 3031 C C . LEU A 1 365 ? -7.398 -5.893 -25.439 1.00 78.50 365 LEU A C 1
ATOM 3033 O O . LEU A 1 365 ? -6.339 -6.166 -25.980 1.00 78.50 365 LEU A O 1
ATOM 3037 N N . ASN A 1 366 ? -7.589 -4.823 -24.671 1.00 80.25 366 ASN A N 1
ATOM 3038 C CA . ASN A 1 366 ? -6.556 -3.844 -24.340 1.00 80.25 366 ASN A CA 1
ATOM 3039 C C . ASN A 1 366 ? -6.266 -3.908 -22.837 1.00 80.25 366 ASN A C 1
ATOM 3041 O O . ASN A 1 366 ? -7.106 -3.494 -22.037 1.00 80.25 366 ASN A O 1
ATOM 3045 N N . ILE A 1 367 ? -5.107 -4.421 -22.435 1.00 84.50 367 ILE A N 1
ATOM 3046 C CA . ILE A 1 367 ? -4.649 -4.432 -21.042 1.00 84.50 367 ILE A CA 1
ATOM 3047 C C . ILE A 1 367 ? -3.943 -3.107 -20.749 1.00 84.50 367 ILE A C 1
ATOM 3049 O O . ILE A 1 367 ? -2.913 -2.798 -21.339 1.00 84.50 367 ILE A O 1
ATOM 3053 N N . ASN A 1 368 ? -4.499 -2.335 -19.815 1.00 82.00 368 ASN A N 1
ATOM 3054 C CA . ASN A 1 368 ? -3.995 -1.011 -19.430 1.00 82.00 368 ASN A CA 1
ATOM 3055 C C . ASN A 1 368 ? -3.099 -1.066 -18.182 1.00 82.00 368 ASN A C 1
ATOM 3057 O O . ASN A 1 368 ? -2.328 -0.146 -17.919 1.00 82.00 368 ASN A O 1
ATOM 3061 N N . GLY A 1 369 ? -3.200 -2.132 -17.386 1.00 87.19 369 GLY A N 1
ATOM 3062 C CA . GLY A 1 369 ? -2.356 -2.309 -16.212 1.00 87.19 369 GLY A CA 1
ATOM 3063 C C . GLY A 1 369 ? -2.622 -3.609 -15.468 1.00 87.19 369 GLY A C 1
ATOM 3064 O O . GLY A 1 369 ? -3.728 -4.154 -15.512 1.00 87.19 369 GLY A O 1
ATOM 3065 N N . ILE A 1 370 ? -1.591 -4.095 -14.783 1.00 90.56 370 ILE A N 1
ATOM 3066 C CA . ILE A 1 370 ? -1.634 -5.288 -13.935 1.00 90.56 370 ILE A CA 1
ATOM 3067 C C . ILE A 1 370 ? -0.868 -4.986 -12.654 1.00 90.56 370 ILE A C 1
ATOM 3069 O O . ILE A 1 370 ? 0.264 -4.506 -12.715 1.00 90.56 370 ILE A O 1
ATOM 3073 N N . ASP A 1 371 ? -1.460 -5.307 -11.507 1.00 90.88 371 ASP A N 1
ATOM 3074 C CA . ASP A 1 371 ? -0.748 -5.316 -10.229 1.00 90.88 371 ASP A CA 1
ATOM 3075 C C . ASP A 1 371 ? -1.054 -6.596 -9.446 1.00 90.88 371 ASP A C 1
ATOM 3077 O O . ASP A 1 371 ? -2.123 -7.201 -9.586 1.00 90.88 371 ASP A O 1
ATOM 3081 N N . ILE A 1 372 ? -0.084 -7.024 -8.645 1.00 89.75 372 ILE A N 1
ATOM 3082 C CA . ILE A 1 372 ? -0.122 -8.260 -7.864 1.00 89.75 372 ILE A CA 1
ATOM 3083 C C . ILE A 1 372 ? -0.267 -7.871 -6.387 1.00 89.75 372 ILE A C 1
ATOM 3085 O O . ILE A 1 372 ? 0.366 -6.919 -5.916 1.00 89.75 372 ILE A O 1
ATOM 3089 N N . ALA A 1 373 ? -1.120 -8.587 -5.651 1.00 88.06 373 ALA A N 1
ATOM 3090 C CA . ALA A 1 373 ? -1.193 -8.445 -4.199 1.00 88.06 373 ALA A CA 1
ATOM 3091 C C . ALA A 1 373 ? 0.171 -8.768 -3.569 1.00 88.06 373 ALA A C 1
ATOM 3093 O O . ALA A 1 373 ? 0.893 -9.622 -4.071 1.00 88.06 373 ALA A O 1
ATOM 3094 N N . ASN A 1 374 ? 0.547 -8.112 -2.470 1.00 85.12 374 ASN A N 1
ATOM 3095 C CA . ASN A 1 374 ? 1.891 -8.292 -1.897 1.00 85.12 374 ASN A CA 1
ATOM 3096 C C . ASN A 1 374 ? 2.166 -9.739 -1.452 1.00 85.12 374 ASN A C 1
ATOM 3098 O O . ASN A 1 374 ? 3.311 -10.176 -1.465 1.00 85.12 374 ASN A O 1
ATOM 3102 N N . ASP A 1 375 ? 1.122 -10.481 -1.079 1.00 85.31 375 ASP A N 1
ATOM 3103 C CA . ASP A 1 375 ? 1.194 -11.900 -0.729 1.00 85.31 375 ASP A CA 1
ATOM 3104 C C . ASP A 1 375 ? 1.066 -12.836 -1.940 1.00 85.31 375 ASP A C 1
ATOM 3106 O O . ASP A 1 375 ? 1.025 -14.054 -1.773 1.00 85.31 375 ASP A O 1
ATOM 3110 N N . GLU A 1 376 ? 0.976 -12.274 -3.145 1.00 88.81 376 GLU A N 1
ATOM 3111 C CA . GLU A 1 376 ? 0.771 -12.964 -4.418 1.00 88.81 376 GLU A CA 1
ATOM 3112 C C . GLU A 1 376 ? -0.447 -13.905 -4.426 1.00 88.81 376 GLU A C 1
ATOM 3114 O O . GLU A 1 376 ? -0.504 -14.857 -5.200 1.00 88.81 376 GLU A O 1
ATOM 3119 N N . SER A 1 377 ? -1.451 -13.655 -3.580 1.00 88.75 377 SER A N 1
ATOM 3120 C CA . SER A 1 377 ? -2.670 -14.477 -3.540 1.00 88.75 377 SER A CA 1
ATOM 3121 C C . SER A 1 377 ? -3.591 -14.222 -4.739 1.00 88.75 377 SER A C 1
ATOM 3123 O O . SER A 1 377 ? -4.291 -15.122 -5.214 1.00 88.75 377 SER A O 1
ATOM 3125 N N . PHE A 1 378 ? -3.590 -12.996 -5.265 1.00 90.12 378 PHE A N 1
ATOM 3126 C CA . PHE A 1 378 ? -4.391 -12.596 -6.416 1.00 90.12 378 PHE A CA 1
ATOM 3127 C C . PHE A 1 378 ? -3.709 -11.505 -7.250 1.00 90.12 378 PHE A C 1
ATOM 3129 O O . PHE A 1 378 ? -2.797 -10.813 -6.793 1.00 90.12 378 PHE A O 1
ATOM 3136 N N . ILE A 1 379 ? -4.195 -11.332 -8.479 1.00 91.06 379 ILE A N 1
ATOM 3137 C CA . ILE A 1 379 ? -3.833 -10.223 -9.368 1.00 91.06 379 ILE A CA 1
ATOM 3138 C C . ILE A 1 379 ? -5.055 -9.387 -9.718 1.00 91.06 379 ILE A C 1
ATOM 3140 O O . ILE A 1 379 ? -6.153 -9.921 -9.885 1.00 91.06 379 ILE A O 1
ATOM 3144 N N . ALA A 1 380 ? -4.849 -8.087 -9.884 1.00 89.75 380 ALA A N 1
ATOM 3145 C CA . ALA A 1 380 ? -5.819 -7.172 -10.461 1.00 89.75 380 ALA A CA 1
ATOM 3146 C C . ALA A 1 380 ? -5.386 -6.813 -11.888 1.00 89.75 380 ALA A C 1
ATOM 3148 O O . ALA A 1 380 ? -4.214 -6.537 -12.138 1.00 89.75 380 ALA A O 1
ATOM 3149 N N . ILE A 1 381 ? -6.332 -6.826 -12.827 1.00 87.75 381 ILE A N 1
ATOM 3150 C CA . ILE A 1 381 ? -6.100 -6.503 -14.239 1.00 87.75 381 ILE A CA 1
ATOM 3151 C C . ILE A 1 381 ? -7.090 -5.426 -14.660 1.00 87.75 381 ILE A C 1
ATOM 3153 O O . ILE A 1 381 ? -8.300 -5.655 -14.619 1.00 87.75 381 ILE A O 1
ATOM 3157 N N . ALA A 1 382 ? -6.571 -4.285 -15.105 1.00 84.81 382 ALA A N 1
ATOM 3158 C CA . ALA A 1 382 ? -7.335 -3.218 -15.731 1.00 84.81 382 ALA A CA 1
ATOM 3159 C C . ALA A 1 382 ? -7.295 -3.398 -17.250 1.00 84.81 382 ALA A C 1
ATOM 3161 O O . ALA A 1 382 ? -6.221 -3.418 -17.853 1.00 84.81 382 ALA A O 1
ATOM 3162 N N . TYR A 1 383 ? -8.458 -3.523 -17.880 1.00 81.50 383 TYR A N 1
ATOM 3163 C CA . TYR A 1 383 ? -8.571 -3.759 -19.314 1.00 81.50 383 TYR A CA 1
ATOM 3164 C C . TYR A 1 383 ? -9.798 -3.076 -19.917 1.00 81.50 383 TYR A C 1
ATOM 3166 O O . TYR A 1 383 ? -10.763 -2.746 -19.231 1.00 81.50 383 TYR A O 1
ATOM 3174 N N . SER A 1 384 ? -9.771 -2.885 -21.228 1.00 78.56 384 SER A N 1
ATOM 3175 C CA . SER A 1 384 ? -10.905 -2.423 -22.022 1.00 78.56 384 SER A CA 1
ATOM 3176 C C . SER A 1 384 ? -11.004 -3.237 -23.309 1.00 78.56 384 SER A C 1
ATOM 3178 O O . SER A 1 384 ? -10.082 -3.967 -23.673 1.00 78.56 384 SER A O 1
ATOM 3180 N N . PHE A 1 385 ? -12.132 -3.129 -24.004 1.00 75.06 385 PHE A N 1
ATOM 3181 C CA . PHE A 1 385 ? -12.306 -3.738 -25.319 1.00 75.06 385 PHE A CA 1
ATOM 3182 C C . PHE A 1 385 ? -12.440 -2.658 -26.386 1.00 75.06 385 PHE A C 1
ATOM 3184 O O . PHE A 1 385 ? -13.206 -1.704 -26.233 1.00 75.06 385 PHE A O 1
ATOM 3191 N N . SER A 1 386 ? -11.714 -2.817 -27.489 1.00 71.56 386 SER A N 1
ATOM 3192 C CA . SER A 1 386 ? -11.906 -2.027 -28.704 1.00 71.56 386 SER A CA 1
ATOM 3193 C C . SER A 1 386 ? -12.440 -2.916 -29.819 1.00 71.56 386 SER A C 1
ATOM 3195 O O . SER A 1 386 ? -12.134 -4.101 -29.901 1.00 71.56 386 SER A O 1
ATOM 3197 N N . VAL A 1 387 ? -13.267 -2.342 -30.691 1.00 62.41 387 VAL A N 1
ATOM 3198 C CA . VAL A 1 387 ? -13.680 -3.002 -31.929 1.00 62.41 387 VAL A CA 1
ATOM 3199 C C . VAL A 1 387 ? -13.036 -2.239 -33.073 1.00 62.41 387 VAL A C 1
ATOM 3201 O O . VAL A 1 387 ? -13.360 -1.070 -33.281 1.00 62.41 387 VAL A O 1
ATOM 3204 N N . ASN A 1 388 ? -12.135 -2.891 -33.804 1.00 56.66 388 ASN A N 1
ATOM 3205 C CA . ASN A 1 388 ? -11.392 -2.314 -34.921 1.00 56.66 388 ASN A CA 1
ATOM 3206 C C . ASN A 1 388 ? -12.285 -2.197 -36.172 1.00 56.66 388 ASN A C 1
ATOM 3208 O O . ASN A 1 388 ? -12.061 -2.856 -37.185 1.00 56.66 388 ASN A O 1
ATOM 3212 N N . PHE A 1 389 ? -13.331 -1.373 -36.121 1.00 53.12 389 PHE A N 1
ATOM 3213 C CA . PHE A 1 389 ? -13.889 -0.783 -37.339 1.00 53.12 389 PHE A CA 1
ATOM 3214 C C . PHE A 1 389 ? -13.008 0.415 -37.700 1.00 53.12 389 PHE A C 1
ATOM 3216 O O . PHE A 1 389 ? -12.604 1.150 -36.801 1.00 53.12 389 PHE A O 1
ATOM 3223 N N . GLY A 1 390 ? -12.649 0.572 -38.981 1.00 51.38 390 GLY A N 1
ATOM 3224 C CA . GLY A 1 390 ? -11.803 1.679 -39.448 1.00 51.38 390 GLY A CA 1
ATOM 3225 C C . GLY A 1 390 ? -12.219 3.009 -38.815 1.00 51.38 390 GLY A C 1
ATOM 3226 O O . GLY A 1 390 ? -13.410 3.213 -38.608 1.00 51.38 390 GLY A O 1
ATOM 3227 N N . ILE A 1 391 ? -11.225 3.833 -38.459 1.00 44.75 391 ILE A N 1
ATOM 3228 C CA . ILE A 1 391 ? -11.280 5.002 -37.559 1.00 44.75 391 ILE A CA 1
ATOM 3229 C C . ILE A 1 391 ? -12.648 5.708 -37.571 1.00 44.75 391 ILE A C 1
ATOM 3231 O O . ILE A 1 391 ? -12.863 6.702 -38.258 1.00 44.75 391 ILE A O 1
ATOM 3235 N N . THR A 1 392 ? -13.586 5.218 -36.767 1.00 47.31 392 THR A N 1
ATOM 3236 C CA . THR A 1 392 ? -14.707 6.020 -36.293 1.00 47.31 392 THR A CA 1
ATOM 3237 C C . THR A 1 392 ? -14.228 6.648 -35.005 1.00 47.31 392 THR A C 1
ATOM 3239 O O . THR A 1 392 ? -14.019 5.931 -34.024 1.00 47.31 392 THR A O 1
ATOM 3242 N N . TYR A 1 393 ? -14.021 7.966 -35.018 1.00 48.75 393 TYR A N 1
ATOM 3243 C CA . TYR A 1 393 ? -13.788 8.746 -33.809 1.00 48.75 393 TYR A CA 1
ATOM 3244 C C . TYR A 1 393 ? -14.965 8.497 -32.861 1.00 48.75 393 TYR A C 1
ATOM 3246 O O . TYR A 1 393 ? -16.044 9.067 -33.018 1.00 48.75 393 TYR A O 1
ATOM 3254 N N . LYS A 1 394 ? -14.792 7.575 -31.911 1.00 47.84 394 LYS A N 1
ATOM 3255 C CA . LYS A 1 394 ? -15.695 7.485 -30.774 1.00 47.84 394 LYS A CA 1
ATOM 3256 C C . LYS A 1 394 ? -15.300 8.635 -29.855 1.00 47.84 394 LYS A C 1
ATOM 3258 O O . LYS A 1 394 ? -14.131 8.679 -29.465 1.00 47.84 394 LYS A O 1
ATOM 3263 N N . PRO A 1 395 ? -16.218 9.560 -29.530 1.00 46.16 395 PRO A N 1
ATOM 3264 C CA . PRO A 1 395 ? -15.916 10.604 -28.568 1.00 46.16 395 PRO A CA 1
ATOM 3265 C C . PRO A 1 395 ? -15.378 9.957 -27.290 1.00 46.16 395 PRO A C 1
ATOM 3267 O O . PRO A 1 395 ? -15.849 8.896 -26.864 1.00 46.16 395 PRO A O 1
ATOM 3270 N N . LYS A 1 396 ? -14.345 10.585 -26.722 1.00 48.53 396 LYS A N 1
ATOM 3271 C CA . LYS A 1 396 ? -13.547 10.072 -25.600 1.00 48.53 396 LYS A CA 1
ATOM 3272 C C . LYS A 1 396 ? -14.402 9.613 -24.396 1.00 48.53 396 LYS A C 1
ATOM 3274 O O . LYS A 1 396 ? -13.987 8.689 -23.711 1.00 48.53 396 LYS A O 1
ATOM 3279 N N . SER A 1 397 ? -15.630 10.139 -24.271 1.00 41.62 397 SER A N 1
ATOM 3280 C CA . SER A 1 397 ? -16.672 9.861 -23.265 1.00 41.62 397 SER A CA 1
ATOM 3281 C C . SER A 1 397 ? -17.256 8.433 -23.209 1.00 41.62 397 SER A C 1
ATOM 3283 O O . SER A 1 397 ? -18.088 8.167 -22.343 1.00 41.62 397 SER A O 1
ATOM 3285 N N . CYS A 1 398 ? -16.889 7.522 -24.122 1.00 47.16 398 CYS A N 1
ATOM 3286 C CA . CYS A 1 398 ? -17.593 6.241 -24.332 1.00 47.16 398 CYS A CA 1
ATOM 3287 C C . CYS A 1 398 ? -16.749 4.964 -24.125 1.00 47.16 398 CYS A C 1
ATOM 3289 O O . CYS A 1 398 ? -17.139 3.900 -24.615 1.00 47.16 398 CYS A O 1
ATOM 3291 N N . LYS A 1 399 ? -15.584 5.030 -23.465 1.00 57.41 399 LYS A N 1
ATOM 3292 C CA . LYS A 1 399 ? -14.755 3.836 -23.209 1.00 57.41 399 LYS A CA 1
ATOM 3293 C C . LYS A 1 399 ? -14.945 3.311 -21.788 1.00 57.41 399 LYS A C 1
ATOM 3295 O O . LYS A 1 399 ? -14.581 3.975 -20.829 1.00 57.41 399 LYS A O 1
ATOM 3300 N N . GLU A 1 400 ? -15.461 2.092 -21.675 1.00 66.06 400 GLU A N 1
ATOM 3301 C CA . GLU A 1 400 ? -15.543 1.376 -20.402 1.00 66.06 400 GLU A CA 1
ATOM 3302 C C . GLU A 1 400 ? -14.170 0.809 -20.020 1.00 66.06 400 GLU A C 1
ATOM 3304 O O . GLU A 1 400 ? -13.529 0.109 -20.813 1.00 66.06 400 GLU A O 1
ATOM 3309 N N . LEU A 1 401 ? -13.734 1.085 -18.789 1.00 72.69 401 LEU A N 1
ATOM 3310 C CA . LEU A 1 401 ? -12.607 0.402 -18.164 1.00 72.69 401 LEU A CA 1
ATOM 3311 C C . LEU A 1 401 ? -13.140 -0.648 -17.196 1.00 72.69 401 LEU A C 1
ATOM 3313 O O . LEU A 1 401 ? -13.894 -0.349 -16.271 1.00 72.69 401 LEU A O 1
ATOM 3317 N N . CYS A 1 402 ? -12.719 -1.887 -17.387 1.00 75.38 402 CYS A N 1
ATOM 3318 C CA . CYS A 1 402 ? -13.022 -2.978 -16.481 1.00 75.38 402 CYS A CA 1
ATOM 3319 C C . CYS A 1 402 ? -11.799 -3.290 -15.624 1.00 75.38 402 CYS A C 1
ATOM 3321 O O . CYS A 1 402 ? -10.683 -3.372 -16.132 1.00 75.38 402 CYS A O 1
ATOM 3323 N N . ILE A 1 403 ? -12.019 -3.543 -14.337 1.00 79.75 403 ILE A N 1
ATOM 3324 C CA . ILE A 1 403 ? -11.009 -4.133 -13.458 1.00 79.75 403 ILE A CA 1
ATOM 3325 C C . ILE A 1 403 ? -11.507 -5.512 -13.057 1.00 79.75 403 ILE A C 1
ATOM 3327 O O . ILE A 1 403 ? -12.631 -5.654 -12.578 1.00 79.75 403 ILE A O 1
ATOM 3331 N N . THR A 1 404 ? -10.695 -6.543 -13.268 1.00 81.88 404 THR A N 1
ATOM 3332 C CA . THR A 1 404 ? -10.994 -7.897 -12.787 1.00 81.88 404 THR A CA 1
ATOM 3333 C C . THR A 1 404 ? -9.896 -8.397 -11.877 1.00 81.88 404 THR A C 1
ATOM 3335 O O . THR A 1 404 ? -8.715 -8.249 -12.180 1.00 81.88 404 THR A O 1
ATOM 3338 N N . ILE A 1 405 ? -10.313 -9.015 -10.777 1.00 86.31 405 ILE A N 1
ATOM 3339 C CA . ILE A 1 405 ? -9.444 -9.638 -9.790 1.00 86.31 405 ILE A CA 1
ATOM 3340 C C . ILE A 1 405 ? -9.496 -11.156 -9.979 1.00 86.31 405 ILE A C 1
ATOM 3342 O O . ILE A 1 405 ? -10.575 -11.762 -9.995 1.00 86.31 405 ILE A O 1
ATOM 3346 N N . PHE A 1 406 ? -8.321 -11.765 -10.121 1.00 86.69 406 PHE A N 1
ATOM 3347 C CA . PHE A 1 406 ? -8.135 -13.199 -10.314 1.00 86.69 406 PHE A CA 1
ATOM 3348 C C . PHE A 1 406 ? -7.327 -13.792 -9.171 1.00 86.69 406 PHE A C 1
ATOM 3350 O O . PHE A 1 406 ? -6.237 -13.313 -8.875 1.00 86.69 406 PHE A O 1
ATOM 3357 N N . LYS A 1 407 ? -7.824 -14.887 -8.592 1.00 88.06 407 LYS A N 1
ATOM 3358 C CA . LYS A 1 407 ? -7.029 -15.726 -7.692 1.00 88.06 407 LYS A CA 1
ATOM 3359 C C . LYS A 1 407 ? -5.841 -16.313 -8.448 1.00 88.06 407 LYS A C 1
ATOM 3361 O O . LYS A 1 407 ? -6.033 -16.882 -9.526 1.00 88.06 407 LYS A O 1
ATOM 3366 N N . ILE A 1 408 ? -4.646 -16.178 -7.883 1.00 87.06 408 ILE A N 1
ATOM 3367 C CA . ILE A 1 408 ? -3.461 -16.897 -8.358 1.00 87.06 408 ILE A CA 1
ATOM 3368 C C . ILE A 1 408 ? -3.474 -18.316 -7.783 1.00 87.06 408 ILE A C 1
ATOM 3370 O O . ILE A 1 408 ? -3.210 -19.261 -8.527 1.00 87.06 408 ILE A O 1
ATOM 3374 N N . ASP A 1 409 ? -3.818 -18.449 -6.500 1.00 83.19 409 ASP A N 1
ATOM 3375 C CA . ASP A 1 409 ? -3.949 -19.711 -5.764 1.00 83.19 409 ASP A CA 1
ATOM 3376 C C . ASP A 1 409 ? -5.248 -19.758 -4.947 1.00 83.19 409 ASP A C 1
ATOM 3378 O O . ASP A 1 409 ? -5.982 -18.776 -4.864 1.00 83.19 409 ASP A O 1
ATOM 3382 N N . ASP A 1 410 ? -5.550 -20.917 -4.355 1.00 85.38 410 ASP A N 1
ATOM 3383 C CA . ASP A 1 410 ? -6.717 -21.127 -3.480 1.00 85.38 410 ASP A CA 1
ATOM 3384 C C . ASP A 1 410 ? -6.449 -20.767 -2.005 1.00 85.38 410 ASP A C 1
ATOM 3386 O O . ASP A 1 410 ? -7.337 -20.886 -1.148 1.00 85.38 410 ASP A O 1
ATOM 3390 N N . ASN A 1 411 ? -5.225 -20.332 -1.708 1.00 88.62 411 ASN A N 1
ATOM 3391 C CA . ASN A 1 411 ? -4.744 -19.977 -0.381 1.00 88.62 411 ASN A CA 1
ATOM 3392 C C . ASN A 1 411 ? -4.192 -18.545 -0.385 1.00 88.62 411 ASN A C 1
ATOM 3394 O O . ASN A 1 411 ? -3.789 -18.021 -1.424 1.00 88.62 411 ASN A O 1
ATOM 3398 N N . TRP A 1 412 ? -4.172 -17.919 0.788 1.00 91.31 412 TRP A N 1
ATOM 3399 C CA . TRP A 1 412 ? -3.622 -16.582 0.993 1.00 91.31 412 TRP A CA 1
ATOM 3400 C C . TRP A 1 412 ? -2.930 -16.506 2.355 1.00 91.31 412 TRP A C 1
ATOM 3402 O O . TRP A 1 412 ? -3.143 -17.359 3.223 1.00 91.31 412 TRP A O 1
ATOM 3412 N N . THR A 1 413 ? -2.074 -15.502 2.530 1.00 88.94 413 THR A N 1
ATOM 3413 C CA . THR A 1 413 ? -1.214 -15.366 3.714 1.00 88.94 413 THR A CA 1
ATOM 3414 C C . THR A 1 413 ? -1.225 -13.929 4.209 1.00 88.94 413 THR A C 1
ATOM 3416 O O . THR A 1 413 ? -1.092 -13.002 3.415 1.00 88.94 413 THR A O 1
ATOM 3419 N N . MET A 1 414 ? -1.315 -13.730 5.522 1.00 86.19 414 MET A N 1
ATOM 3420 C CA . MET A 1 414 ? -1.180 -12.400 6.117 1.00 86.19 414 MET A CA 1
ATOM 3421 C C . MET A 1 414 ? 0.295 -12.017 6.195 1.00 86.19 414 MET A C 1
ATOM 3423 O O . MET A 1 414 ? 1.085 -12.708 6.839 1.00 86.19 414 MET A O 1
ATOM 3427 N N . ILE A 1 415 ? 0.680 -10.908 5.567 1.00 76.06 415 ILE A N 1
ATOM 3428 C CA . ILE A 1 415 ? 2.048 -10.396 5.668 1.00 76.06 415 ILE A CA 1
ATOM 3429 C C . ILE A 1 415 ? 2.171 -9.574 6.946 1.00 76.06 415 ILE A C 1
ATOM 3431 O O . ILE A 1 415 ? 1.536 -8.531 7.099 1.00 76.06 415 ILE A O 1
ATOM 3435 N N . ASN A 1 416 ? 3.017 -10.070 7.850 1.00 59.12 416 ASN A N 1
ATOM 3436 C CA . ASN A 1 416 ? 3.154 -9.575 9.212 1.00 59.12 416 ASN A CA 1
ATOM 3437 C C . ASN A 1 416 ? 3.587 -8.092 9.265 1.00 59.12 416 ASN A C 1
ATOM 3439 O O . ASN A 1 416 ? 3.040 -7.298 10.002 1.00 59.12 416 ASN A O 1
ATOM 3443 N N . GLN A 1 417 ? 4.434 -7.608 8.366 1.00 58.03 417 GLN A N 1
ATOM 3444 C CA . GLN A 1 417 ? 4.971 -6.240 8.482 1.00 58.03 417 GLN A CA 1
ATOM 3445 C C . GLN A 1 417 ? 3.970 -5.091 8.174 1.00 58.03 417 GLN A C 1
ATOM 3447 O O . GLN A 1 417 ? 4.361 -3.929 8.188 1.00 58.03 417 GLN A O 1
ATOM 3452 N N . GLN A 1 418 ? 2.683 -5.378 7.919 1.00 53.78 418 GLN A N 1
ATOM 3453 C CA . GLN A 1 418 ? 1.692 -4.437 7.363 1.00 53.78 418 GLN A CA 1
ATOM 3454 C C . GLN A 1 418 ? 0.471 -4.146 8.281 1.00 53.78 418 GLN A C 1
ATOM 3456 O O . GLN A 1 418 ? -0.617 -3.820 7.787 1.00 53.78 418 GLN A O 1
ATOM 3461 N N . TYR A 1 419 ? 0.607 -4.298 9.606 1.00 55.12 419 TYR A N 1
ATOM 3462 C CA . TYR A 1 419 ? -0.525 -4.585 10.505 1.00 55.12 419 TYR A CA 1
ATOM 3463 C C . TYR A 1 419 ? -1.626 -3.537 10.686 1.00 55.12 419 TYR A C 1
ATOM 3465 O O . TYR A 1 419 ? -2.773 -3.927 10.907 1.00 55.12 419 TYR A O 1
ATOM 3473 N N . VAL A 1 420 ? -1.355 -2.236 10.599 1.00 54.50 420 VAL A N 1
ATOM 3474 C CA . VAL A 1 420 ? -2.409 -1.245 10.904 1.00 54.50 420 VAL A CA 1
ATOM 3475 C C . VAL A 1 420 ? -3.296 -0.947 9.689 1.00 54.50 420 VAL A C 1
ATOM 3477 O O . VAL A 1 420 ? -4.473 -0.613 9.846 1.00 54.50 420 VAL A O 1
ATOM 3480 N N . ASP A 1 421 ? -2.773 -1.150 8.479 1.00 61.72 421 ASP A N 1
ATOM 3481 C CA . ASP A 1 421 ? -3.370 -0.592 7.260 1.00 61.72 421 ASP A CA 1
ATOM 3482 C C . ASP A 1 421 ? -4.044 -1.642 6.381 1.00 61.72 421 ASP A C 1
ATOM 3484 O O . ASP A 1 421 ? -4.990 -1.327 5.662 1.00 61.72 421 ASP A O 1
ATOM 3488 N N . SER A 1 422 ? -3.624 -2.904 6.493 1.00 72.62 422 SER A N 1
ATOM 3489 C CA . SER A 1 422 ? -4.060 -3.993 5.607 1.00 72.62 422 SER A CA 1
ATOM 3490 C C . SER A 1 422 ? -5.352 -4.680 6.034 1.00 72.62 422 SER A C 1
ATOM 3492 O O . SER A 1 422 ? -5.826 -5.579 5.347 1.00 72.62 422 SER A O 1
ATOM 3494 N N . LEU A 1 423 ? -5.967 -4.263 7.144 1.00 76.56 423 LEU A N 1
ATOM 3495 C CA . LEU A 1 423 ? -7.162 -4.912 7.695 1.00 76.56 423 LEU A CA 1
ATOM 3496 C C . LEU A 1 423 ? -8.295 -5.047 6.665 1.00 76.56 423 LEU A C 1
ATOM 3498 O O . LEU A 1 423 ? -8.937 -6.091 6.563 1.00 76.56 423 LEU A O 1
ATOM 3502 N N . LYS A 1 424 ? -8.516 -3.993 5.873 1.00 75.25 424 LYS A N 1
ATOM 3503 C CA . LYS A 1 424 ? -9.503 -3.974 4.785 1.00 75.25 424 LYS A CA 1
ATOM 3504 C C . LYS A 1 424 ? -9.175 -4.990 3.694 1.00 75.25 424 LYS A C 1
ATOM 3506 O O . LYS A 1 424 ? -10.064 -5.714 3.249 1.00 75.25 424 LYS A O 1
ATOM 3511 N N . LEU A 1 425 ? -7.906 -5.052 3.292 1.00 79.88 425 LEU A N 1
ATOM 3512 C CA . LEU A 1 425 ? -7.410 -6.016 2.318 1.00 79.88 425 LEU A CA 1
ATOM 3513 C C . LEU A 1 425 ? -7.574 -7.451 2.833 1.00 79.88 425 LEU A C 1
ATOM 3515 O O . LEU A 1 425 ? -8.084 -8.293 2.102 1.00 79.88 425 LEU A O 1
ATOM 3519 N N . TRP A 1 426 ? -7.236 -7.719 4.094 1.00 82.94 426 TRP A N 1
ATOM 3520 C CA . TRP A 1 426 ? -7.391 -9.045 4.701 1.00 82.94 426 TRP A CA 1
ATOM 3521 C C . TRP A 1 426 ? -8.844 -9.471 4.809 1.00 82.94 426 TRP A C 1
ATOM 3523 O O . TRP A 1 426 ? -9.167 -10.616 4.507 1.00 82.94 426 TRP A O 1
ATOM 3533 N N . TYR A 1 427 ? -9.738 -8.560 5.198 1.00 80.88 427 TYR A N 1
ATOM 3534 C CA . TYR A 1 427 ? -11.168 -8.849 5.216 1.00 80.88 427 TYR A CA 1
ATOM 3535 C C . TYR A 1 427 ? -11.697 -9.145 3.804 1.00 80.88 427 TYR A C 1
ATOM 3537 O O . TYR A 1 427 ? -12.415 -10.126 3.603 1.00 80.88 427 TYR A O 1
ATOM 3545 N N . PHE A 1 428 ? -11.278 -8.356 2.806 1.00 81.19 428 PHE A N 1
ATOM 3546 C CA . PHE A 1 428 ? -11.579 -8.632 1.401 1.00 81.19 428 PHE A CA 1
ATOM 3547 C C . PHE A 1 428 ? -11.065 -10.013 0.979 1.00 81.19 428 PHE A C 1
ATOM 3549 O O . PHE A 1 428 ? -11.823 -10.778 0.391 1.00 81.19 428 PHE A O 1
ATOM 3556 N N . GLN A 1 429 ? -9.817 -10.364 1.299 1.00 86.88 429 GLN A N 1
ATOM 3557 C CA . GLN A 1 429 ? -9.239 -11.669 0.977 1.00 86.88 429 GLN A CA 1
ATOM 3558 C C . GLN A 1 429 ? -10.013 -12.801 1.656 1.00 86.88 429 GLN A C 1
ATOM 3560 O O . GLN A 1 429 ? -10.430 -13.732 0.979 1.00 86.88 429 GLN A O 1
ATOM 3565 N N . TYR A 1 430 ? -10.309 -12.695 2.948 1.00 86.06 430 TYR A N 1
ATOM 3566 C CA . TYR A 1 430 ? -11.122 -13.673 3.670 1.00 86.06 430 TYR A CA 1
ATOM 3567 C C . TYR A 1 430 ? -12.444 -13.973 2.948 1.00 86.06 430 TYR A C 1
ATOM 3569 O O . TYR A 1 430 ? -12.730 -15.128 2.621 1.00 86.06 430 TYR A O 1
ATOM 3577 N N . LYS A 1 431 ? -13.205 -12.928 2.596 1.00 82.88 431 LYS A N 1
ATOM 3578 C CA . LYS A 1 431 ? -14.467 -13.055 1.852 1.00 82.88 431 LYS A CA 1
ATOM 3579 C C . LYS A 1 431 ? -14.261 -13.566 0.426 1.00 82.88 431 LYS A C 1
ATOM 3581 O O . LYS A 1 431 ? -14.952 -14.482 -0.017 1.00 82.88 431 LYS A O 1
ATOM 3586 N N . PHE A 1 432 ? -13.280 -13.032 -0.298 1.00 83.38 432 PHE A N 1
ATOM 3587 C CA . PHE A 1 432 ? -12.977 -13.410 -1.681 1.00 83.38 432 PHE A CA 1
ATOM 3588 C C . PHE A 1 432 ? -12.567 -14.885 -1.794 1.00 83.38 432 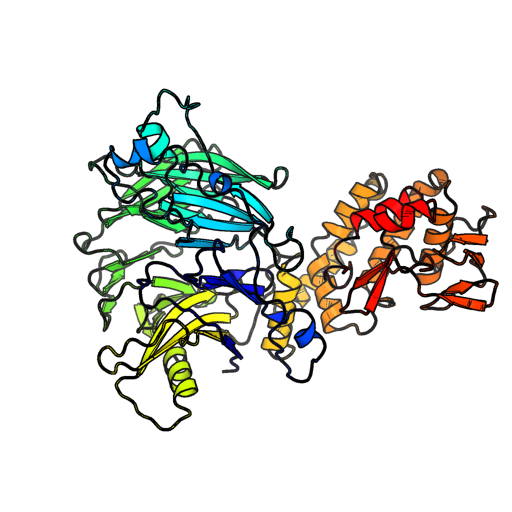PHE A C 1
ATOM 3590 O O . PHE A 1 432 ? -12.903 -15.575 -2.767 1.00 83.38 432 PHE A O 1
ATOM 3597 N N . PHE A 1 433 ? -11.882 -15.400 -0.776 1.00 87.56 433 PHE A N 1
ATOM 3598 C CA . PHE A 1 433 ? -11.470 -16.791 -0.656 1.00 87.56 433 PHE A CA 1
ATOM 3599 C C . PHE A 1 433 ? -12.547 -17.716 -0.068 1.00 87.56 433 PHE A C 1
ATOM 3601 O O . PHE A 1 433 ? -12.295 -18.912 0.047 1.00 87.56 433 PHE A O 1
ATOM 3608 N N . GLY A 1 434 ? -13.766 -17.209 0.155 1.00 84.56 434 GLY A N 1
ATOM 3609 C CA . GLY A 1 434 ? -14.924 -17.994 0.588 1.00 84.56 434 GLY A CA 1
ATOM 3610 C C . GLY A 1 434 ? -14.936 -18.241 2.091 1.00 84.56 434 GLY A C 1
ATOM 3611 O O . GLY A 1 434 ? -15.031 -19.390 2.507 1.00 84.56 434 GLY A O 1
ATOM 3612 N N . ASP A 1 435 ? -14.778 -17.174 2.878 1.00 86.56 435 ASP A N 1
ATOM 3613 C CA . ASP A 1 435 ? -14.694 -17.216 4.345 1.00 86.56 435 ASP A CA 1
ATOM 3614 C C . ASP A 1 435 ? -13.552 -18.121 4.849 1.00 86.56 435 ASP A C 1
ATOM 3616 O O . ASP A 1 435 ? -13.632 -18.781 5.886 1.00 86.56 435 ASP A O 1
ATOM 3620 N N . LYS A 1 436 ? -12.453 -18.163 4.087 1.00 89.81 436 LYS A N 1
ATOM 3621 C CA . LYS A 1 436 ? -11.277 -18.980 4.393 1.00 89.81 436 LYS A CA 1
ATOM 3622 C C . LYS A 1 436 ? -10.202 -18.128 5.053 1.00 89.81 436 LYS A C 1
ATOM 3624 O O . LYS A 1 436 ? -9.757 -17.136 4.478 1.00 89.81 436 LYS A O 1
ATOM 3629 N N . TYR A 1 437 ? -9.754 -18.535 6.239 1.00 91.31 437 TYR A N 1
ATOM 3630 C CA . TYR A 1 437 ? -8.638 -17.897 6.943 1.00 91.31 437 TYR A CA 1
ATOM 3631 C C . TYR A 1 437 ? -7.312 -18.040 6.182 1.00 91.31 437 TYR A C 1
ATOM 3633 O O . TYR A 1 437 ? -7.112 -19.001 5.437 1.00 91.31 437 TYR A O 1
ATOM 3641 N N . ALA A 1 438 ? -6.407 -17.082 6.396 1.00 90.81 438 ALA A N 1
ATOM 3642 C CA . ALA A 1 438 ? -5.037 -17.161 5.903 1.00 90.81 438 ALA A CA 1
ATOM 3643 C C . ALA A 1 438 ? -4.309 -18.377 6.499 1.00 90.81 438 ALA A C 1
ATOM 3645 O O . ALA A 1 438 ? -4.551 -18.741 7.650 1.00 90.81 438 ALA A O 1
ATOM 3646 N N . GLU A 1 439 ? -3.389 -18.981 5.745 1.00 92.62 439 GLU A N 1
ATOM 3647 C CA . GLU A 1 439 ? -2.686 -20.202 6.179 1.00 92.62 439 GLU A CA 1
ATOM 3648 C C . GLU A 1 439 ? -1.903 -20.002 7.482 1.00 92.62 439 GLU A C 1
ATOM 3650 O O . GLU A 1 439 ? -1.911 -20.861 8.360 1.00 92.62 439 GLU A O 1
ATOM 3655 N N . ASN A 1 440 ? -1.283 -18.834 7.634 1.00 90.88 440 ASN A N 1
ATOM 3656 C CA . ASN A 1 440 ? -0.494 -18.467 8.804 1.00 90.88 440 ASN A CA 1
ATOM 3657 C C . ASN A 1 440 ? -1.320 -17.827 9.935 1.00 90.88 440 ASN A C 1
ATOM 3659 O O . ASN A 1 440 ? -0.752 -17.349 10.912 1.00 90.88 440 ASN A O 1
ATOM 3663 N N . TYR A 1 441 ? -2.655 -17.796 9.842 1.00 89.81 441 TYR A N 1
ATOM 3664 C CA . TYR A 1 441 ? -3.494 -17.117 10.837 1.00 89.81 441 TYR A CA 1
ATOM 3665 C C . TYR A 1 441 ? -3.373 -17.724 12.244 1.00 89.81 441 TYR A C 1
ATOM 3667 O O . TYR A 1 441 ? -3.278 -16.988 13.223 1.00 89.81 441 TYR A O 1
ATOM 3675 N N . ASN A 1 442 ? -3.341 -19.056 12.358 1.00 88.56 442 ASN A N 1
ATOM 3676 C CA . ASN A 1 442 ? -3.225 -19.721 13.662 1.00 88.56 442 ASN A CA 1
ATOM 3677 C C . ASN A 1 442 ? -1.851 -19.495 14.302 1.00 88.56 442 ASN A C 1
ATOM 3679 O O . ASN A 1 442 ? -1.784 -19.206 15.491 1.00 88.56 442 ASN A O 1
ATOM 3683 N N . GLU A 1 443 ? -0.781 -19.555 13.507 1.00 88.06 443 GLU A N 1
ATOM 3684 C CA . GLU A 1 443 ? 0.581 -19.256 13.963 1.00 88.06 443 GLU A CA 1
ATOM 3685 C C . GLU A 1 443 ? 0.674 -17.820 14.500 1.00 88.06 443 GLU A C 1
ATOM 3687 O O . GLU A 1 443 ? 1.187 -17.587 15.591 1.00 88.06 443 GLU A O 1
ATOM 3692 N N . LEU A 1 444 ? 0.096 -16.859 13.775 1.00 86.31 444 LEU A N 1
ATOM 3693 C CA . LEU A 1 444 ? 0.050 -15.458 14.190 1.00 86.31 444 LEU A CA 1
ATOM 3694 C C . LEU A 1 444 ? -0.751 -15.246 15.486 1.00 86.31 444 LEU A C 1
ATOM 3696 O O . LEU A 1 444 ? -0.359 -14.433 16.321 1.00 86.31 444 LEU A O 1
ATOM 3700 N N . LEU A 1 445 ? -1.852 -15.978 15.680 1.00 83.81 445 LEU A N 1
ATOM 3701 C CA . LEU A 1 445 ? -2.615 -15.948 16.932 1.00 83.81 445 LEU A CA 1
ATOM 3702 C C . LEU A 1 445 ? -1.842 -16.562 18.106 1.00 83.81 445 LEU A C 1
ATOM 3704 O O . LEU A 1 445 ? -1.971 -16.096 19.234 1.00 83.81 445 LEU A O 1
ATOM 3708 N N . GLU A 1 446 ? -1.068 -17.620 17.875 1.00 84.81 446 GLU A N 1
ATOM 3709 C CA . GLU A 1 446 ? -0.218 -18.210 18.914 1.00 84.81 446 GLU A CA 1
ATOM 3710 C C . GLU A 1 446 ? 0.920 -17.263 19.304 1.00 84.81 446 GLU A C 1
ATOM 3712 O O . GLU A 1 446 ? 1.166 -17.069 20.494 1.00 84.81 446 GLU A O 1
ATOM 3717 N N . GLN A 1 447 ? 1.548 -16.606 18.325 1.00 82.38 447 GLN A N 1
ATOM 3718 C CA . GLN A 1 447 ? 2.553 -15.567 18.564 1.00 82.38 447 GLN A CA 1
ATOM 3719 C C . GLN A 1 447 ? 1.975 -14.391 19.373 1.00 82.38 447 GLN A C 1
ATOM 3721 O O . GLN A 1 447 ? 2.598 -13.960 20.343 1.00 82.38 447 GLN A O 1
ATOM 3726 N N . GLU A 1 448 ? 0.756 -13.934 19.054 1.00 82.69 448 GLU A N 1
ATOM 3727 C CA . GLU A 1 448 ? 0.049 -12.895 19.824 1.00 82.69 448 GLU A CA 1
ATOM 3728 C C . GLU A 1 448 ? -0.172 -13.311 21.281 1.00 82.69 448 GLU A C 1
ATOM 3730 O O . GLU A 1 448 ? 0.109 -12.536 22.197 1.00 82.69 448 GLU A O 1
ATOM 3735 N N . LYS A 1 449 ? -0.617 -14.550 21.515 1.00 79.19 449 LYS A N 1
ATOM 3736 C CA . LYS A 1 449 ? -0.840 -15.086 22.865 1.00 79.19 449 LYS A CA 1
ATOM 3737 C C . LYS A 1 449 ? 0.450 -15.187 23.664 1.00 79.19 449 LYS A C 1
ATOM 3739 O O . LYS A 1 449 ? 0.469 -14.834 24.838 1.00 79.19 449 LYS A O 1
ATOM 3744 N N . ILE A 1 450 ? 1.532 -15.650 23.041 1.00 75.44 450 ILE A N 1
ATOM 3745 C CA . ILE A 1 450 ? 2.839 -15.742 23.697 1.00 75.44 450 ILE A CA 1
ATOM 3746 C C . ILE A 1 450 ? 3.329 -14.339 24.068 1.00 75.44 450 ILE A C 1
ATOM 3748 O O . ILE A 1 450 ? 3.672 -14.113 25.226 1.00 75.44 450 ILE A O 1
ATOM 3752 N N . CYS A 1 451 ? 3.297 -13.384 23.134 1.00 68.62 451 CYS A N 1
ATOM 3753 C CA . CYS A 1 451 ? 3.716 -12.006 23.394 1.00 68.62 451 CYS A CA 1
ATOM 3754 C C . CYS A 1 451 ? 2.846 -11.312 24.450 1.00 68.62 451 CYS A C 1
ATOM 3756 O O . CYS A 1 451 ? 3.380 -10.636 25.319 1.00 68.62 451 CYS A O 1
ATOM 3758 N N . SER A 1 452 ? 1.527 -11.505 24.420 1.00 66.44 452 SER A N 1
ATOM 3759 C CA . SER A 1 452 ? 0.612 -10.921 25.411 1.00 66.44 452 SER A CA 1
ATOM 3760 C C . SER A 1 452 ? 0.689 -11.585 26.790 1.00 66.44 452 SER A C 1
ATOM 3762 O O . SER A 1 452 ? 0.343 -10.951 27.781 1.00 66.44 452 SER A O 1
ATOM 3764 N N . SER A 1 453 ? 1.154 -12.837 26.871 1.00 58.72 453 SER A N 1
ATOM 3765 C CA . SER A 1 453 ? 1.390 -13.544 28.138 1.00 58.72 453 SER A CA 1
ATOM 3766 C C . SER A 1 453 ? 2.709 -13.175 28.822 1.00 58.72 453 SER A C 1
ATOM 3768 O O . SER A 1 453 ? 2.905 -13.508 29.991 1.00 58.72 453 SER A O 1
ATOM 3770 N N . GLN A 1 454 ? 3.618 -12.491 28.119 1.00 58.44 454 GLN A N 1
ATOM 3771 C CA . GLN A 1 454 ? 4.771 -11.872 28.761 1.00 58.44 454 GLN A CA 1
ATOM 3772 C C . GLN A 1 454 ? 4.251 -10.695 29.584 1.00 58.44 454 GLN A C 1
ATOM 3774 O O . GLN A 1 454 ? 3.638 -9.784 29.032 1.00 58.44 454 GLN A O 1
ATOM 3779 N N . ASN A 1 455 ? 4.452 -10.746 30.906 1.00 55.59 455 ASN A N 1
ATOM 3780 C CA . ASN A 1 455 ? 4.023 -9.687 31.815 1.00 55.59 455 ASN A CA 1
ATOM 3781 C C . ASN A 1 455 ? 4.462 -8.332 31.257 1.00 55.59 455 ASN A C 1
ATOM 3783 O O . ASN A 1 455 ? 5.653 -8.110 31.025 1.00 55.59 455 ASN A O 1
ATOM 3787 N N . ILE A 1 456 ? 3.492 -7.444 31.037 1.00 64.62 456 ILE A N 1
ATOM 3788 C CA . ILE A 1 456 ? 3.765 -6.043 30.740 1.00 64.62 456 ILE A CA 1
ATOM 3789 C C . ILE A 1 456 ? 4.621 -5.542 31.897 1.00 64.62 456 ILE A C 1
ATOM 3791 O O . ILE A 1 456 ? 4.199 -5.594 33.049 1.00 64.62 456 ILE A O 1
ATOM 3795 N N . ASN A 1 457 ? 5.859 -5.159 31.593 1.00 66.38 457 ASN A N 1
ATOM 3796 C CA . ASN A 1 457 ? 6.805 -4.729 32.611 1.00 66.38 457 ASN A CA 1
ATOM 3797 C C . ASN A 1 457 ? 6.226 -3.493 33.317 1.00 66.38 457 ASN A C 1
ATOM 3799 O O . ASN A 1 457 ? 5.724 -2.601 32.631 1.00 66.38 457 ASN A O 1
ATOM 3803 N N . ASP A 1 458 ? 6.332 -3.401 34.646 1.00 74.75 458 ASP A N 1
ATOM 3804 C CA . ASP A 1 458 ? 5.795 -2.260 35.414 1.00 74.75 458 ASP A CA 1
ATOM 3805 C C . ASP A 1 458 ? 6.314 -0.904 34.889 1.00 74.75 458 ASP A C 1
ATOM 3807 O O . ASP A 1 458 ? 5.623 0.113 34.944 1.00 74.75 458 ASP A O 1
ATOM 3811 N N . GLU A 1 459 ? 7.509 -0.897 34.289 1.00 78.44 459 GLU A N 1
ATOM 3812 C CA . GLU A 1 459 ? 8.119 0.249 33.599 1.00 78.44 459 GLU A CA 1
ATOM 3813 C C . GLU A 1 459 ? 7.240 0.859 32.496 1.00 78.44 459 GLU A C 1
ATOM 3815 O O . GLU A 1 459 ? 7.345 2.048 32.198 1.00 78.44 459 GLU A O 1
ATOM 3820 N N . VAL A 1 460 ? 6.380 0.061 31.863 1.00 82.88 460 VAL A N 1
ATOM 3821 C CA . VAL A 1 460 ? 5.475 0.527 30.808 1.00 82.88 460 VAL A CA 1
ATOM 3822 C C . VAL A 1 460 ? 4.396 1.437 31.384 1.00 82.88 460 VAL A C 1
ATOM 3824 O O . VAL A 1 460 ? 4.046 2.433 30.750 1.00 82.88 460 VAL A O 1
ATOM 3827 N N . PHE A 1 461 ? 3.911 1.131 32.589 1.00 85.94 461 PHE A N 1
ATOM 3828 C CA . PHE A 1 461 ? 2.919 1.953 33.270 1.00 85.94 461 PHE A CA 1
ATOM 3829 C C . PHE A 1 461 ? 3.524 3.266 33.769 1.00 85.94 461 PHE A C 1
ATOM 3831 O O . PHE A 1 461 ? 2.825 4.262 33.763 1.00 85.94 461 PHE A O 1
ATOM 3838 N N . GLN A 1 462 ? 4.827 3.329 34.066 1.00 86.75 462 GLN A N 1
ATOM 3839 C CA . GLN A 1 462 ? 5.515 4.566 34.485 1.00 86.75 462 GLN A CA 1
ATOM 3840 C C . GLN A 1 462 ? 5.642 5.634 33.380 1.00 86.75 462 GLN A C 1
ATOM 3842 O O . GLN A 1 462 ? 6.113 6.746 33.626 1.00 86.75 462 GLN A O 1
ATOM 3847 N N . LYS A 1 463 ? 5.284 5.311 32.131 1.00 89.81 463 LYS A N 1
ATOM 3848 C CA . LYS A 1 463 ? 5.331 6.268 31.020 1.00 89.81 463 LYS A CA 1
ATOM 3849 C C . LYS A 1 463 ? 4.184 7.281 31.117 1.00 89.81 463 LYS A C 1
ATOM 3851 O O . LYS A 1 463 ? 3.097 6.924 31.568 1.00 89.81 463 LYS A O 1
ATOM 3856 N N . PRO A 1 464 ? 4.354 8.504 30.580 1.00 93.00 464 PRO A N 1
ATOM 3857 C CA . PRO A 1 464 ? 3.240 9.425 30.384 1.00 93.00 464 PRO A CA 1
ATOM 3858 C C . PRO A 1 464 ? 2.096 8.772 29.597 1.00 93.00 464 PRO A C 1
ATOM 3860 O O . PRO A 1 464 ? 2.332 8.055 28.624 1.00 93.00 464 PRO A O 1
ATOM 3863 N N . PHE A 1 465 ? 0.846 9.063 29.958 1.00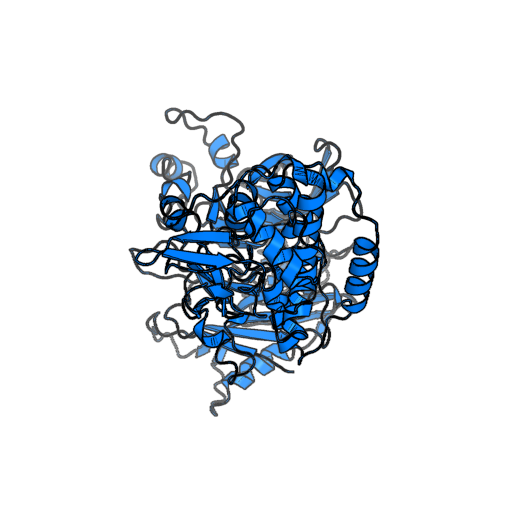 93.94 465 PHE A N 1
ATOM 3864 C CA . PHE A 1 465 ? -0.306 8.326 29.424 1.00 93.94 465 PHE A CA 1
ATOM 3865 C C . PHE A 1 465 ? -0.444 8.386 27.898 1.00 93.94 465 PHE A C 1
ATOM 3867 O O . PHE A 1 465 ? -0.859 7.422 27.256 1.00 93.94 465 PHE A O 1
ATOM 3874 N N . HIS A 1 466 ? -0.040 9.498 27.284 1.00 92.69 466 HIS A N 1
ATOM 3875 C CA . HIS A 1 466 ? -0.036 9.629 25.830 1.00 92.69 466 HIS A CA 1
ATOM 3876 C C . HIS A 1 466 ? 0.944 8.656 25.147 1.00 92.69 466 HIS A C 1
ATOM 3878 O O . HIS A 1 466 ? 0.615 8.127 24.083 1.00 92.69 466 HIS A O 1
ATOM 3884 N N . ASP A 1 467 ? 2.103 8.401 25.760 1.00 90.62 467 ASP A N 1
ATOM 3885 C CA . ASP A 1 467 ? 3.110 7.443 25.290 1.00 90.62 467 ASP A CA 1
ATOM 3886 C C . ASP A 1 467 ? 2.697 6.005 25.603 1.00 90.62 467 ASP A C 1
ATOM 3888 O O . ASP A 1 467 ? 2.960 5.093 24.816 1.00 90.62 467 ASP A O 1
ATOM 3892 N N . PHE A 1 468 ? 2.000 5.794 26.721 1.00 93.00 468 PHE A N 1
ATOM 3893 C CA . PHE A 1 468 ? 1.381 4.512 27.042 1.00 93.00 468 PHE A CA 1
ATOM 3894 C C . PHE A 1 468 ? 0.343 4.114 25.985 1.00 93.00 468 PHE A C 1
ATOM 3896 O O . PHE A 1 468 ? 0.455 3.044 25.394 1.00 93.00 468 PHE A O 1
ATOM 3903 N N . ILE A 1 469 ? -0.620 4.990 25.663 1.00 91.19 469 ILE A N 1
ATOM 3904 C CA . ILE A 1 469 ? -1.617 4.709 24.613 1.00 91.19 469 ILE A CA 1
ATOM 3905 C C . ILE A 1 469 ? -0.922 4.444 23.276 1.00 91.19 469 ILE A C 1
ATOM 3907 O O . ILE A 1 469 ? -1.294 3.512 22.561 1.00 91.19 469 ILE A O 1
ATOM 3911 N N . GLN A 1 470 ? 0.090 5.246 22.935 1.00 87.62 470 GLN A N 1
ATOM 3912 C CA . GLN A 1 470 ? 0.829 5.065 21.694 1.00 87.62 470 GLN A CA 1
ATOM 3913 C C . GLN A 1 470 ? 1.499 3.686 21.650 1.00 87.62 470 GLN A C 1
ATOM 3915 O O . GLN A 1 470 ? 1.226 2.916 20.740 1.00 87.62 470 GLN A O 1
ATOM 3920 N N . SER A 1 471 ? 2.293 3.336 22.662 1.00 85.56 471 SER A N 1
ATOM 3921 C CA . SER A 1 471 ? 3.102 2.112 22.650 1.00 85.56 471 SER A CA 1
ATOM 3922 C C . SER A 1 471 ? 2.322 0.821 22.930 1.00 85.56 471 SER A C 1
ATOM 3924 O O . SER A 1 471 ? 2.667 -0.218 22.377 1.00 85.56 471 SER A O 1
ATOM 3926 N N . CYS A 1 472 ? 1.276 0.863 23.760 1.00 85.38 472 CYS A N 1
ATOM 3927 C CA . CYS A 1 472 ? 0.544 -0.333 24.198 1.00 85.38 472 CYS A CA 1
ATOM 3928 C C . CYS A 1 472 ? -0.761 -0.582 23.444 1.00 85.38 472 CYS A C 1
ATOM 3930 O O . CYS A 1 472 ? -1.271 -1.700 23.474 1.00 85.38 472 CYS A O 1
ATOM 3932 N N . ILE A 1 473 ? -1.339 0.449 22.822 1.00 85.81 473 ILE A N 1
ATOM 3933 C CA . ILE A 1 473 ? -2.621 0.336 22.117 1.00 85.81 473 ILE A CA 1
ATOM 3934 C C . ILE A 1 473 ? -2.418 0.592 20.625 1.00 85.81 473 ILE A C 1
ATOM 3936 O O . ILE A 1 473 ? -2.809 -0.233 19.806 1.00 85.81 473 ILE A O 1
ATOM 3940 N N . LEU A 1 474 ? -1.833 1.725 20.236 1.00 81.75 474 LEU A N 1
ATOM 3941 C CA . LEU A 1 474 ? -1.749 2.096 18.819 1.00 81.75 474 LEU A CA 1
ATOM 3942 C C . LEU A 1 474 ? -0.646 1.347 18.060 1.00 81.75 474 LEU A C 1
ATOM 3944 O O . LEU A 1 474 ? -0.893 0.912 16.934 1.00 81.75 474 LEU A O 1
ATOM 3948 N N . ASP A 1 475 ? 0.512 1.159 18.689 1.00 78.31 475 ASP A N 1
ATOM 3949 C CA . ASP A 1 475 ? 1.697 0.514 18.111 1.00 78.31 475 ASP A CA 1
ATOM 3950 C C . ASP A 1 475 ? 1.789 -0.984 18.460 1.00 78.31 475 ASP A C 1
ATOM 3952 O O . ASP A 1 475 ? 2.811 -1.619 18.192 1.00 78.31 475 ASP A O 1
ATOM 3956 N N . ASP A 1 476 ? 0.733 -1.572 19.042 1.00 77.69 476 ASP A N 1
ATOM 3957 C CA . ASP A 1 476 ? 0.672 -3.017 19.281 1.00 77.69 476 ASP A CA 1
ATOM 3958 C C . ASP A 1 476 ? 0.783 -3.755 17.939 1.00 77.69 476 ASP A C 1
ATOM 3960 O O . ASP A 1 476 ? -0.098 -3.671 17.072 1.00 77.69 476 ASP A O 1
ATOM 3964 N N . ALA A 1 477 ? 1.877 -4.504 17.786 1.00 73.81 477 ALA A N 1
ATOM 3965 C CA . ALA A 1 477 ? 2.187 -5.270 16.588 1.00 73.81 477 ALA A CA 1
ATOM 3966 C C . ALA A 1 477 ? 1.046 -6.221 16.194 1.00 73.81 477 ALA A C 1
ATOM 3968 O O . ALA A 1 477 ? 0.822 -6.448 15.011 1.00 73.81 477 ALA A O 1
ATOM 3969 N N . TYR A 1 478 ? 0.267 -6.732 17.147 1.00 79.06 478 TYR A N 1
ATOM 3970 C CA . TYR A 1 478 ? -0.810 -7.683 16.877 1.00 79.06 478 TYR A CA 1
ATOM 3971 C C . TYR A 1 478 ? -2.197 -7.039 16.780 1.00 79.06 478 TYR A C 1
ATOM 3973 O O . TYR A 1 478 ? -3.193 -7.732 16.543 1.00 79.06 478 TYR A O 1
ATOM 3981 N N . MET A 1 479 ? -2.288 -5.711 16.886 1.00 79.56 479 MET A N 1
ATOM 3982 C CA . MET A 1 479 ? -3.552 -4.978 16.806 1.00 79.56 479 MET A CA 1
ATOM 3983 C C . MET A 1 479 ? -4.327 -5.300 15.519 1.00 79.56 479 MET A C 1
ATOM 3985 O O . MET A 1 479 ? -5.542 -5.484 15.552 1.00 79.56 479 MET A O 1
ATOM 3989 N N . GLY A 1 480 ? -3.639 -5.427 14.380 1.00 79.06 480 GLY A N 1
ATOM 3990 C CA . GLY A 1 480 ? -4.265 -5.788 13.102 1.00 79.06 480 GLY A CA 1
ATOM 3991 C C . GLY A 1 480 ? -4.946 -7.161 13.122 1.00 79.06 480 GLY A C 1
ATOM 3992 O O . GLY A 1 480 ? -6.075 -7.299 12.649 1.00 79.06 480 GLY A O 1
ATOM 3993 N N . ILE A 1 481 ? -4.289 -8.165 13.712 1.00 83.12 481 ILE A N 1
ATOM 3994 C CA . ILE A 1 481 ? -4.810 -9.536 13.834 1.00 83.12 481 ILE A CA 1
ATOM 3995 C C . ILE A 1 481 ? -6.018 -9.566 14.766 1.00 83.12 481 ILE A C 1
ATOM 3997 O O . ILE A 1 481 ? -7.025 -10.191 14.439 1.00 83.12 481 ILE A O 1
ATOM 4001 N N . ASN A 1 482 ? -5.948 -8.851 15.889 1.00 82.44 482 ASN A N 1
ATOM 4002 C CA . ASN A 1 482 ? -7.045 -8.772 16.849 1.00 82.44 482 ASN A CA 1
ATOM 4003 C C . ASN A 1 482 ? -8.278 -8.078 16.247 1.00 82.44 482 ASN A C 1
ATOM 4005 O O . ASN A 1 482 ? -9.397 -8.572 16.386 1.00 82.44 482 ASN A O 1
ATOM 4009 N N . LYS A 1 483 ? -8.082 -6.993 15.485 1.00 84.19 483 LYS A N 1
ATOM 4010 C CA . LYS A 1 483 ? -9.163 -6.349 14.721 1.00 84.19 483 LYS A CA 1
ATOM 4011 C C . LYS A 1 483 ? -9.751 -7.294 13.669 1.00 84.19 483 LYS A C 1
ATOM 4013 O O . LYS A 1 483 ? -10.964 -7.366 13.510 1.00 84.19 483 LYS A O 1
ATOM 4018 N N . PHE A 1 484 ? -8.913 -8.053 12.962 1.00 83.88 484 PHE A N 1
ATOM 4019 C CA . PHE A 1 484 ? -9.382 -9.042 11.989 1.00 83.88 484 PHE A CA 1
ATOM 4020 C C . PHE A 1 484 ? -10.159 -10.194 12.650 1.00 83.88 484 PHE A C 1
ATOM 4022 O O . PHE A 1 484 ? -11.176 -10.645 12.122 1.00 83.88 484 PHE A O 1
ATOM 4029 N N . ALA A 1 485 ? -9.718 -10.655 13.823 1.00 84.75 485 ALA A N 1
ATOM 4030 C CA . ALA A 1 485 ? -10.430 -11.655 14.610 1.00 84.75 485 ALA A CA 1
ATOM 4031 C C . ALA A 1 485 ? -11.825 -11.153 15.003 1.00 84.75 485 ALA A C 1
ATOM 4033 O O . ALA A 1 485 ? -12.795 -11.880 14.801 1.00 84.75 485 ALA A O 1
ATOM 4034 N N . PHE A 1 486 ? -11.934 -9.896 15.451 1.00 84.06 486 PHE A N 1
ATOM 4035 C CA . PHE A 1 486 ? -13.227 -9.260 15.698 1.00 84.06 486 PHE A CA 1
ATOM 4036 C C . PHE A 1 486 ? -14.114 -9.297 14.446 1.00 84.06 486 PHE A C 1
ATOM 4038 O O . PHE A 1 486 ? -15.198 -9.868 14.482 1.00 84.06 486 PHE A O 1
ATOM 4045 N N . LEU A 1 487 ? -13.614 -8.784 13.315 1.00 79.62 487 LEU A N 1
ATOM 4046 C CA . LEU A 1 487 ? -14.377 -8.696 12.062 1.00 79.62 487 LEU A CA 1
ATOM 4047 C C . LEU A 1 487 ? -14.880 -10.042 11.523 1.00 79.62 487 LEU A C 1
ATOM 4049 O O . LEU A 1 487 ? -15.816 -10.064 10.729 1.00 79.62 487 LEU A O 1
ATOM 4053 N N . THR A 1 488 ? -14.236 -11.150 11.892 1.00 81.06 488 THR A N 1
ATOM 4054 C CA . THR A 1 488 ? -14.564 -12.481 11.360 1.00 81.06 488 THR A CA 1
ATOM 4055 C C . THR A 1 488 ? -15.317 -13.376 12.336 1.00 81.06 488 THR A C 1
ATOM 4057 O O . THR A 1 488 ? -15.962 -14.318 11.882 1.00 81.06 488 THR A O 1
ATOM 4060 N N . LYS A 1 489 ? -15.223 -13.136 13.650 1.00 80.12 489 LYS A N 1
ATOM 4061 C CA . LYS A 1 489 ? -15.738 -14.058 14.679 1.00 80.12 489 LYS A CA 1
ATOM 4062 C C . LYS A 1 489 ? -16.692 -13.420 15.680 1.00 80.12 489 LYS A C 1
ATOM 4064 O O . LYS A 1 489 ? -17.437 -14.151 16.324 1.00 80.12 489 LYS A O 1
ATOM 4069 N N . GLU A 1 490 ? -16.632 -12.106 15.876 1.00 74.62 490 GLU A N 1
ATOM 4070 C CA . GLU A 1 490 ? -17.316 -11.446 16.985 1.00 74.62 490 GLU A CA 1
ATOM 4071 C C . GLU A 1 490 ? -18.428 -10.526 16.471 1.00 74.62 490 GLU A C 1
ATOM 4073 O O . GLU A 1 490 ? -18.205 -9.647 15.645 1.00 74.62 490 GLU A O 1
ATOM 4078 N N . GLU A 1 491 ? -19.644 -10.718 16.984 1.00 70.50 491 GLU A N 1
ATOM 4079 C CA . GLU A 1 491 ? -20.818 -9.945 16.555 1.00 70.50 491 GLU A CA 1
ATOM 4080 C C . GLU A 1 491 ? -21.019 -8.670 17.389 1.00 70.50 491 GLU A C 1
ATOM 4082 O O . GLU A 1 491 ? -21.533 -7.666 16.898 1.00 70.50 491 GLU A O 1
ATOM 4087 N N . ASN A 1 492 ? -20.601 -8.684 18.661 1.00 81.94 492 ASN A N 1
ATOM 4088 C CA . ASN A 1 492 ? -20.825 -7.583 19.595 1.00 81.94 492 ASN A CA 1
ATOM 4089 C C . ASN A 1 492 ? -19.517 -6.888 19.988 1.00 81.94 492 ASN A C 1
ATOM 4091 O O . ASN A 1 492 ? -18.727 -7.386 20.792 1.00 81.94 492 ASN A O 1
ATOM 4095 N N . VAL A 1 493 ? -19.343 -5.665 19.488 1.00 84.56 493 VAL A N 1
ATOM 4096 C CA . VAL A 1 493 ? -18.186 -4.804 19.772 1.00 84.56 493 VAL A CA 1
ATOM 4097 C C . VAL A 1 493 ? -17.952 -4.566 21.266 1.00 84.56 493 VAL A C 1
ATOM 4099 O O . VAL A 1 493 ? -16.805 -4.547 21.708 1.00 84.56 493 VAL A O 1
ATOM 4102 N N . HIS A 1 494 ? -19.009 -4.440 22.070 1.00 83.56 494 HIS A N 1
ATOM 4103 C CA . HIS A 1 494 ? -18.892 -4.147 23.501 1.00 83.56 494 HIS A CA 1
ATOM 4104 C C . HIS A 1 494 ? -18.494 -5.364 24.339 1.00 83.56 494 HIS A C 1
ATOM 4106 O O . HIS A 1 494 ? -18.126 -5.213 25.506 1.00 83.56 494 HIS A O 1
ATOM 4112 N N . GLU A 1 495 ? -18.581 -6.560 23.762 1.00 84.44 495 GLU A N 1
ATOM 4113 C CA . GLU A 1 495 ? -18.170 -7.813 24.393 1.00 84.44 495 GLU A CA 1
ATOM 4114 C C . GLU A 1 495 ? -16.870 -8.366 23.816 1.00 84.44 495 GLU A C 1
ATOM 4116 O O . GLU A 1 495 ? -16.346 -9.336 24.375 1.00 84.44 495 GLU A O 1
ATOM 4121 N N . SER A 1 496 ? -16.350 -7.711 22.772 1.00 86.75 496 SER A N 1
ATOM 4122 C CA . SER A 1 496 ? -15.164 -8.134 22.045 1.00 86.75 496 SER A CA 1
ATOM 4123 C C . SER A 1 496 ? -13.946 -8.307 22.937 1.00 86.75 496 SER A C 1
ATOM 4125 O O . SER A 1 496 ? -13.710 -7.543 23.884 1.00 86.75 496 SER A O 1
ATOM 4127 N N . THR A 1 497 ? -13.155 -9.329 22.621 1.00 86.69 497 THR A N 1
ATOM 4128 C CA . THR A 1 497 ? -11.930 -9.654 23.361 1.00 86.69 497 THR A CA 1
ATOM 4129 C C . THR A 1 497 ? -10.942 -8.493 23.320 1.00 86.69 497 THR A C 1
ATOM 4131 O O . THR A 1 497 ? -10.435 -8.075 24.363 1.00 86.69 497 THR A O 1
ATOM 4134 N N . LEU A 1 498 ? -10.752 -7.899 22.139 1.00 87.25 498 LEU A N 1
ATOM 4135 C CA . LEU A 1 498 ? -9.891 -6.738 21.936 1.00 87.25 498 LEU A CA 1
ATOM 4136 C C . LEU A 1 498 ? -10.356 -5.524 22.749 1.00 87.25 498 LEU A C 1
ATOM 4138 O O . LEU A 1 498 ? -9.549 -4.906 23.437 1.00 87.25 498 LEU A O 1
ATOM 4142 N N . TYR A 1 499 ? -11.650 -5.199 22.724 1.00 90.81 499 TYR A N 1
ATOM 4143 C CA . TYR A 1 499 ? -12.169 -4.059 23.478 1.00 90.81 499 TYR A CA 1
ATOM 4144 C C . TYR A 1 499 ? -11.961 -4.216 24.982 1.00 90.81 499 TYR A C 1
ATOM 4146 O O . TYR A 1 499 ? -11.475 -3.297 25.640 1.00 90.81 499 TYR A O 1
ATOM 4154 N N . LYS A 1 500 ? -12.276 -5.398 25.525 1.00 90.75 500 LYS A N 1
ATOM 4155 C CA . LYS A 1 500 ? -12.046 -5.707 26.941 1.00 90.75 500 LYS A CA 1
ATOM 4156 C C . LYS A 1 500 ? -10.563 -5.646 27.297 1.00 90.75 500 LYS A C 1
ATOM 4158 O O . LYS A 1 500 ? -10.237 -5.086 28.336 1.00 90.75 500 LYS A O 1
ATOM 4163 N N . LYS A 1 501 ? -9.672 -6.149 26.431 1.00 89.44 501 LYS A N 1
ATOM 4164 C CA . LYS A 1 501 ? -8.212 -6.044 26.599 1.00 89.44 501 LYS A CA 1
ATOM 4165 C C . LYS A 1 501 ? -7.769 -4.579 26.669 1.00 89.44 501 LYS A C 1
ATOM 4167 O O . LYS A 1 501 ? -7.048 -4.208 27.587 1.00 89.44 501 LYS A O 1
ATOM 4172 N N . THR A 1 502 ? -8.247 -3.724 25.762 1.00 91.44 502 THR A N 1
ATOM 4173 C CA . THR A 1 502 ? -7.921 -2.289 25.778 1.00 91.44 502 THR A CA 1
ATOM 4174 C C . THR A 1 502 ? -8.436 -1.594 27.038 1.00 91.44 502 THR A C 1
ATOM 4176 O O . THR A 1 502 ? -7.697 -0.839 27.662 1.00 91.44 502 THR A O 1
ATOM 4179 N N . LEU A 1 503 ? -9.677 -1.865 27.450 1.00 93.12 503 LEU A N 1
ATOM 4180 C CA . LEU A 1 503 ? -10.225 -1.312 28.690 1.00 93.12 503 LEU A CA 1
ATOM 4181 C C . LEU A 1 503 ? -9.460 -1.799 29.929 1.00 93.12 503 LEU A C 1
ATOM 4183 O O . LEU A 1 503 ? -9.251 -1.015 30.851 1.00 93.12 503 LEU A O 1
ATOM 4187 N N . GLN A 1 504 ? -9.022 -3.061 29.945 1.00 92.62 504 GLN A N 1
ATOM 4188 C CA . GLN A 1 504 ? -8.215 -3.629 31.026 1.00 92.62 504 GLN A CA 1
ATOM 4189 C C . GLN A 1 504 ? -6.870 -2.901 31.156 1.00 92.62 504 GLN A C 1
ATOM 4191 O O . GLN A 1 504 ? -6.525 -2.489 32.256 1.00 92.62 504 GLN A O 1
ATOM 4196 N N . LEU A 1 505 ? -6.169 -2.660 30.042 1.00 91.50 505 LEU A N 1
ATOM 4197 C CA . LEU A 1 505 ? -4.917 -1.889 30.021 1.00 91.50 505 LEU A CA 1
ATOM 4198 C C . LEU A 1 505 ? -5.096 -0.465 30.558 1.00 91.50 505 LEU A C 1
ATOM 4200 O O . LEU A 1 505 ? -4.279 0.028 31.332 1.00 91.50 505 LEU A O 1
ATOM 4204 N N . ILE A 1 506 ? -6.182 0.194 30.153 1.00 94.44 506 ILE A N 1
ATOM 4205 C CA . ILE A 1 506 ? -6.523 1.547 30.604 1.00 94.44 506 ILE A CA 1
ATOM 4206 C C . ILE A 1 506 ? -6.815 1.564 32.115 1.00 94.44 506 ILE A C 1
ATOM 4208 O O . ILE A 1 506 ? -6.376 2.471 32.820 1.00 94.44 506 ILE A O 1
ATOM 4212 N N . TYR A 1 507 ? -7.539 0.560 32.615 1.00 95.25 507 TYR A N 1
ATOM 4213 C CA . TYR A 1 507 ? -7.838 0.403 34.038 1.00 95.25 507 TYR A CA 1
ATOM 4214 C C . TYR A 1 507 ? -6.576 0.132 34.872 1.00 95.25 507 TYR A C 1
ATOM 4216 O O . TYR A 1 507 ? -6.407 0.725 35.934 1.00 95.25 507 TYR A O 1
ATOM 4224 N N . GLU A 1 508 ? -5.678 -0.729 34.390 1.00 92.81 508 GLU A N 1
ATOM 4225 C CA . GLU A 1 508 ? -4.405 -1.028 35.059 1.00 92.81 508 GLU A CA 1
ATOM 4226 C C . GLU A 1 508 ? -3.513 0.211 35.136 1.00 92.81 508 GLU A C 1
ATOM 4228 O O . GLU A 1 508 ? -3.021 0.528 36.216 1.00 92.81 508 GLU A O 1
ATOM 4233 N N . TYR A 1 509 ? -3.396 0.977 34.044 1.00 94.06 509 TYR A N 1
ATOM 4234 C CA . TYR A 1 509 ? -2.656 2.242 34.042 1.00 94.06 509 TYR A CA 1
ATOM 4235 C C . TYR A 1 509 ? -3.150 3.199 35.135 1.00 94.06 509 TYR A C 1
ATOM 4237 O O . TYR A 1 509 ? -2.348 3.724 35.910 1.00 94.06 509 TYR A O 1
ATOM 4245 N N . ALA A 1 510 ? -4.472 3.367 35.246 1.00 93.50 510 ALA A N 1
ATOM 4246 C CA . ALA A 1 510 ? -5.077 4.190 36.289 1.00 93.50 510 ALA A CA 1
ATOM 4247 C C . ALA A 1 510 ? -4.766 3.679 37.707 1.00 93.50 510 ALA A C 1
ATOM 4249 O O . ALA A 1 510 ? -4.514 4.478 38.603 1.00 93.50 510 ALA A O 1
ATOM 4250 N N . GLY A 1 511 ? -4.726 2.358 37.908 1.00 92.12 511 GLY A N 1
ATOM 4251 C CA . GLY A 1 511 ? -4.357 1.743 39.186 1.00 92.12 511 GLY A CA 1
ATOM 4252 C C . GLY A 1 511 ? -2.922 2.035 39.636 1.00 92.12 511 GLY A C 1
ATOM 4253 O O . GLY A 1 511 ? -2.659 2.051 40.835 1.00 92.12 511 GLY A O 1
ATOM 4254 N N . HIS A 1 512 ? -2.007 2.311 38.703 1.00 91.19 512 HIS A N 1
ATOM 4255 C CA . HIS A 1 512 ? -0.633 2.722 39.015 1.00 91.19 512 HIS A CA 1
ATOM 4256 C C . HIS A 1 512 ? -0.481 4.228 39.291 1.00 91.19 512 HIS A C 1
ATOM 4258 O O . HIS A 1 512 ? 0.562 4.631 39.794 1.00 91.19 512 HIS A O 1
ATOM 4264 N N . HIS A 1 513 ? -1.495 5.040 38.972 1.00 91.81 513 HIS A N 1
ATOM 4265 C CA . HIS A 1 513 ? -1.449 6.511 39.015 1.00 91.81 513 HIS A CA 1
ATOM 4266 C C . HIS A 1 513 ? -2.595 7.081 39.860 1.00 91.81 513 HIS A C 1
ATOM 4268 O O . HIS A 1 513 ? -3.111 8.150 39.557 1.00 91.81 513 HIS A O 1
ATOM 4274 N N . LEU A 1 514 ? -3.043 6.355 40.894 1.00 90.12 514 LEU A N 1
ATOM 4275 C CA . LEU A 1 514 ? -4.222 6.729 41.692 1.00 90.12 514 LEU A CA 1
ATOM 4276 C C . LEU A 1 514 ? -4.137 8.156 42.243 1.00 90.12 514 LEU A C 1
ATOM 4278 O O . LEU A 1 514 ? -5.139 8.867 42.237 1.00 90.12 514 LEU A O 1
ATOM 4282 N N . ASP A 1 515 ? -2.943 8.569 42.665 1.00 88.50 515 ASP A N 1
ATOM 4283 C CA . ASP A 1 515 ? -2.701 9.877 43.276 1.00 88.50 515 ASP A CA 1
ATOM 4284 C C . ASP A 1 515 ? -2.765 11.041 42.265 1.00 88.50 515 ASP A C 1
ATOM 4286 O O . ASP A 1 515 ? -2.906 12.191 42.672 1.00 88.50 515 ASP A O 1
ATOM 4290 N N . ASP A 1 516 ? -2.731 10.758 40.957 1.00 90.12 516 ASP A N 1
ATOM 4291 C CA . ASP A 1 516 ? -2.770 11.771 39.889 1.00 90.12 516 ASP A CA 1
ATOM 4292 C C . ASP A 1 516 ? -4.208 12.128 39.450 1.00 90.12 516 ASP A C 1
ATOM 4294 O O . ASP A 1 516 ? -4.422 12.992 38.589 1.00 90.12 516 ASP A O 1
ATOM 4298 N N . PHE A 1 517 ? -5.219 11.439 39.993 1.00 90.62 517 PHE A N 1
ATOM 4299 C CA . PHE A 1 517 ? -6.624 11.629 39.632 1.00 90.62 517 PHE A CA 1
ATOM 4300 C C . PHE A 1 517 ? -7.323 12.626 40.555 1.00 90.62 517 PHE A C 1
ATOM 4302 O O . PHE A 1 517 ? -7.875 12.262 41.590 1.00 90.62 517 PHE A O 1
ATOM 4309 N N . GLU A 1 518 ? -7.373 13.885 40.121 1.00 89.50 518 GLU A N 1
ATOM 4310 C CA . GLU A 1 518 ? -8.113 14.953 40.811 1.00 89.50 518 GLU A CA 1
ATOM 4311 C C . GLU A 1 518 ? -9.468 15.272 40.153 1.00 89.50 518 GLU A C 1
ATOM 4313 O O . GLU A 1 518 ? -10.371 15.800 40.796 1.00 89.50 518 GLU A O 1
ATOM 4318 N N . ASN A 1 519 ? -9.625 14.972 38.860 1.00 92.31 519 ASN A N 1
ATOM 4319 C CA . ASN A 1 519 ? -10.801 15.359 38.085 1.00 92.31 519 ASN A CA 1
ATOM 4320 C C . ASN A 1 519 ? -11.966 14.365 38.248 1.00 92.31 519 ASN A C 1
ATOM 4322 O O . ASN A 1 519 ? -11.818 13.164 38.010 1.00 92.31 519 ASN A O 1
ATOM 4326 N N . ASP A 1 520 ? -13.156 14.887 38.560 1.00 91.56 520 ASP A N 1
ATOM 4327 C CA . ASP A 1 520 ? -14.354 14.076 38.803 1.00 91.56 520 ASP A CA 1
ATOM 4328 C C . ASP A 1 520 ? -14.766 13.222 37.588 1.00 91.56 520 ASP A C 1
ATOM 4330 O O . ASP A 1 520 ? -15.179 12.073 37.759 1.00 91.56 520 ASP A O 1
ATOM 4334 N N . LEU A 1 521 ? -14.644 13.739 36.354 1.00 92.81 521 LEU A N 1
ATOM 4335 C CA . LEU A 1 521 ? -14.998 12.989 35.138 1.00 92.81 521 LEU A CA 1
ATOM 4336 C C . LEU A 1 521 ? -14.011 11.857 34.858 1.00 92.81 521 LEU A C 1
ATOM 4338 O O . LEU A 1 521 ? -14.435 10.784 34.421 1.00 92.81 521 LEU A O 1
ATOM 4342 N N . ASP A 1 522 ? -12.721 12.066 35.120 1.00 94.38 522 ASP A N 1
ATOM 4343 C CA . ASP A 1 522 ? -11.702 11.024 34.984 1.00 94.38 522 ASP A CA 1
ATOM 4344 C C . ASP A 1 522 ? -11.958 9.880 35.975 1.00 94.38 522 ASP A C 1
ATOM 4346 O O . ASP A 1 522 ? -12.038 8.714 35.572 1.00 94.38 522 ASP A O 1
ATOM 4350 N N . ILE A 1 523 ? -12.198 10.217 37.246 1.00 93.19 523 ILE A N 1
ATOM 4351 C CA . ILE A 1 523 ? -12.550 9.255 38.300 1.00 93.19 523 ILE A CA 1
ATOM 4352 C C . ILE A 1 523 ? -13.826 8.485 37.926 1.00 93.19 523 ILE A C 1
ATOM 4354 O O . ILE A 1 523 ? -13.877 7.251 38.015 1.00 93.19 523 ILE A O 1
ATOM 4358 N N . PHE A 1 524 ? -14.861 9.195 37.468 1.00 92.94 524 PHE A N 1
ATOM 4359 C CA . PHE A 1 524 ? -16.136 8.593 37.084 1.00 92.94 524 PHE A CA 1
ATOM 4360 C C . PHE A 1 524 ? -15.991 7.656 35.874 1.00 92.94 524 PHE A C 1
ATOM 4362 O O . PHE A 1 524 ? -16.504 6.535 35.892 1.00 92.94 524 PHE A O 1
ATOM 4369 N N . SER A 1 525 ? -15.238 8.076 34.854 1.00 94.31 525 SER A N 1
ATOM 4370 C CA . SER A 1 525 ? -14.882 7.280 33.671 1.00 94.31 525 SER A CA 1
ATOM 4371 C C . SER A 1 525 ? -14.198 5.964 34.060 1.00 94.31 525 SER A C 1
ATOM 4373 O O . SER A 1 525 ? -14.630 4.888 33.640 1.00 94.31 525 SER A O 1
ATOM 4375 N N . ILE A 1 526 ? -13.192 6.007 34.938 1.00 94.75 526 ILE A N 1
ATOM 4376 C CA . ILE A 1 526 ? -12.462 4.808 35.380 1.00 94.75 526 ILE A CA 1
ATOM 4377 C C . ILE A 1 526 ? -13.357 3.857 36.166 1.00 94.75 526 ILE A C 1
ATOM 4379 O O . ILE A 1 526 ? -13.327 2.646 35.939 1.00 94.75 526 ILE A O 1
ATOM 4383 N N . ASN A 1 527 ? -14.203 4.383 37.051 1.00 92.38 527 ASN A N 1
ATOM 4384 C CA . ASN A 1 527 ? -15.153 3.556 37.786 1.00 92.38 527 ASN A CA 1
ATOM 4385 C C . ASN A 1 527 ? -16.192 2.907 36.849 1.00 92.38 527 ASN A C 1
ATOM 4387 O O . ASN A 1 527 ? -16.558 1.747 37.050 1.00 92.38 527 ASN A O 1
ATOM 4391 N N . LEU A 1 528 ? -16.631 3.595 35.789 1.00 92.31 528 LEU A N 1
ATOM 4392 C CA . LEU A 1 528 ? -17.495 3.008 34.757 1.00 92.31 528 LEU A CA 1
ATOM 4393 C C . LEU A 1 528 ? -16.778 1.911 33.958 1.00 92.31 528 LEU A C 1
ATOM 4395 O O . LEU A 1 528 ? -17.371 0.863 33.685 1.00 92.31 528 LEU A O 1
ATOM 4399 N N . ILE A 1 529 ? -15.503 2.117 33.616 1.00 93.94 529 ILE A N 1
ATOM 4400 C CA . ILE A 1 529 ? -14.657 1.095 32.982 1.00 93.94 529 ILE A CA 1
ATOM 4401 C C . ILE A 1 529 ? -14.537 -0.130 33.899 1.00 93.94 529 ILE A C 1
ATOM 4403 O O . ILE A 1 529 ? -14.764 -1.255 33.450 1.00 93.94 529 ILE A O 1
ATOM 4407 N N . ALA A 1 530 ? -14.281 0.073 35.194 1.00 92.62 530 ALA A N 1
ATOM 4408 C CA . ALA A 1 530 ? -14.215 -0.999 36.184 1.00 92.62 530 ALA A CA 1
ATOM 4409 C C . ALA A 1 530 ? -15.521 -1.809 36.227 1.00 92.62 530 ALA A C 1
ATOM 4411 O O . ALA A 1 530 ? -15.493 -3.040 36.169 1.00 92.62 530 ALA A O 1
ATOM 4412 N N . LYS A 1 531 ? -16.679 -1.129 36.228 1.00 90.62 531 LYS A N 1
ATOM 4413 C CA . LYS A 1 531 ? -18.000 -1.775 36.159 1.00 90.62 531 LYS A CA 1
ATOM 4414 C C . LYS A 1 531 ? -18.194 -2.579 34.873 1.00 90.62 531 LYS A C 1
ATOM 4416 O O . LYS A 1 531 ? -18.664 -3.712 34.961 1.00 90.62 531 LYS A O 1
ATOM 4421 N N . LYS A 1 532 ? -17.793 -2.054 33.705 1.00 90.19 532 LYS A N 1
ATOM 4422 C CA . LYS A 1 532 ? -17.849 -2.784 32.418 1.00 90.19 532 LYS A CA 1
ATOM 4423 C C . LYS A 1 532 ? -17.009 -4.061 32.447 1.00 90.19 532 LYS A C 1
ATOM 4425 O O . LYS A 1 532 ? -17.416 -5.066 31.869 1.00 90.19 532 LYS A O 1
ATOM 4430 N N . LEU A 1 533 ? -15.859 -4.022 33.119 1.00 90.88 533 LEU A N 1
ATOM 4431 C CA . LEU A 1 533 ? -14.935 -5.151 33.250 1.00 90.88 533 LEU A CA 1
ATOM 4432 C C . LEU A 1 533 ? -15.292 -6.122 34.389 1.00 90.88 533 LEU A C 1
ATOM 4434 O O . LEU A 1 533 ? -14.686 -7.188 34.484 1.00 90.88 533 LEU A O 1
ATOM 4438 N N . GLY A 1 534 ? -16.242 -5.776 35.265 1.00 90.00 534 GLY A N 1
ATOM 4439 C CA . GLY A 1 534 ? -16.531 -6.547 36.480 1.00 90.00 534 GLY A CA 1
ATOM 4440 C C . GLY A 1 534 ? -15.410 -6.485 37.528 1.00 90.00 534 GLY A C 1
ATOM 4441 O O . GLY A 1 534 ? -15.269 -7.400 38.337 1.00 90.00 534 GLY A O 1
ATOM 4442 N N . LYS A 1 535 ? -14.594 -5.428 37.499 1.00 91.75 535 LYS A N 1
ATOM 4443 C CA . LYS A 1 535 ? -13.472 -5.167 38.413 1.00 91.75 535 LYS A CA 1
ATOM 4444 C C . LYS A 1 535 ? -13.901 -4.225 39.553 1.00 91.75 535 LYS A C 1
ATOM 4446 O O . LYS A 1 535 ? -14.912 -3.528 39.421 1.00 91.75 535 LYS A O 1
ATOM 4451 N N . PRO A 1 536 ? -13.172 -4.194 40.684 1.00 90.38 536 PRO A N 1
ATOM 4452 C CA . PRO A 1 536 ? -13.459 -3.245 41.758 1.00 90.38 536 PRO A CA 1
ATOM 4453 C C . PRO A 1 536 ? -13.238 -1.799 41.293 1.00 90.38 536 PRO A C 1
ATOM 4455 O O . PRO A 1 536 ? -12.299 -1.509 40.551 1.00 90.38 536 PRO A O 1
ATOM 4458 N N . CYS A 1 537 ? -14.104 -0.885 41.732 1.00 89.06 537 CYS A N 1
ATOM 4459 C CA . CYS A 1 537 ? -13.907 0.547 41.516 1.00 89.06 537 CYS A CA 1
ATOM 4460 C C . CYS A 1 537 ? -12.656 1.000 42.278 1.00 89.06 537 CYS A C 1
ATOM 4462 O O . CYS A 1 537 ? -12.567 0.752 43.478 1.00 89.06 537 CYS A O 1
ATOM 4464 N N . LEU A 1 538 ? -11.716 1.658 41.597 1.00 87.81 538 LEU A N 1
ATOM 4465 C CA . LEU A 1 538 ? -10.449 2.091 42.201 1.00 87.81 538 LEU A CA 1
ATOM 4466 C C . LEU A 1 538 ? -10.646 3.231 43.209 1.00 87.81 538 LEU A C 1
ATOM 4468 O O . LEU A 1 538 ? -9.945 3.301 44.209 1.00 87.81 538 LEU A O 1
ATOM 4472 N N . PHE A 1 539 ? -11.649 4.081 42.976 1.00 85.12 539 PHE A N 1
ATOM 4473 C CA . PHE A 1 539 ? -11.905 5.286 43.766 1.00 85.12 539 PHE A CA 1
ATOM 4474 C C . PHE A 1 539 ? -13.192 5.184 44.594 1.00 85.12 539 PHE A C 1
ATOM 4476 O O . PHE A 1 539 ? -13.922 6.158 44.736 1.00 85.12 539 PHE A O 1
ATOM 4483 N N . SER A 1 540 ? -13.526 4.005 45.127 1.00 69.38 540 SER A N 1
ATOM 4484 C CA . SER A 1 540 ? -14.785 3.803 45.869 1.00 69.38 540 SER A CA 1
ATOM 4485 C C . SER A 1 540 ? -14.918 4.633 47.154 1.00 69.38 540 SER A C 1
ATOM 4487 O O . SER A 1 540 ? -16.015 4.734 47.698 1.00 69.38 540 SER A O 1
ATOM 4489 N N . GLU A 1 541 ? -13.820 5.203 47.654 1.00 64.38 541 GLU A N 1
ATOM 4490 C CA . GLU A 1 541 ? -13.773 5.978 48.901 1.00 64.38 541 GLU A CA 1
ATOM 4491 C C . GLU A 1 541 ? -13.768 7.501 48.681 1.00 64.38 541 GLU A C 1
ATOM 4493 O O . GLU A 1 541 ? -13.953 8.251 49.636 1.00 64.38 541 GLU A O 1
ATOM 4498 N N . SER A 1 542 ? -13.616 7.983 47.440 1.00 61.22 542 SER A N 1
ATOM 4499 C CA . SER A 1 542 ? -13.398 9.412 47.154 1.00 61.22 542 SER A CA 1
ATOM 4500 C C . SER A 1 542 ? -14.658 10.286 47.221 1.00 61.22 542 SER A C 1
ATOM 4502 O O . SER A 1 542 ? -14.580 11.489 47.007 1.00 61.22 542 SER A O 1
ATOM 4504 N N . GLY A 1 543 ? -15.839 9.721 47.501 1.00 60.62 543 GLY A N 1
ATOM 4505 C CA . GLY A 1 543 ? -17.107 10.468 47.545 1.00 60.62 543 GLY A CA 1
ATOM 4506 C C . GLY A 1 543 ? -17.649 10.903 46.173 1.00 60.62 543 GLY A C 1
ATOM 4507 O O . GLY A 1 543 ? -18.814 11.292 46.077 1.00 60.62 543 GLY A O 1
ATOM 4508 N N . ASN A 1 544 ? -16.866 10.729 45.105 1.00 64.69 544 ASN A N 1
ATOM 4509 C CA . ASN A 1 544 ? -17.183 11.087 43.718 1.00 64.69 544 ASN A CA 1
ATOM 4510 C C . ASN A 1 544 ? -17.995 10.004 42.984 1.00 64.69 544 ASN A C 1
ATOM 4512 O O . ASN A 1 544 ? -17.810 9.728 41.799 1.00 64.69 544 ASN A O 1
ATOM 4516 N N . ASP A 1 545 ? -18.942 9.390 43.693 1.00 72.38 545 ASP A N 1
ATOM 4517 C CA . ASP A 1 545 ? -19.887 8.427 43.118 1.00 72.38 545 ASP A CA 1
ATOM 4518 C C . ASP A 1 545 ? -20.959 9.116 42.259 1.00 72.38 545 ASP A C 1
ATOM 4520 O O . ASP A 1 545 ? -21.675 8.443 41.514 1.00 72.38 545 ASP A O 1
ATOM 4524 N N . LYS A 1 546 ? -21.096 10.445 42.382 1.00 84.81 546 LYS A N 1
ATOM 4525 C CA . LYS A 1 546 ? -22.123 11.245 41.715 1.00 84.81 546 LYS A CA 1
ATOM 4526 C C . LYS A 1 546 ? -21.512 12.380 40.915 1.00 84.81 546 LYS A C 1
ATOM 4528 O O . LYS A 1 546 ? -20.739 13.158 41.457 1.00 84.81 546 LYS A O 1
ATOM 4533 N N . ILE A 1 547 ? -21.946 12.526 39.670 1.00 90.00 547 ILE A N 1
ATOM 4534 C CA . ILE A 1 547 ? -21.471 13.583 38.778 1.00 90.00 547 ILE A CA 1
ATOM 4535 C C . ILE A 1 547 ? -22.624 14.222 38.014 1.00 90.00 547 ILE A C 1
ATOM 4537 O O . ILE A 1 547 ? -23.656 13.587 37.794 1.00 90.00 547 ILE A O 1
ATOM 4541 N N . THR A 1 548 ? -22.452 15.482 37.616 1.00 92.12 548 THR A N 1
ATOM 4542 C CA . THR A 1 548 ? -23.359 16.162 36.683 1.00 92.12 548 THR A CA 1
ATOM 4543 C C . THR A 1 548 ? -22.647 16.299 35.347 1.00 92.12 548 THR A C 1
ATOM 4545 O O . THR A 1 548 ? -21.547 16.841 35.308 1.00 92.12 548 THR A O 1
ATOM 4548 N N . ILE A 1 549 ? -23.264 15.818 34.271 1.00 92.88 549 ILE A N 1
ATOM 4549 C CA . ILE A 1 549 ? -22.754 15.984 32.907 1.00 92.88 549 ILE A CA 1
ATOM 4550 C C . ILE A 1 549 ? -23.668 16.941 32.168 1.00 92.88 549 ILE A C 1
ATOM 4552 O O . ILE A 1 549 ? -24.890 16.772 32.174 1.00 92.88 549 ILE A O 1
ATOM 4556 N N . LYS A 1 550 ? -23.058 17.937 31.533 1.00 93.31 550 LYS A N 1
ATOM 4557 C CA . LYS A 1 550 ? -23.757 18.977 30.794 1.00 93.31 550 LYS A CA 1
ATOM 4558 C C . LYS A 1 550 ? -23.904 18.597 29.331 1.00 93.31 550 LYS A C 1
ATOM 4560 O O . LYS A 1 550 ? -22.969 18.108 28.696 1.00 93.31 550 LYS A O 1
ATOM 4565 N N . GLY A 1 551 ? -25.088 18.823 28.792 1.00 90.81 551 GLY A N 1
ATOM 4566 C CA . GLY A 1 551 ? -25.392 18.757 27.370 1.00 90.81 551 GLY A CA 1
ATOM 4567 C C . GLY A 1 551 ? -25.598 20.157 26.798 1.00 90.81 551 GLY A C 1
ATOM 4568 O O . GLY A 1 551 ? -25.494 21.164 27.490 1.00 90.81 551 GLY A O 1
ATOM 4569 N N . GLN A 1 552 ? -25.936 20.239 25.511 1.00 89.31 552 GLN A N 1
ATOM 4570 C CA . GLN A 1 552 ? -26.219 21.534 24.868 1.00 89.31 552 GLN A CA 1
ATOM 4571 C C . GLN A 1 552 ? -27.454 22.232 25.461 1.00 89.31 552 GLN A C 1
ATOM 4573 O O . GLN A 1 552 ? -27.538 23.458 25.457 1.00 89.31 552 GLN A O 1
ATOM 4578 N N . PHE A 1 553 ? -28.427 21.444 25.923 1.00 88.88 553 PHE A N 1
ATOM 4579 C CA . PHE A 1 553 ? -29.737 21.935 26.362 1.00 88.88 553 PHE A CA 1
ATOM 4580 C C . PHE A 1 553 ? -30.206 21.331 27.689 1.00 88.88 553 PHE A C 1
ATOM 4582 O O . PHE A 1 553 ? -31.227 21.762 28.218 1.00 88.88 553 PHE A O 1
ATOM 4589 N N . ILE A 1 554 ? -29.514 20.307 28.192 1.00 91.12 554 ILE A N 1
ATOM 4590 C CA . ILE A 1 554 ? -29.924 19.530 29.360 1.00 91.12 554 ILE A CA 1
ATOM 4591 C C . ILE A 1 554 ? -28.691 19.103 30.147 1.00 91.12 554 ILE A C 1
ATOM 4593 O O . ILE A 1 554 ? -27.712 18.667 29.549 1.00 91.12 554 ILE A O 1
ATOM 4597 N N . ASP A 1 555 ? -28.774 19.188 31.469 1.00 93.50 555 ASP A N 1
ATOM 4598 C CA . ASP A 1 555 ? -27.750 18.703 32.387 1.00 93.50 555 ASP A CA 1
ATOM 4599 C C . ASP A 1 555 ? -28.338 17.540 33.174 1.00 93.50 555 ASP A C 1
ATOM 4601 O O . ASP A 1 555 ? -29.432 17.658 33.723 1.00 93.50 555 ASP A O 1
ATOM 4605 N N . GLU A 1 556 ? -27.616 16.426 33.258 1.00 93.75 556 GLU A N 1
ATOM 4606 C CA . GLU A 1 556 ? -28.099 15.248 33.972 1.00 93.75 556 GLU A CA 1
ATOM 4607 C C . GLU A 1 556 ? -27.110 14.750 35.010 1.00 93.75 556 GLU A C 1
ATOM 4609 O O . GLU A 1 556 ? -25.889 14.808 34.845 1.00 93.75 556 GLU A O 1
ATOM 4614 N N . LYS A 1 557 ? -27.667 14.237 36.107 1.00 93.81 557 LYS A N 1
ATOM 4615 C CA . LYS A 1 557 ? -26.901 13.680 37.216 1.00 93.81 557 LYS A CA 1
ATOM 4616 C C . LYS A 1 557 ? -26.842 12.166 37.106 1.00 93.81 557 LYS A C 1
ATOM 4618 O O . LYS A 1 557 ? -27.841 11.510 36.813 1.00 93.81 557 LYS A O 1
ATOM 4623 N N . TYR A 1 558 ? -25.678 11.610 37.400 1.00 92.25 558 TYR A N 1
ATOM 4624 C CA . TYR A 1 558 ? -25.417 10.179 37.355 1.00 92.25 558 TYR A CA 1
ATOM 4625 C C . TYR A 1 558 ? -24.828 9.718 38.675 1.00 92.25 558 TYR A C 1
ATOM 4627 O O . TYR A 1 558 ? -23.987 10.405 39.242 1.00 92.25 558 TYR A O 1
ATOM 4635 N N . ASP A 1 559 ? -25.261 8.549 39.143 1.00 90.12 559 ASP A N 1
ATOM 4636 C CA . ASP A 1 559 ? -24.704 7.870 40.314 1.00 90.12 559 ASP A CA 1
ATOM 4637 C C . ASP A 1 559 ? -24.158 6.509 39.880 1.00 90.12 559 ASP A C 1
ATOM 4639 O O . ASP A 1 559 ? -24.920 5.667 39.400 1.00 90.12 559 ASP A O 1
ATOM 4643 N N . ILE A 1 560 ? -22.858 6.278 40.072 1.00 85.62 560 ILE A N 1
ATOM 4644 C CA . ILE A 1 560 ? -22.139 5.083 39.613 1.00 85.62 560 ILE A CA 1
ATOM 4645 C C . ILE A 1 560 ? -22.774 3.767 40.083 1.00 85.62 560 ILE A C 1
ATOM 4647 O O . ILE A 1 560 ? -22.688 2.743 39.400 1.00 85.62 560 ILE A O 1
ATOM 4651 N N . LYS A 1 561 ? -23.433 3.771 41.248 1.00 84.19 561 LYS A N 1
ATOM 4652 C CA . LYS A 1 561 ? -24.047 2.571 41.834 1.00 84.19 561 LYS A CA 1
ATOM 4653 C C . LYS A 1 561 ? -25.317 2.161 41.101 1.00 84.19 561 LYS A C 1
ATOM 4655 O O . LYS A 1 561 ? -25.662 0.983 41.108 1.00 84.19 561 LYS A O 1
ATOM 4660 N N . THR A 1 562 ? -26.010 3.120 40.493 1.00 83.94 562 THR A N 1
ATOM 4661 C CA . THR A 1 562 ? -27.353 2.922 39.924 1.00 83.94 562 THR A CA 1
ATOM 4662 C C . THR A 1 562 ? -27.417 3.154 38.419 1.00 83.94 562 THR A C 1
ATOM 4664 O O . THR A 1 562 ? -28.307 2.615 37.760 1.00 83.94 562 THR A O 1
ATOM 4667 N N . CYS A 1 563 ? -26.471 3.914 37.861 1.00 83.88 563 CYS A N 1
ATOM 4668 C CA . CYS A 1 563 ? -26.530 4.353 36.475 1.00 83.88 563 CYS A CA 1
ATOM 4669 C C . CYS A 1 563 ? -26.163 3.255 35.478 1.00 83.88 563 CYS A C 1
ATOM 4671 O O . CYS A 1 563 ? -26.630 3.280 34.342 1.00 83.88 563 CYS A O 1
ATOM 4673 N N . TYR A 1 564 ? -25.341 2.287 35.880 1.00 81.94 564 TYR A N 1
ATOM 4674 C CA . TYR A 1 564 ? -24.737 1.347 34.950 1.00 81.94 564 TYR A CA 1
ATOM 4675 C C . TYR A 1 564 ? -25.687 0.200 34.564 1.00 81.94 564 TYR A C 1
ATOM 4677 O O . TYR A 1 564 ? -25.979 -0.675 35.382 1.00 81.94 564 TYR A O 1
ATOM 4685 N N . LYS A 1 565 ? -26.138 0.166 33.300 1.00 77.81 565 LYS A N 1
ATOM 4686 C CA . LYS A 1 565 ? -26.939 -0.933 32.733 1.00 77.81 565 LYS A CA 1
ATOM 4687 C C . LYS A 1 565 ? -26.371 -1.410 31.395 1.00 77.81 565 LYS A C 1
ATOM 4689 O O . LYS A 1 565 ? -26.792 -0.942 30.345 1.00 77.81 565 LYS A O 1
ATOM 4694 N N . ASN A 1 566 ? -25.462 -2.388 31.435 1.00 70.31 566 ASN A N 1
ATOM 4695 C CA . ASN A 1 566 ? -24.817 -3.074 30.297 1.00 70.31 566 ASN A CA 1
ATOM 4696 C C . ASN A 1 566 ? -24.294 -2.166 29.157 1.00 70.31 566 ASN A C 1
ATOM 4698 O O . ASN A 1 566 ? -23.080 -2.014 29.003 1.00 70.31 566 ASN A O 1
ATOM 4702 N N . ASN A 1 567 ? -25.197 -1.624 28.332 1.00 71.00 567 ASN A N 1
ATOM 4703 C CA . ASN A 1 567 ? -24.919 -0.871 27.102 1.00 71.00 567 ASN A CA 1
ATOM 4704 C C . ASN A 1 567 ? -25.465 0.571 27.112 1.00 71.00 567 ASN A C 1
ATOM 4706 O O . ASN A 1 567 ? -25.300 1.291 26.130 1.00 71.00 567 ASN A O 1
ATOM 4710 N N . TYR A 1 568 ? -26.127 0.998 28.185 1.00 84.81 568 TYR A N 1
ATOM 4711 C CA . TYR A 1 568 ? -26.596 2.369 28.365 1.00 84.81 568 TYR A CA 1
ATOM 4712 C C . TYR A 1 568 ? -26.459 2.788 29.829 1.00 84.81 568 TYR A C 1
ATOM 4714 O O . TYR A 1 568 ? -26.345 1.960 30.737 1.00 84.81 568 TYR A O 1
ATOM 4722 N N . LEU A 1 569 ? -26.458 4.095 30.047 1.00 90.62 569 LEU A N 1
ATOM 4723 C CA . LEU A 1 569 ? -26.438 4.706 31.363 1.00 90.62 569 LEU A CA 1
ATOM 4724 C C . LEU A 1 569 ? -27.801 5.314 31.655 1.00 90.62 569 LEU A C 1
ATOM 4726 O O . LEU A 1 569 ? -28.433 5.893 30.776 1.00 90.62 569 LEU A O 1
ATOM 4730 N N . VAL A 1 570 ? -28.266 5.139 32.885 1.00 92.81 570 VAL A N 1
ATOM 4731 C CA . VAL A 1 570 ? -29.516 5.727 33.365 1.00 92.81 570 VAL A CA 1
ATOM 4732 C C . VAL A 1 570 ? -29.175 6.859 34.316 1.00 92.81 570 VAL A C 1
ATOM 4734 O O . VAL A 1 570 ? -28.450 6.647 35.289 1.00 92.81 570 VAL A O 1
ATOM 4737 N N . SER A 1 571 ? -29.669 8.057 34.039 1.00 92.94 571 SER A N 1
ATOM 4738 C CA . SER A 1 571 ? -29.497 9.178 34.957 1.00 92.94 571 SER A CA 1
ATOM 4739 C C . SER A 1 571 ? -30.391 9.049 36.183 1.00 92.94 571 SER A C 1
ATOM 4741 O O . SER A 1 571 ? -31.305 8.222 36.239 1.00 92.94 571 SER A O 1
ATOM 4743 N N . THR A 1 572 ? -30.174 9.906 37.176 1.00 91.94 572 THR A N 1
ATOM 4744 C CA . THR A 1 572 ? -31.043 9.979 38.358 1.00 91.94 572 THR A CA 1
ATOM 4745 C C . THR A 1 572 ? -32.482 10.364 38.016 1.00 91.94 572 THR A C 1
ATOM 4747 O O . THR A 1 572 ? -33.381 10.102 38.808 1.00 91.94 572 THR A O 1
ATOM 4750 N N . GLU A 1 573 ? -32.705 10.974 36.850 1.00 89.75 573 GLU A N 1
ATOM 4751 C CA . GLU A 1 573 ? -34.032 11.340 36.340 1.00 89.75 573 GLU A CA 1
ATOM 4752 C C . GLU A 1 573 ? -34.717 10.184 35.592 1.00 89.75 573 GLU A C 1
ATOM 4754 O O . GLU A 1 573 ? -35.899 10.257 35.271 1.00 89.75 573 GLU A O 1
ATOM 4759 N N . GLY A 1 574 ? -34.002 9.078 35.357 1.00 89.38 574 GLY A N 1
ATOM 4760 C CA . GLY A 1 574 ? -34.525 7.889 34.686 1.00 89.38 574 GLY A CA 1
ATOM 4761 C C . GLY A 1 574 ? -34.361 7.894 33.165 1.00 89.38 574 GLY A C 1
ATOM 4762 O O . GLY A 1 574 ? -34.780 6.933 32.513 1.00 89.38 574 GLY A O 1
ATOM 4763 N N . HIS A 1 575 ? -33.732 8.922 32.589 1.00 91.62 575 HIS A N 1
ATOM 4764 C CA . HIS A 1 575 ? -33.439 8.971 31.158 1.00 91.62 575 HIS A CA 1
ATOM 4765 C C . HIS A 1 575 ? -32.298 8.019 30.796 1.00 91.62 575 HIS A C 1
ATOM 4767 O O . HIS A 1 575 ? -31.359 7.817 31.568 1.00 91.62 575 HIS A O 1
ATOM 4773 N N . GLN A 1 576 ? -32.401 7.406 29.617 1.00 93.25 576 GLN A N 1
ATOM 4774 C CA . GLN A 1 576 ? -31.424 6.444 29.114 1.00 93.25 576 GLN A CA 1
ATOM 4775 C C . GLN A 1 576 ? -30.521 7.099 28.076 1.00 93.25 576 GLN A C 1
ATOM 4777 O O . GLN A 1 576 ? -30.997 7.600 27.059 1.00 93.25 576 GLN A O 1
ATOM 4782 N N . TRP A 1 577 ? -29.217 7.001 28.300 1.00 92.44 577 TRP A N 1
ATOM 4783 C CA . TRP A 1 577 ? -28.193 7.595 27.454 1.00 92.44 577 TRP A CA 1
ATOM 4784 C C . TRP A 1 577 ? -27.189 6.549 26.999 1.00 92.44 577 TRP A C 1
ATOM 4786 O O . TRP A 1 577 ? -26.835 5.627 27.735 1.00 92.44 577 TRP A O 1
ATOM 4796 N N . LYS A 1 578 ? -26.709 6.682 25.762 1.00 91.31 578 LYS A N 1
ATOM 4797 C CA . LYS A 1 578 ? -25.615 5.836 25.272 1.00 91.31 578 LYS A CA 1
ATOM 4798 C C . LYS A 1 578 ? -24.326 6.189 26.012 1.00 91.31 578 LYS A C 1
ATOM 4800 O O . LYS A 1 578 ? -24.095 7.355 26.325 1.00 91.31 578 LYS A O 1
ATOM 4805 N N . SER A 1 579 ? -23.477 5.194 26.248 1.00 92.06 579 SER A N 1
ATOM 4806 C CA . SER A 1 579 ? -22.127 5.426 26.756 1.00 92.06 579 SER A CA 1
ATOM 4807 C C . SER A 1 579 ? -21.149 5.711 25.615 1.00 92.06 579 SER A C 1
ATOM 4809 O O . SER A 1 579 ? -21.228 5.134 24.527 1.00 92.06 579 SER A O 1
ATOM 4811 N N . CYS A 1 580 ? -20.201 6.604 25.877 1.00 93.88 580 CYS A N 1
ATOM 4812 C CA . CYS A 1 580 ? -19.043 6.843 25.037 1.00 93.88 580 CYS A CA 1
ATOM 4813 C C . CYS A 1 580 ? -18.214 5.563 24.952 1.00 93.88 580 CYS A C 1
ATOM 4815 O O . CYS A 1 580 ? -17.850 4.969 25.965 1.00 93.88 580 CYS A O 1
ATOM 4817 N N . PHE A 1 581 ? -17.875 5.147 23.737 1.00 93.12 581 PHE A N 1
ATOM 4818 C CA . PHE A 1 581 ? -17.188 3.886 23.499 1.00 93.12 581 PHE A CA 1
ATOM 4819 C C . PHE A 1 581 ? -15.805 3.813 24.167 1.00 93.12 581 PHE A C 1
ATOM 4821 O O . PHE A 1 581 ? -15.386 2.731 24.566 1.00 93.12 581 PHE A O 1
ATOM 4828 N N . LEU A 1 582 ? -15.112 4.944 24.324 1.00 93.44 582 LEU A N 1
ATOM 4829 C CA . LEU A 1 582 ? -13.769 4.999 24.912 1.00 93.44 582 LEU A CA 1
ATOM 4830 C C . LEU A 1 582 ? -13.802 5.246 26.423 1.00 93.44 582 LEU A C 1
ATOM 4832 O O . LEU A 1 582 ? -13.215 4.484 27.181 1.00 93.44 582 LEU A O 1
ATOM 4836 N N . THR A 1 583 ? -14.508 6.288 26.860 1.00 94.19 583 THR A N 1
ATOM 4837 C CA . THR A 1 583 ? -14.498 6.751 28.259 1.00 94.19 583 THR A CA 1
ATOM 4838 C C . THR A 1 583 ? -15.642 6.188 29.099 1.00 94.19 583 THR A C 1
ATOM 4840 O O . THR A 1 583 ? -15.739 6.475 30.281 1.00 94.19 583 THR A O 1
ATOM 4843 N N . GLN A 1 584 ? -16.574 5.445 28.498 1.00 94.06 584 GLN A N 1
ATOM 4844 C CA . GLN A 1 584 ? -17.845 5.029 29.108 1.00 94.06 584 GLN A CA 1
ATOM 4845 C C . GLN A 1 584 ? -18.762 6.167 29.577 1.00 94.06 584 GLN A C 1
ATOM 4847 O O . GLN A 1 584 ? -19.905 5.884 29.920 1.00 94.06 584 GLN A O 1
ATOM 4852 N N . LEU A 1 585 ? -18.327 7.429 29.547 1.00 94.44 585 LEU A N 1
ATOM 4853 C CA . LEU A 1 585 ? -19.128 8.577 29.963 1.00 94.44 585 LEU A CA 1
ATOM 4854 C C . LEU A 1 585 ? -20.438 8.682 29.158 1.00 94.44 585 LEU A C 1
ATOM 4856 O O . LEU A 1 585 ? -20.446 8.359 27.969 1.00 94.44 585 LEU A O 1
ATOM 4860 N N . PRO A 1 586 ? -21.541 9.145 29.765 1.00 93.75 586 PRO A N 1
ATOM 4861 C CA . PRO A 1 586 ? -22.783 9.449 29.060 1.00 93.75 586 PRO A CA 1
ATOM 4862 C C . PRO A 1 586 ? -22.589 10.398 27.871 1.00 93.75 586 PRO A C 1
ATOM 4864 O O . PRO A 1 586 ? -21.920 11.423 27.978 1.00 93.75 586 PRO A O 1
ATOM 4867 N N . ILE A 1 587 ? -23.222 10.084 26.743 1.00 93.31 587 ILE A N 1
ATOM 4868 C CA . ILE A 1 587 ? -23.277 10.964 25.573 1.00 93.31 587 ILE A CA 1
ATOM 4869 C C . ILE A 1 587 ? -24.505 11.870 25.697 1.00 93.31 587 ILE A C 1
ATOM 4871 O O . ILE A 1 587 ? -25.609 11.444 25.373 1.00 93.31 587 ILE A O 1
ATOM 4875 N N . MET A 1 588 ? -24.299 13.114 26.137 1.00 91.69 588 MET A N 1
ATOM 4876 C CA . MET A 1 588 ? -25.364 14.102 26.397 1.00 91.69 588 MET A CA 1
ATOM 4877 C C . MET A 1 588 ? -25.553 15.142 25.281 1.00 91.69 588 MET A C 1
ATOM 4879 O O . MET A 1 588 ? -26.419 16.014 25.368 1.00 91.69 588 MET A O 1
ATOM 4883 N N . SER A 1 589 ? -24.733 15.095 24.231 1.00 89.50 589 SER A N 1
ATOM 4884 C CA . SER A 1 589 ? -24.710 16.104 23.172 1.00 89.50 589 SER A CA 1
ATOM 4885 C C . SER A 1 589 ? -24.695 15.467 21.780 1.00 89.50 589 SER A C 1
ATOM 4887 O O . SER A 1 589 ? -24.406 14.283 21.598 1.00 89.50 589 SER A O 1
ATOM 4889 N N . THR A 1 590 ? -24.996 16.276 20.761 1.00 89.56 590 THR A N 1
ATOM 4890 C CA . THR A 1 590 ? -24.815 15.886 19.351 1.00 89.56 590 THR A CA 1
ATOM 4891 C C . THR A 1 590 ? -23.349 15.956 18.909 1.00 89.56 590 THR A C 1
ATOM 4893 O O . THR A 1 590 ? -23.019 15.532 17.800 1.00 89.56 590 THR A O 1
ATOM 4896 N N . HIS A 1 591 ? -22.454 16.454 19.768 1.00 92.81 591 HIS A N 1
ATOM 4897 C CA . HIS A 1 591 ? -21.020 16.582 19.525 1.00 92.81 591 HIS A CA 1
ATOM 4898 C C . HIS A 1 591 ? -20.314 15.234 19.692 1.00 92.81 591 HIS A C 1
ATOM 4900 O O . HIS A 1 591 ? -19.541 15.000 20.617 1.00 92.81 591 HIS A O 1
ATOM 4906 N N . THR A 1 592 ? -20.594 14.323 18.767 1.00 92.62 592 THR A N 1
ATOM 4907 C CA . THR A 1 592 ? -20.024 12.977 18.750 1.00 92.62 592 THR A CA 1
ATOM 4908 C C . THR A 1 592 ? -19.413 12.655 17.404 1.00 92.62 592 THR A C 1
ATOM 4910 O O . THR A 1 592 ? -19.753 13.262 16.388 1.00 92.62 592 THR A O 1
ATOM 4913 N N . LYS A 1 593 ? -18.533 11.657 17.401 1.00 92.06 593 LYS A N 1
ATOM 4914 C CA . LYS A 1 593 ? -18.094 10.979 16.185 1.00 92.06 593 LYS A CA 1
ATOM 4915 C C . LYS A 1 593 ? -18.555 9.527 16.221 1.00 92.06 593 LYS A C 1
ATOM 4917 O O . LYS A 1 593 ? -18.558 8.898 17.281 1.00 92.06 593 LYS A O 1
ATOM 4922 N N . CYS A 1 594 ? -18.941 8.983 15.071 1.00 87.44 594 CYS A N 1
ATOM 4923 C CA . CYS A 1 594 ? -19.555 7.657 14.982 1.00 87.44 594 CYS A CA 1
ATOM 4924 C C . CYS A 1 594 ? -18.710 6.689 14.145 1.00 87.44 594 CYS A C 1
ATOM 4926 O O . CYS A 1 594 ? -18.317 7.003 13.018 1.00 87.44 594 CYS A O 1
ATOM 4928 N N . CYS A 1 595 ? -18.466 5.482 14.664 1.00 81.75 595 CYS A N 1
ATOM 4929 C CA . CYS A 1 595 ? -17.970 4.374 13.858 1.00 81.75 595 CYS A CA 1
ATOM 4930 C C . CYS A 1 595 ? -19.169 3.674 13.219 1.00 81.75 595 CYS A C 1
ATOM 4932 O O . CYS A 1 595 ? -19.829 2.844 13.842 1.00 81.75 595 CYS A O 1
ATOM 4934 N N . LYS A 1 596 ? -19.438 3.997 11.953 1.00 72.69 596 LYS A N 1
ATOM 4935 C CA . LYS A 1 596 ? -20.606 3.488 11.219 1.00 72.69 596 LYS A CA 1
ATOM 4936 C C . LYS A 1 596 ? -20.680 1.961 11.123 1.00 72.69 596 LYS A C 1
ATOM 4938 O O . LYS A 1 596 ? -21.776 1.437 11.011 1.00 72.69 596 LYS A O 1
ATOM 4943 N N . MET A 1 597 ? -19.540 1.268 11.166 1.00 72.38 597 MET A N 1
ATOM 4944 C CA . MET A 1 597 ? -19.481 -0.190 11.014 1.00 72.38 597 MET A CA 1
ATOM 4945 C C . MET A 1 597 ? -20.066 -0.943 12.213 1.00 72.38 597 MET A C 1
ATOM 4947 O O . MET A 1 597 ? -20.682 -1.981 12.044 1.00 72.38 597 MET A O 1
ATOM 4951 N N . VAL A 1 598 ? -19.862 -0.425 13.423 1.00 79.44 598 VAL A N 1
ATOM 4952 C CA . VAL A 1 598 ? -20.321 -1.061 14.673 1.00 79.44 598 VAL A CA 1
ATOM 4953 C C . VAL A 1 598 ? -21.333 -0.196 15.422 1.00 79.44 598 VAL A C 1
ATOM 4955 O O . VAL A 1 598 ? -21.725 -0.518 16.538 1.00 79.44 598 VAL A O 1
ATOM 4958 N N . ASN A 1 599 ? -21.752 0.918 14.813 1.00 82.88 599 ASN A N 1
ATOM 4959 C CA . ASN A 1 599 ? -22.694 1.887 15.366 1.00 82.88 599 ASN A CA 1
ATOM 4960 C C . ASN A 1 599 ? -22.326 2.365 16.788 1.00 82.88 599 ASN A C 1
ATOM 4962 O O . ASN A 1 599 ? -23.190 2.547 17.650 1.00 82.88 599 ASN A O 1
ATOM 4966 N N . THR A 1 600 ? -21.028 2.562 17.036 1.00 88.31 600 THR A N 1
ATOM 4967 C CA . THR A 1 600 ? -20.505 3.077 18.308 1.00 88.31 600 THR A CA 1
ATOM 4968 C C . THR A 1 600 ? -20.161 4.553 18.199 1.00 88.31 600 THR A C 1
ATOM 4970 O O . THR A 1 600 ? -19.840 5.059 17.121 1.00 88.31 600 THR A O 1
ATOM 4973 N N . TYR A 1 601 ? -20.238 5.254 19.327 1.00 92.25 601 TYR A N 1
ATOM 4974 C CA . TYR A 1 601 ? -20.091 6.703 19.388 1.00 92.25 601 TYR A CA 1
ATOM 4975 C C . TYR A 1 601 ? -19.008 7.079 20.389 1.00 92.25 601 TYR A C 1
ATOM 4977 O O . TYR A 1 601 ? -18.905 6.479 21.459 1.00 92.25 601 TYR A O 1
ATOM 4985 N N . ILE A 1 602 ? -18.221 8.088 20.041 1.00 95.19 602 ILE A N 1
ATOM 4986 C CA . ILE A 1 602 ? -17.270 8.738 20.939 1.00 95.19 602 ILE A CA 1
ATOM 4987 C C . ILE A 1 602 ? -17.607 10.220 21.046 1.00 95.19 602 ILE A C 1
ATOM 4989 O O . ILE A 1 602 ? -18.178 10.798 20.120 1.00 95.19 602 ILE A O 1
ATOM 4993 N N . ILE A 1 603 ? -17.249 10.831 22.169 1.00 95.44 603 ILE A N 1
ATOM 4994 C CA . ILE A 1 603 ? -17.391 12.274 22.377 1.00 95.44 603 ILE A CA 1
ATOM 4995 C C . ILE A 1 603 ? -16.372 13.009 21.491 1.00 95.44 603 ILE A C 1
ATOM 4997 O O . ILE A 1 603 ? -15.203 12.630 21.433 1.00 95.44 603 ILE A O 1
ATOM 5001 N N . ASP A 1 604 ? -16.813 14.051 20.784 1.00 94.00 604 ASP A N 1
ATOM 5002 C CA . ASP A 1 604 ? -15.938 14.932 20.005 1.00 94.00 604 ASP A CA 1
ATOM 5003 C C . ASP A 1 604 ? -15.380 16.028 20.921 1.00 94.00 604 ASP A C 1
ATOM 5005 O O . ASP A 1 604 ? -15.987 17.089 21.065 1.00 94.00 604 ASP A O 1
ATOM 5009 N N . LEU A 1 605 ? -14.229 15.763 21.554 1.00 93.50 605 LEU A N 1
ATOM 5010 C CA . LEU A 1 605 ? -13.649 16.633 22.588 1.00 93.50 605 LEU A CA 1
ATOM 5011 C C . LEU A 1 605 ? -13.568 18.103 22.153 1.00 93.50 605 LEU A C 1
ATOM 5013 O O . LEU A 1 605 ? -14.000 18.979 22.889 1.00 93.50 605 LEU A O 1
ATOM 5017 N N . LYS A 1 606 ? -13.132 18.373 20.916 1.00 91.56 606 LYS A N 1
ATOM 5018 C CA . LYS A 1 606 ? -12.989 19.740 20.376 1.00 91.56 606 LYS A CA 1
ATOM 5019 C C . LYS A 1 606 ? -14.292 20.536 20.364 1.00 91.56 606 LYS A C 1
ATOM 5021 O O . LYS A 1 606 ? -14.275 21.760 20.306 1.00 91.56 606 LYS A O 1
ATOM 5026 N N . LYS A 1 607 ? -15.428 19.844 20.321 1.00 90.62 607 LYS A N 1
ATOM 5027 C CA . LYS A 1 607 ? -16.752 20.460 20.348 1.00 90.62 607 LYS A CA 1
ATOM 5028 C C . LYS A 1 607 ? -17.406 20.361 21.717 1.00 90.62 607 LYS A C 1
ATOM 5030 O O . LYS A 1 607 ? -18.340 21.108 21.952 1.00 90.62 607 LYS A O 1
ATOM 5035 N N . ASP A 1 608 ? -16.979 19.463 22.595 1.00 91.94 608 ASP A N 1
ATOM 5036 C CA . ASP A 1 608 ? -17.617 19.243 23.899 1.00 91.94 608 ASP A CA 1
ATOM 5037 C C . ASP A 1 608 ? -16.843 19.873 25.074 1.00 91.94 608 ASP A C 1
ATOM 5039 O O . ASP A 1 608 ? -17.408 20.068 26.143 1.00 91.94 608 ASP A O 1
ATOM 5043 N N . GLU A 1 609 ? -15.584 20.282 24.872 1.00 89.56 609 GLU A N 1
ATOM 5044 C CA . GLU A 1 609 ? -14.707 20.857 25.912 1.00 89.56 609 GLU A CA 1
ATOM 5045 C C . GLU A 1 609 ? -15.251 22.128 26.586 1.00 89.56 609 GLU A C 1
ATOM 5047 O O . GLU A 1 609 ? -14.861 22.453 27.701 1.00 89.56 609 GLU A O 1
ATOM 5052 N N . HIS A 1 610 ? -16.171 22.850 25.940 1.00 89.75 610 HIS A N 1
ATOM 5053 C CA . HIS A 1 610 ? -16.812 24.031 26.528 1.00 89.75 610 HIS A CA 1
ATOM 5054 C C . HIS A 1 610 ? -18.017 23.693 27.419 1.00 89.75 610 HIS A C 1
ATOM 5056 O O . HIS A 1 610 ? -18.515 24.570 28.124 1.00 89.75 610 HIS A O 1
ATOM 5062 N N . LEU A 1 611 ? -18.523 22.457 27.354 1.00 90.69 611 LEU A N 1
ATOM 5063 C CA . LEU A 1 611 ? -19.657 21.988 28.154 1.00 90.69 611 LEU A CA 1
ATOM 5064 C C . LEU A 1 611 ? -19.176 21.285 29.424 1.00 90.69 611 LEU A C 1
ATOM 5066 O O . LEU A 1 611 ? -19.714 21.529 30.503 1.00 90.69 611 LEU A O 1
ATOM 5070 N N . ASN A 1 612 ? -18.164 20.428 29.296 1.00 93.12 612 ASN A N 1
ATOM 5071 C CA . ASN A 1 612 ? -17.688 19.557 30.364 1.00 93.12 612 ASN A CA 1
ATOM 5072 C C . ASN A 1 612 ? -16.173 19.706 30.564 1.00 93.12 612 ASN A C 1
ATOM 5074 O O . ASN A 1 612 ? -15.412 19.770 29.601 1.00 93.12 612 ASN A O 1
ATOM 5078 N N . GLU A 1 613 ? -15.735 19.720 31.824 1.00 92.25 613 GLU A N 1
ATOM 5079 C CA . GLU A 1 613 ? -14.324 19.871 32.206 1.00 92.25 613 GLU A CA 1
ATOM 5080 C C . GLU A 1 613 ? -13.614 18.512 32.231 1.00 92.25 613 GLU A C 1
ATOM 5082 O O . GLU A 1 613 ? -13.408 17.911 33.287 1.00 92.25 613 GLU A O 1
ATOM 5087 N N . TYR A 1 614 ? -13.271 18.002 31.050 1.00 93.94 614 TYR A N 1
ATOM 5088 C CA . TYR A 1 614 ? -12.538 16.743 30.903 1.00 93.94 614 TYR A CA 1
ATOM 5089 C C . TYR A 1 614 ? -11.131 16.845 31.508 1.00 93.94 614 TYR A C 1
ATOM 5091 O O . TYR A 1 614 ? -10.362 17.745 31.165 1.00 93.94 614 TYR A O 1
ATOM 5099 N N . GLY A 1 615 ? -10.772 15.905 32.383 1.00 94.50 615 GLY A N 1
ATOM 5100 C CA . GLY A 1 615 ? -9.436 15.835 32.967 1.00 94.50 615 GLY A CA 1
ATOM 5101 C C . GLY A 1 615 ? -8.380 15.301 31.994 1.00 94.50 615 GLY A C 1
ATOM 5102 O O . GLY A 1 615 ? -8.648 15.055 30.811 1.00 94.50 615 GLY A O 1
ATOM 5103 N N . TRP A 1 616 ? -7.142 15.150 32.472 1.00 95.38 616 TRP A N 1
ATOM 5104 C CA . TRP A 1 616 ? -6.015 14.745 31.629 1.00 95.38 616 TRP A CA 1
ATOM 5105 C C . TRP A 1 616 ? -6.221 13.349 31.030 1.00 95.38 616 TRP A C 1
ATOM 5107 O O . TRP A 1 616 ? -5.828 13.110 29.884 1.00 95.38 616 TRP A O 1
ATOM 5117 N N . PHE A 1 617 ? -6.873 12.436 31.750 1.00 96.25 617 PHE A N 1
ATOM 5118 C CA . PHE A 1 617 ? -7.060 11.057 31.314 1.00 96.25 617 PHE A CA 1
ATOM 5119 C C . PHE A 1 617 ? -8.131 10.954 30.224 1.00 96.25 617 PHE A C 1
ATOM 5121 O O . PHE A 1 617 ? -7.860 10.454 29.126 1.00 96.25 617 PHE A O 1
ATOM 5128 N N . THR A 1 618 ? -9.337 11.477 30.471 1.00 95.94 618 THR A N 1
ATOM 5129 C CA . THR A 1 618 ? -10.423 11.458 29.478 1.00 95.94 618 THR A CA 1
ATOM 5130 C C . THR A 1 618 ? -10.068 12.274 28.240 1.00 95.94 618 THR A C 1
ATOM 5132 O O . THR A 1 618 ? -10.280 11.794 27.122 1.00 95.94 618 THR A O 1
ATOM 5135 N N . SER A 1 619 ? -9.440 13.442 28.410 1.00 96.12 619 SER A N 1
ATOM 5136 C CA . SER A 1 619 ? -8.968 14.268 27.293 1.00 96.12 619 SER A CA 1
ATOM 5137 C C . SER A 1 619 ? -7.931 13.542 26.439 1.00 96.12 619 SER A C 1
ATOM 5139 O O . SER A 1 619 ? -8.019 13.560 25.208 1.00 96.12 619 SER A O 1
ATOM 5141 N N . THR A 1 620 ? -6.970 12.848 27.058 1.00 95.50 620 THR A N 1
ATOM 5142 C CA . THR A 1 620 ? -5.938 12.106 26.318 1.00 95.50 620 THR A CA 1
ATOM 5143 C C . THR A 1 620 ? -6.543 10.935 25.541 1.00 95.50 620 THR A C 1
ATOM 5145 O O . THR A 1 620 ? -6.227 10.777 24.360 1.00 95.50 620 THR A O 1
ATOM 5148 N N . LEU A 1 621 ? -7.465 10.164 26.136 1.00 95.31 621 LEU A N 1
ATOM 5149 C CA . LEU A 1 621 ? -8.188 9.089 25.437 1.00 95.31 621 LEU A CA 1
ATOM 5150 C C . LEU A 1 621 ? -8.962 9.621 24.226 1.00 95.31 621 LEU A C 1
ATOM 5152 O O . LEU A 1 621 ? -8.811 9.104 23.116 1.00 95.31 621 LEU A O 1
ATOM 5156 N N . LEU A 1 622 ? -9.766 10.667 24.434 1.00 94.75 622 LEU A N 1
ATOM 5157 C CA . LEU A 1 622 ? -10.611 11.264 23.398 1.00 94.75 622 LEU A CA 1
ATOM 5158 C C . LEU A 1 622 ? -9.820 12.018 22.329 1.00 94.75 622 LEU A C 1
ATOM 5160 O O . LEU A 1 622 ? -10.380 12.270 21.271 1.00 94.75 622 LEU A O 1
ATOM 5164 N N . THR A 1 623 ? -8.552 12.361 22.579 1.00 92.62 623 THR A N 1
ATOM 5165 C CA . THR A 1 623 ? -7.667 13.008 21.597 1.00 92.62 623 THR A CA 1
ATOM 5166 C C . THR A 1 623 ? -6.827 11.993 20.826 1.00 92.62 623 THR A C 1
ATOM 5168 O O . THR A 1 623 ? -6.678 12.112 19.614 1.00 92.62 623 THR A O 1
ATOM 5171 N N . LYS A 1 624 ? -6.263 10.980 21.497 1.00 91.00 624 LYS A N 1
ATOM 5172 C CA . LYS A 1 624 ? -5.378 9.990 20.857 1.00 91.00 624 LYS A CA 1
ATOM 5173 C C . LYS A 1 624 ? -6.135 8.928 20.064 1.00 91.00 624 LYS A C 1
ATOM 5175 O O . LYS A 1 624 ? -5.621 8.445 19.059 1.00 91.00 624 LYS A O 1
ATOM 5180 N N . LEU A 1 625 ? -7.347 8.577 20.490 1.00 90.19 625 LEU A N 1
ATOM 5181 C CA . LEU A 1 625 ? -8.168 7.526 19.874 1.00 90.19 625 LEU A CA 1
ATOM 5182 C C . LEU A 1 625 ? -9.361 8.105 19.089 1.00 90.19 625 LEU A C 1
ATOM 5184 O O . LEU A 1 625 ? -10.354 7.422 18.849 1.00 90.19 625 LEU A O 1
ATOM 5188 N N . ASP A 1 626 ? -9.261 9.373 18.682 1.00 87.69 626 ASP A N 1
ATOM 5189 C CA . ASP A 1 626 ? -10.349 10.175 18.106 1.00 87.69 626 ASP A CA 1
ATOM 5190 C C . ASP A 1 626 ? -10.602 9.929 16.610 1.00 87.69 626 ASP A C 1
ATOM 5192 O O . ASP A 1 626 ? -11.617 10.369 16.059 1.00 87.69 626 ASP A O 1
ATOM 5196 N N . SER A 1 627 ? -9.646 9.276 15.949 1.00 83.12 627 SER A N 1
ATOM 5197 C CA . SER A 1 627 ? -9.555 9.206 14.492 1.00 83.12 627 SER A CA 1
ATOM 5198 C C . SER A 1 627 ? -10.095 7.892 13.946 1.00 83.12 627 SER A C 1
ATOM 5200 O O . SER A 1 627 ? -10.862 7.900 12.985 1.00 83.12 627 SER A O 1
ATOM 5202 N N . LYS A 1 628 ? -9.736 6.763 14.567 1.00 82.56 628 LYS A N 1
ATOM 5203 C CA . LYS A 1 628 ? -10.110 5.408 14.145 1.00 82.56 628 LYS A CA 1
ATOM 5204 C C . LYS A 1 628 ? -10.612 4.589 15.328 1.00 82.56 628 LYS A C 1
ATOM 5206 O O . LYS A 1 628 ? -10.054 4.637 16.421 1.00 82.56 628 LYS A O 1
ATOM 5211 N N . CYS A 1 629 ? -11.633 3.775 15.089 1.00 84.12 629 CYS A N 1
ATOM 5212 C CA . CYS A 1 629 ? -12.144 2.832 16.069 1.00 84.12 629 CYS A CA 1
ATOM 5213 C C . CYS A 1 629 ? -11.078 1.794 16.429 1.00 84.12 629 CYS A C 1
ATOM 5215 O O . CYS A 1 629 ? -10.499 1.151 15.553 1.00 84.12 629 CYS A O 1
ATOM 5217 N N . ILE A 1 630 ? -10.849 1.601 17.728 1.00 86.75 630 ILE A N 1
ATOM 5218 C CA . ILE A 1 630 ? -9.841 0.662 18.236 1.00 86.75 630 ILE A CA 1
ATOM 5219 C C . ILE A 1 630 ? -10.146 -0.797 17.869 1.00 86.75 630 ILE A C 1
ATOM 5221 O O . ILE A 1 630 ? -9.214 -1.571 17.699 1.00 86.75 630 ILE A O 1
ATOM 5225 N N . VAL A 1 631 ? -11.419 -1.154 17.659 1.00 84.38 631 VAL A N 1
ATOM 5226 C CA . VAL A 1 631 ? -11.830 -2.534 17.349 1.00 84.38 631 VAL A CA 1
ATOM 5227 C C . VAL A 1 631 ? -11.927 -2.805 15.845 1.00 84.38 631 VAL A C 1
ATOM 5229 O O . VAL A 1 631 ? -11.565 -3.881 15.388 1.00 84.38 631 VAL A O 1
ATOM 5232 N N . THR A 1 632 ? -12.386 -1.838 15.047 1.00 76.44 632 THR A N 1
ATOM 5233 C CA . THR A 1 632 ? -12.577 -2.041 13.596 1.00 76.44 632 THR A CA 1
ATOM 5234 C C . THR A 1 632 ? -11.509 -1.379 12.734 1.00 76.44 632 THR A C 1
ATOM 5236 O O . THR A 1 632 ? -11.453 -1.621 11.534 1.00 76.44 632 THR A O 1
ATOM 5239 N N . GLY A 1 633 ? -10.699 -0.476 13.294 1.00 75.19 633 GLY A N 1
ATOM 5240 C CA . GLY A 1 633 ? -9.769 0.370 12.539 1.00 75.19 633 GLY A CA 1
ATOM 5241 C C . GLY A 1 633 ? -10.442 1.402 11.621 1.00 75.19 633 GLY A C 1
ATOM 5242 O O . GLY A 1 633 ? -9.743 2.182 10.974 1.00 75.19 633 GLY A O 1
ATOM 5243 N N . MET A 1 634 ? -11.777 1.434 11.554 1.00 74.12 634 MET A N 1
ATOM 5244 C CA . MET A 1 634 ? -12.521 2.351 10.691 1.00 74.12 634 MET A CA 1
ATOM 5245 C C . MET A 1 634 ? -12.539 3.758 11.274 1.00 74.12 634 MET A C 1
ATOM 5247 O O . MET A 1 634 ? -12.649 3.929 12.487 1.00 74.12 634 MET A O 1
ATOM 5251 N N . ALA A 1 635 ? -12.465 4.764 10.404 1.00 72.69 635 ALA A N 1
ATOM 5252 C CA . ALA A 1 635 ? -12.487 6.156 10.829 1.00 72.69 635 ALA A CA 1
ATOM 5253 C C . ALA A 1 635 ? -13.799 6.506 11.548 1.00 72.69 635 ALA A C 1
ATOM 5255 O O . ALA A 1 635 ? -14.881 6.099 11.110 1.00 72.69 635 ALA A O 1
ATOM 5256 N N . TYR A 1 636 ? -13.697 7.285 12.620 1.00 79.31 636 TYR A N 1
ATOM 5257 C CA . TYR A 1 636 ? -14.853 7.949 13.205 1.00 79.31 636 TYR A CA 1
ATOM 5258 C C . TYR A 1 636 ? -15.271 9.121 12.306 1.00 79.31 636 TYR A C 1
ATOM 5260 O O . TYR A 1 636 ? -14.421 9.862 11.806 1.00 79.31 636 TYR A O 1
ATOM 5268 N N . VAL A 1 637 ? -16.576 9.255 12.059 1.00 78.19 637 VAL A N 1
ATOM 5269 C CA . VAL A 1 637 ? -17.165 10.274 11.170 1.00 78.19 637 VAL A CA 1
ATOM 5270 C C . VAL A 1 637 ? -17.974 11.287 11.949 1.00 78.19 637 VAL A C 1
ATOM 5272 O O . VAL A 1 637 ? -18.699 10.843 12.870 1.00 78.19 637 VAL A O 1
#

Solvent-accessible surface area (backbone atoms only — not comparable to full-atom values): 36324 Å² total; per-residue (Å²): 133,82,67,55,73,45,76,45,91,50,49,44,57,70,90,80,66,70,75,85,39,69,32,34,44,67,46,70,46,29,38,33,44,31,69,37,63,67,90,61,94,84,65,85,63,51,42,49,45,47,49,52,60,41,52,53,88,46,90,81,50,64,72,42,52,67,76,54,70,74,66,49,43,46,66,67,87,65,57,68,57,66,71,35,81,56,66,89,42,53,81,65,42,53,75,68,88,38,80,65,64,63,69,57,89,69,71,43,80,55,43,75,46,72,46,84,45,70,49,69,38,36,40,35,31,29,75,67,26,34,40,40,32,27,26,68,72,79,26,63,92,52,24,39,29,80,60,44,56,69,78,74,71,98,62,91,77,51,94,90,59,79,56,64,71,63,53,35,58,53,32,42,57,30,65,33,50,38,77,73,37,59,35,40,38,34,20,14,56,63,12,25,41,37,36,26,37,65,36,81,91,77,57,40,74,42,82,74,44,68,45,71,60,71,40,73,92,43,92,95,30,21,33,52,42,58,42,51,26,74,54,96,47,96,52,41,50,32,34,41,34,30,32,68,72,41,49,38,33,45,36,40,36,34,65,84,77,60,74,60,63,51,73,45,77,54,81,68,88,61,40,92,34,72,61,55,35,66,51,54,51,80,81,97,43,36,38,40,30,31,82,48,26,38,26,42,69,87,63,49,84,64,46,76,59,95,61,84,67,63,40,44,72,44,79,40,76,96,74,46,29,34,43,38,36,27,46,78,46,7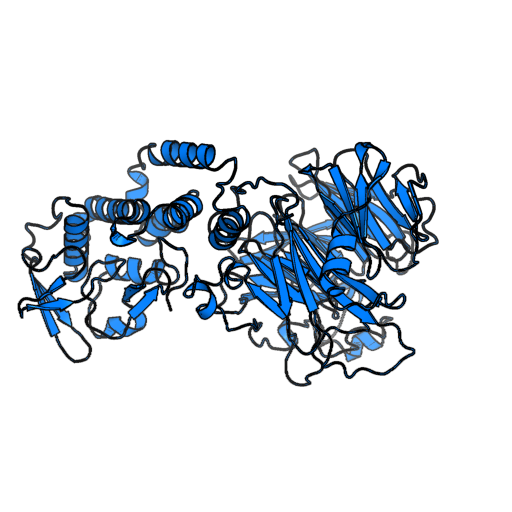4,41,34,33,35,59,90,77,60,38,78,44,90,53,67,58,66,58,47,57,53,52,67,68,45,75,56,98,57,95,52,96,44,62,40,58,35,44,52,19,64,33,65,45,95,67,57,29,31,36,42,38,34,32,33,77,47,66,70,60,80,92,64,87,68,65,64,64,72,39,59,45,31,41,37,40,38,60,69,49,97,60,44,55,76,66,74,71,44,34,87,54,24,49,50,28,50,52,42,46,24,55,75,58,68,74,39,78,37,76,52,49,65,61,53,53,51,52,45,50,56,60,68,66,48,77,80,55,73,73,56,60,75,41,59,67,71,56,32,47,41,58,69,58,71,60,32,76,53,47,27,59,49,25,47,48,38,78,74,76,53,91,49,73,95,74,28,70,60,48,51,50,53,52,49,54,54,51,51,44,47,68,76,42,60,92,76,67,82,38,65,56,34,53,41,23,51,35,45,48,20,56,75,71,75,46,78,51,87,64,77,80,71,77,58,53,57,50,77,52,50,27,90,86,51,70,47,42,36,36,68,92,73,16,74,50,100,76,35,32,32,33,80,87,68,53,81,30,49,41,18,70,82,50,47,43,72,58,61,55,87,50,51,29,34,28,78,90,77,74,42,40,34,62,31,49,94,71,38,56,88,60,39,82,66,26,74,61,48,44,46,52,42,60,74,56,53,55,37,38,88,54,75,64,42,58,42,86

Sequence (637 aa):
MNTYSICLQRQFVPVDQDIHTNNLVLLNDGTILVYTEDDSTTLPNDLTIVNMTSLSIDPNENEFKNLYKDSLMNFKSQTYLEQNKFAIYTDILQFHKQPMFNSTFKTKFTKILKNKNKQSIVCCLTNNYNILVYSYLEGNKNNMMFLQNLSYQRKKIHAENIDIDELSFALYYDMEFDYTNEYLAVANRNGDVLIFKYSIKLKIFEYITSVDKICTERVDDYIVQLRCVKSDFLNELKFVAKSYKNEIYLITVNTEDFTQSSFINICIKHKDFMISDFIKLDGNCFYYISANKLYNQNNDDLYTFENYDAKRILYLAKKNQLIIYSLNEYILFDVPSNKAIKSPITRFLIRKFSTSKLDNPKLSLNINGIDIANDESFIAIAYSFSVNFGITYKPKSCKELCITIFKIDDNWTMINQQYVDSLKLWYFQYKFFGDKYAENYNELLEQEKICSSQNINDEVFQKPFHDFIQSCILDDAYMGINKFAFLTKEENVHESTLYKKTLQLIYEYAGHHLDDFENDLDIFSINLIAKKLGKPCLFSESGNDKITIKGQFIDEKYDIKTCYKNNYLVSTEGHQWKSCFLTQLPIMSTHTKCCKMVNTYIIDLKKDEHLNEYGWFTSTLLTKLDSKCIVTGMAYV

Mean predicted aligned error: 11.62 Å

Radius of gyration: 28.35 Å; Cα contacts (8 Å, |Δi|>4): 1201; chains: 1; bounding box: 66×60×88 Å

InterPro domains:
  IPR024764 Transcription factor IIIC, putative zinc-finger [PF12660] (566-633)

Foldseek 3Di:
DQKDKDWPQFFFDDPPDALLEFQWDQFLLQKIWGFTDDPDPPAAGWTWIDRLQCVPLDPPPPLSVPPQPPTTAHAPPDDLCQLQVCPLVVVVVCVPPDVCQCVDSRWGFRYWDAQAFAAQKIWTQTPNQWIWIWHPPPDDRRYTHTQGTDDDFPDDDDSVDDDVVRVQQGRWQDWDAAPNSQWIWTWTQQQKIWIWGQDPVSRDTDTDAMDHCPPVPDPRKTWRDKDWEDDPDPQKTWIWTAIPLGWIKIKIAGNPRRPDIDIDTQDEDASVFDWLEWDDYPDQWIWTAGPQFIATSVRDGLDHDDDPGRWYWDADPVQCWIWIDFQFDTWIARNVVSHIDDDVVNVVVVVVVCPPPDPQVQKGKTWSHKDARSQNQKIKTKIWIDGPDPDDPDPSRDTIIMIMIGGPDLATADNLSSQLSNLSVLVSVCVSSPVDHHPCLVVLVVVVVVVVPPPPPVVLLVDDVLVSCCVVQVVPSCLRSLLSCCVNPNDAPLPRPQLLVVLVSLLVSCLVVVVVDPDLLQLLLSLLSCVSNVHDRSPPPVPSQKDWFFEPPDIFMAGSVQQDDNQWGATPVGDTFGAASFSRHGDRYPQWWADSVNRHIHHNCVVCCVRDPDDPSNVSRCVSCVAADSNNRHGTD

pLDDT: mean 78.3, std 16.62, range [33.12, 96.25]

Organism: NCBI:txid56406

Nearest PDB structures (foldseek):
  8ffz-assembly1_F  TM=7.743E-01  e=2.644E-29  Saccharomyces cerevisiae S288C
  7d4i-assembly1_B1  TM=6.731E-01  e=1.299E-06  Saccharomyces cerevisiae S288C
  5m2n-assembly1_A  TM=6.173E-01  e=1.040E-05  Saccharomyces cerevisiae
  4o9d-assembly2_A  TM=4.996E-01  e=2.473E-06  Schizosaccharomyces pombe 972h-
  4xfv-assembly1_A  TM=4.994E-01  e=1.545E-05  Saccharomyces cerevisiae S288C

Secondary structure (DSSP, 8-state):
--EEEEEE--S---S---TTS--EEE-TTSEEEEE-----TT-S--EEEEETTTS-SSTT-HHHHHHS----PEE----HHHH-TTGGGHHHHTTTT-TTTT--SS--EEEEEE--SS-SEEEEEETTS-EEEEESSSSSTTEEEEEEE----SSPPPTTS--HHHHHHT-EEEEEE-TTSSEEEEEETTS-EEEEEEETTTTEEEEEEEE--TTTTSTT--EEEEEEE--SSTTEEEEEEEETTS-EEEEEEETTTS--EEEEEE--S-TTS-EEEEEEETTTEEEEEETTEEEETT--EEEE-SS-S--EEEEETTTTEEEEE-SS-EEEEETTTTEEE--HHHHHHHHHHTTSS---TTEEEEEEEEEE-TTSSEEEEEEEEEE--TT----GGGPPEEEEEEESSS-----GGGTTTTHHHHHHHHHHTTSPPPTTHHHHHHHHHHHHHSPPPHHHHTS-HHHHHIIIIIS-TTHHHHHHHHHHH-S-GGG-HHHHHHHHHHHHHHHH-GGG---HHHHHHHHHHHHHHTPPPTTTTSS-SEEEEE-SS-EEEEEHHHHEETTEEE-TT--EEEBPTTT--B--SS-EEEETTTTEEEE-HHHHTTTS---HHHHHHHHHTSSB-TTT-PBP-